Protein AF-A0A355TVH0-F1 (afdb_monomer_lite)

pLDDT: mean 75.7, std 23.56, range [23.2, 98.5]

Radius of gyration: 27.9 Å; chains: 1; bounding box: 74×81×87 Å

Foldseek 3Di:
DVVLVVLVLVLVVLVVVVVVCVVVVHDDDPVSVVVSVVSVVVSVVVVVVPDPDDDDDDDDDDDDDDDDDDDDDDDDDDDDDDDDDDDDDDDDDPDDDDDPPPDDDQDPDDPQPPCCVVPVLVQVLQVVQVKHFRDFDDPPDPPVVVVLLLVLLQLCQVCVVLCVQVLVQCLVQQQVQDKDKDACPVPDPVSLVSNVVSQVSCVVSPQWVDWDQDDPPGRMIITTGDNRVVSSVSSQWLSQLSNVQVLLVVLLVVLCQQLVHDPSQKDKTAQTFMQRVNRTDTFGIWMGHNSQIAGEAEAADDPCVVVLVVVLVVLVSSPHDLDRYEYEYEDCDWDWDARPRSRHIYTYSNCVSVSSNVVVNVVCVVVVGDTPVRD

Sequence (375 aa):
MDRIGNALERIAGALERIATAIERGAAISGDNLSAAADLVKKSQELGEQIVPKPLQAEAVSVIEQADRKEPTPEIEDGLIKLGHKIEDASLSKGEASEAEELVFELPSNHVKEDFAKRYPCLSEFLEGRGITICDVFAPLVPKSLDDRLEEIALYMGNRYSDIYPLLLAIKANLRTGFNFSLDFTSCSASSAKVIDKLCRALYEIAFLDEYRYLGYPDFKVQARASTIGIAHNFFSGFWFERYVAQLTAAVVKSVRREFNLAENEFEIIRNAKLMCQGIPRERDILVSCANQYYWLECKSGDNYIDSIAAYDTFSAHFGFEQDNCFLVFLSNEAGYHRAAGSGMQICSSAEFSSRFADLLRHNLEKAGYVRVDQV

Structure (mmCIF, N/CA/C/O backbone):
data_AF-A0A355TVH0-F1
#
_entry.id   AF-A0A355TVH0-F1
#
loop_
_atom_site.group_PDB
_atom_site.id
_atom_site.type_symbol
_atom_site.label_atom_id
_atom_site.label_alt_id
_atom_site.label_comp_id
_atom_site.label_asym_id
_atom_site.label_entity_id
_atom_site.label_seq_id
_atom_site.pdbx_PDB_ins_code
_atom_site.Cartn_x
_atom_site.Cartn_y
_atom_site.Cartn_z
_atom_site.occupancy
_atom_site.B_iso_or_equiv
_atom_site.auth_seq_id
_atom_site.auth_comp_id
_atom_site.auth_asym_id
_atom_site.auth_atom_id
_atom_site.pdbx_PDB_model_num
ATOM 1 N N . MET A 1 1 ? -21.546 6.810 -22.723 1.00 43.94 1 MET A N 1
ATOM 2 C CA . MET A 1 1 ? -20.555 6.288 -23.691 1.00 43.94 1 MET A CA 1
ATOM 3 C C . MET A 1 1 ? -19.413 5.539 -22.994 1.00 43.94 1 MET A C 1
ATOM 5 O O . MET A 1 1 ? -18.895 4.592 -23.572 1.00 43.94 1 MET A O 1
ATOM 9 N N . ASP A 1 2 ? -19.124 5.828 -21.721 1.00 54.75 2 ASP A N 1
ATOM 10 C CA . ASP A 1 2 ? -17.953 5.286 -21.000 1.00 54.75 2 ASP A CA 1
ATOM 11 C C . ASP A 1 2 ? -18.012 3.790 -20.641 1.00 54.75 2 ASP A C 1
ATOM 13 O O . ASP A 1 2 ? -16.980 3.136 -20.518 1.00 54.75 2 ASP A O 1
ATOM 17 N N . ARG A 1 3 ? -19.208 3.185 -20.547 1.00 45.00 3 ARG A N 1
ATOM 18 C CA . ARG A 1 3 ? -19.352 1.729 -20.320 1.00 45.00 3 ARG A CA 1
ATOM 19 C C . ARG A 1 3 ? -18.834 0.887 -21.486 1.00 45.00 3 ARG A C 1
ATOM 21 O O . ARG A 1 3 ? -18.264 -0.177 -21.259 1.00 45.00 3 ARG A O 1
ATOM 28 N N . ILE A 1 4 ? -19.040 1.362 -22.714 1.00 52.91 4 ILE A N 1
ATOM 29 C CA . ILE A 1 4 ? -18.509 0.707 -23.912 1.00 52.91 4 ILE A CA 1
ATOM 30 C C . ILE A 1 4 ? -17.001 0.955 -23.993 1.00 52.91 4 ILE A C 1
ATOM 32 O O . ILE A 1 4 ? -16.263 0.009 -24.238 1.00 52.91 4 ILE A O 1
ATOM 36 N N . GLY A 1 5 ? -16.539 2.179 -23.704 1.00 49.69 5 GLY A N 1
ATOM 37 C CA . GLY A 1 5 ? -15.110 2.520 -23.679 1.00 49.69 5 GLY A CA 1
ATOM 38 C C . GLY A 1 5 ? -14.305 1.605 -22.753 1.00 49.69 5 GLY A C 1
ATOM 39 O O . GLY A 1 5 ? -13.390 0.922 -23.202 1.00 49.69 5 GLY A O 1
ATOM 40 N N . ASN A 1 6 ? -14.742 1.461 -21.500 1.00 49.12 6 ASN A N 1
ATOM 41 C CA . ASN A 1 6 ? -14.074 0.596 -20.524 1.00 49.12 6 ASN A CA 1
ATOM 42 C C . ASN A 1 6 ? -14.140 -0.897 -20.893 1.00 49.12 6 ASN A C 1
ATOM 44 O O . ASN A 1 6 ? -13.231 -1.658 -20.571 1.00 49.12 6 ASN A O 1
ATOM 48 N N . ALA A 1 7 ? -15.212 -1.358 -21.548 1.00 55.22 7 ALA A N 1
ATOM 49 C CA . ALA A 1 7 ? -15.299 -2.739 -22.029 1.00 55.22 7 ALA A CA 1
ATOM 50 C C . ALA A 1 7 ? -14.344 -2.988 -23.209 1.00 55.22 7 ALA A C 1
ATOM 52 O O . ALA A 1 7 ? -13.672 -4.020 -23.246 1.00 55.22 7 ALA A O 1
ATOM 53 N N . LEU A 1 8 ? -14.238 -2.025 -24.127 1.00 55.88 8 LEU A N 1
ATOM 54 C CA . LEU A 1 8 ? -13.339 -2.081 -25.276 1.00 55.88 8 LEU A CA 1
ATOM 55 C C . LEU A 1 8 ? -11.869 -2.031 -24.854 1.00 55.88 8 LEU A C 1
ATOM 57 O O . LEU A 1 8 ? -11.089 -2.837 -25.351 1.00 55.88 8 LEU A O 1
ATOM 61 N N . GLU A 1 9 ? -11.495 -1.188 -23.889 1.00 60.50 9 GLU A N 1
ATOM 62 C CA . GLU A 1 9 ? -10.132 -1.173 -23.336 1.00 60.50 9 GLU A CA 1
ATOM 63 C C . GLU A 1 9 ? -9.767 -2.506 -22.665 1.00 60.50 9 GLU A C 1
ATOM 65 O O . GLU A 1 9 ? -8.648 -3.006 -22.804 1.00 60.50 9 GLU A O 1
ATOM 70 N N . ARG A 1 10 ? -10.727 -3.147 -21.984 1.00 59.50 10 ARG A N 1
ATOM 71 C CA . ARG A 1 10 ? -10.520 -4.458 -21.344 1.00 59.50 10 ARG A CA 1
ATOM 72 C C . ARG A 1 10 ? -10.361 -5.585 -22.359 1.00 59.50 10 ARG A C 1
ATOM 74 O O . ARG A 1 10 ? -9.538 -6.475 -22.136 1.00 59.50 10 ARG A O 1
ATOM 81 N N . ILE A 1 11 ? -11.113 -5.544 -23.460 1.00 66.69 11 ILE A N 1
ATOM 82 C CA . ILE A 1 11 ? -10.967 -6.484 -24.579 1.00 66.69 11 ILE A CA 1
ATOM 83 C C . ILE A 1 11 ? -9.636 -6.255 -25.291 1.00 66.69 11 ILE A C 1
ATOM 85 O O . ILE A 1 11 ? -8.909 -7.220 -25.511 1.00 66.69 11 ILE A O 1
ATOM 89 N N . ALA A 1 12 ? -9.286 -5.002 -25.589 1.00 64.12 12 ALA A N 1
ATOM 90 C CA . ALA A 1 12 ? -8.026 -4.646 -26.234 1.00 64.12 12 ALA A CA 1
ATOM 91 C C . ALA A 1 12 ? -6.831 -5.154 -25.417 1.00 64.12 12 ALA A C 1
ATOM 93 O O . ALA A 1 12 ? -6.016 -5.914 -25.935 1.00 64.12 12 ALA A O 1
ATOM 94 N N . GLY A 1 13 ? -6.805 -4.875 -24.110 1.00 60.94 13 GLY A N 1
ATOM 95 C CA . GLY A 1 13 ? -5.740 -5.366 -23.238 1.00 60.94 13 GLY A CA 1
ATOM 96 C C . GLY A 1 13 ? -5.703 -6.896 -23.112 1.00 60.94 13 GLY A C 1
ATOM 97 O O . GLY A 1 13 ? -4.630 -7.474 -22.961 1.00 60.94 13 GLY A O 1
ATOM 98 N N . ALA A 1 14 ? -6.848 -7.588 -23.163 1.00 63.47 14 ALA A N 1
ATOM 99 C CA . ALA A 1 14 ? -6.881 -9.055 -23.142 1.00 63.47 14 ALA A CA 1
ATOM 100 C C . ALA A 1 14 ? -6.365 -9.673 -24.450 1.00 63.47 14 ALA A C 1
ATOM 102 O O . ALA A 1 14 ? -5.583 -10.624 -24.404 1.00 63.47 14 ALA A O 1
ATOM 103 N N . LEU A 1 15 ? -6.759 -9.115 -25.596 1.00 66.06 15 LEU A N 1
ATOM 104 C CA . LEU A 1 15 ? -6.291 -9.547 -26.912 1.00 66.06 15 LEU A CA 1
ATOM 105 C C . LEU A 1 15 ? -4.794 -9.291 -27.087 1.00 66.06 15 LEU A C 1
ATOM 107 O O . LEU A 1 15 ? -4.094 -10.156 -27.600 1.00 66.06 15 LEU A O 1
ATOM 111 N N . GLU A 1 16 ? -4.288 -8.163 -26.596 1.00 67.31 16 GLU A N 1
ATOM 112 C CA . GLU A 1 16 ? -2.866 -7.820 -26.656 1.00 67.31 16 GLU A CA 1
ATOM 113 C C . GLU A 1 16 ? -2.010 -8.770 -25.807 1.00 67.31 16 GLU A C 1
ATOM 115 O O . GLU A 1 16 ? -0.953 -9.220 -26.246 1.00 67.31 16 GLU A O 1
ATOM 120 N N . ARG A 1 17 ? -2.507 -9.189 -24.634 1.00 64.19 17 ARG A N 1
ATOM 121 C CA . ARG A 1 17 ? -1.864 -10.235 -23.818 1.00 64.19 17 ARG A CA 1
ATOM 122 C C . ARG A 1 17 ? -1.869 -11.602 -24.502 1.00 64.19 17 ARG A C 1
ATOM 124 O O . ARG A 1 17 ? -0.870 -12.312 -24.422 1.00 64.19 17 ARG A O 1
ATOM 131 N N . ILE A 1 18 ? -2.962 -11.975 -25.175 1.00 66.44 18 ILE A N 1
ATOM 132 C CA . ILE A 1 18 ? -3.042 -13.229 -25.945 1.00 66.44 18 ILE A CA 1
ATOM 133 C C . ILE A 1 18 ? -2.080 -13.186 -27.137 1.00 66.44 18 ILE A C 1
ATOM 135 O O . ILE A 1 18 ? -1.314 -14.127 -27.323 1.00 66.44 18 ILE A O 1
ATOM 139 N N . ALA A 1 19 ? -2.072 -12.092 -27.900 1.00 60.34 19 ALA A N 1
ATOM 140 C CA . ALA A 1 19 ? -1.166 -11.894 -29.028 1.00 60.34 19 ALA A CA 1
ATOM 141 C C . ALA A 1 19 ? 0.299 -11.957 -28.575 1.00 60.34 19 ALA A C 1
ATOM 143 O O . ALA A 1 19 ? 1.092 -12.708 -29.134 1.00 60.34 19 ALA A O 1
ATOM 144 N N . THR A 1 20 ? 0.622 -11.282 -27.473 1.00 60.62 20 THR A N 1
ATOM 145 C CA . THR A 1 20 ? 1.964 -11.281 -26.883 1.00 60.62 20 THR A CA 1
ATOM 146 C C . THR A 1 20 ? 2.372 -12.671 -26.375 1.00 60.62 20 THR A C 1
ATOM 148 O O . THR A 1 20 ? 3.521 -13.079 -26.537 1.00 60.62 20 THR A O 1
ATOM 151 N N . ALA A 1 21 ? 1.453 -13.440 -25.781 1.00 59.06 21 ALA A N 1
ATOM 152 C CA . ALA A 1 21 ? 1.717 -14.817 -25.353 1.00 59.06 21 ALA A CA 1
ATOM 153 C C . ALA A 1 21 ? 1.976 -15.757 -26.546 1.00 59.06 21 ALA A C 1
ATOM 155 O O . ALA A 1 21 ? 2.875 -16.598 -26.472 1.00 59.06 21 ALA A O 1
ATOM 156 N N . ILE A 1 22 ? 1.235 -15.575 -27.647 1.00 62.75 22 ILE A N 1
ATOM 157 C CA . ILE A 1 22 ? 1.425 -16.304 -28.910 1.00 62.75 22 ILE A CA 1
ATOM 158 C C . ILE A 1 22 ? 2.795 -15.981 -29.513 1.00 62.75 22 ILE A C 1
ATOM 160 O O . ILE A 1 22 ? 3.554 -16.895 -29.829 1.00 62.75 22 ILE A O 1
ATOM 164 N N . GLU A 1 23 ? 3.144 -14.698 -29.622 1.00 56.19 23 GLU A N 1
ATOM 165 C CA . GLU A 1 23 ? 4.429 -14.246 -30.173 1.00 56.19 23 GLU A CA 1
ATOM 166 C C . GLU A 1 23 ? 5.629 -14.732 -29.352 1.00 56.19 23 GLU A C 1
ATOM 168 O O . GLU A 1 23 ? 6.695 -15.009 -29.900 1.00 56.19 23 GLU A O 1
ATOM 173 N N . ARG A 1 24 ? 5.455 -14.884 -28.034 1.00 58.25 24 ARG A N 1
ATOM 174 C CA . ARG A 1 24 ? 6.505 -15.329 -27.106 1.00 58.25 24 ARG A CA 1
ATOM 175 C C . ARG A 1 24 ? 6.540 -16.849 -26.895 1.00 58.25 24 ARG A C 1
ATOM 177 O O . ARG A 1 24 ? 7.332 -17.319 -26.081 1.00 58.25 24 ARG A O 1
ATOM 184 N N . GLY A 1 25 ? 5.711 -17.621 -27.607 1.00 43.00 25 GLY A N 1
ATOM 185 C CA . GLY A 1 25 ? 5.678 -19.087 -27.523 1.00 43.00 25 GLY A CA 1
ATOM 186 C C . GLY A 1 25 ? 5.251 -19.634 -26.155 1.00 43.00 25 GLY A C 1
ATOM 187 O O . GLY A 1 25 ? 5.578 -20.771 -25.814 1.00 43.00 25 GLY A O 1
ATOM 188 N N . ALA A 1 26 ? 4.551 -18.829 -25.353 1.00 57.28 26 ALA A N 1
ATOM 189 C CA . ALA A 1 26 ? 4.064 -19.228 -24.041 1.00 57.28 26 ALA A CA 1
ATOM 190 C C . ALA A 1 26 ? 2.779 -20.063 -24.173 1.00 57.28 26 ALA A C 1
ATOM 192 O O . ALA A 1 26 ? 1.932 -19.798 -25.026 1.00 57.28 26 ALA A O 1
ATOM 193 N N . ALA A 1 27 ? 2.604 -21.063 -23.304 1.00 56.38 27 ALA A N 1
ATOM 194 C CA . ALA A 1 27 ? 1.355 -21.814 -23.244 1.00 56.38 27 ALA A CA 1
ATOM 195 C C . ALA A 1 27 ? 0.214 -20.883 -22.805 1.00 56.38 27 ALA A C 1
ATOM 197 O O . ALA A 1 27 ? 0.224 -20.343 -21.698 1.00 56.38 27 ALA A O 1
ATOM 198 N N . ILE A 1 28 ? -0.774 -20.694 -23.677 1.00 61.81 28 ILE A N 1
ATOM 199 C CA . ILE A 1 28 ? -1.977 -19.922 -23.366 1.00 61.81 28 ILE A CA 1
ATOM 200 C C . ILE A 1 28 ? -2.843 -20.790 -22.451 1.00 61.81 28 ILE A C 1
ATOM 202 O O . ILE A 1 28 ? -3.276 -21.871 -22.853 1.00 61.81 28 ILE A O 1
ATOM 206 N N . SER A 1 29 ? -3.086 -20.350 -21.215 1.00 64.62 29 SER A N 1
ATOM 207 C CA . SER A 1 29 ? -3.996 -21.071 -20.321 1.00 64.62 29 SER A CA 1
ATOM 208 C C . SER A 1 29 ? -5.425 -21.044 -20.876 1.00 64.62 29 SER A C 1
ATOM 210 O O . SER A 1 29 ? -5.858 -20.050 -21.467 1.00 64.62 29 SER A O 1
ATOM 212 N N . GLY A 1 30 ? -6.182 -22.126 -20.662 1.00 55.28 30 GLY A N 1
ATOM 213 C CA . GLY A 1 30 ? -7.602 -22.184 -21.036 1.00 55.28 30 GLY A CA 1
ATOM 214 C C . GLY A 1 30 ? -8.425 -21.059 -20.396 1.00 55.28 30 GLY A C 1
ATOM 215 O O . GLY A 1 30 ? -9.331 -20.520 -21.028 1.00 55.28 30 GLY A O 1
ATOM 216 N N . ASP A 1 31 ? -8.029 -20.628 -19.198 1.00 57.53 31 ASP A N 1
ATOM 217 C CA . ASP A 1 31 ? -8.661 -19.531 -18.463 1.00 57.53 31 ASP A CA 1
ATOM 218 C C . ASP A 1 31 ? -8.516 -18.178 -19.182 1.00 57.53 31 ASP A C 1
ATOM 220 O O . ASP A 1 31 ? -9.458 -17.388 -19.194 1.00 57.53 31 ASP A O 1
ATOM 224 N N . ASN A 1 32 ? -7.380 -17.918 -19.844 1.00 62.31 32 ASN A N 1
ATOM 225 C CA . ASN A 1 32 ? -7.164 -16.678 -20.601 1.00 62.31 32 ASN A CA 1
ATOM 226 C C . ASN A 1 32 ? -8.050 -16.611 -21.854 1.00 62.31 32 ASN A C 1
ATOM 228 O O . ASN A 1 32 ? -8.574 -15.548 -22.189 1.00 62.31 32 ASN A O 1
ATOM 232 N N . LEU A 1 33 ? -8.235 -17.749 -22.529 1.00 65.19 33 LEU A N 1
ATOM 233 C CA . LEU A 1 33 ? -9.116 -17.868 -23.694 1.00 65.19 33 LEU A CA 1
ATOM 234 C C . LEU A 1 33 ? -10.589 -17.725 -23.295 1.00 65.19 33 LEU A C 1
ATOM 236 O O . LEU A 1 33 ? -11.328 -16.995 -23.955 1.00 65.19 33 LEU A O 1
ATOM 240 N N . SER A 1 34 ? -10.999 -18.363 -22.193 1.00 67.62 34 SER A N 1
ATOM 241 C CA . SER A 1 34 ? -12.361 -18.243 -21.659 1.00 67.62 34 SER A CA 1
ATOM 242 C C . SER A 1 34 ? -12.669 -16.809 -21.233 1.00 67.62 34 SER A C 1
ATOM 244 O O . SER A 1 34 ? -13.681 -16.255 -21.647 1.00 67.62 34 SER A O 1
ATOM 246 N N . ALA A 1 35 ? -11.767 -16.161 -20.488 1.00 61.12 35 ALA A N 1
ATOM 247 C CA . ALA A 1 35 ? -11.965 -14.789 -20.025 1.00 61.12 35 ALA A CA 1
ATOM 248 C C . ALA A 1 35 ? -12.066 -13.781 -21.183 1.00 61.12 35 ALA A C 1
ATOM 250 O O . ALA A 1 35 ? -12.867 -12.847 -21.124 1.00 61.12 35 ALA A O 1
ATOM 251 N N . ALA A 1 36 ? -11.285 -13.969 -22.252 1.00 61.81 36 ALA A N 1
ATOM 252 C CA . ALA A 1 36 ? -11.398 -13.147 -23.454 1.00 61.81 36 ALA A CA 1
ATOM 253 C C . ALA A 1 36 ? -12.736 -13.373 -24.177 1.00 61.81 36 ALA A C 1
ATOM 255 O O . ALA A 1 36 ? -13.384 -12.403 -24.569 1.00 61.81 36 ALA A O 1
ATOM 256 N N . ALA A 1 37 ? -13.184 -14.627 -24.302 1.00 69.12 37 ALA A N 1
ATOM 257 C CA . ALA A 1 37 ? -14.476 -14.957 -24.901 1.00 69.12 37 ALA A CA 1
ATOM 258 C C . ALA A 1 37 ? -15.655 -14.372 -24.100 1.00 69.12 37 ALA A C 1
ATOM 260 O O . ALA A 1 37 ? -16.569 -13.786 -24.684 1.00 69.12 37 ALA A O 1
ATOM 261 N N . ASP A 1 38 ? -15.599 -14.451 -22.769 1.00 68.69 38 ASP A N 1
ATOM 262 C CA . ASP A 1 38 ? -16.620 -13.905 -21.871 1.00 68.69 38 ASP A CA 1
ATOM 263 C C . ASP A 1 38 ? -16.693 -12.371 -21.950 1.00 68.69 38 ASP A C 1
ATOM 265 O O . ASP A 1 38 ? -17.783 -11.793 -21.958 1.00 68.69 38 ASP A O 1
ATOM 269 N N . LEU A 1 39 ? -15.546 -11.689 -22.068 1.00 65.38 39 LEU A N 1
ATOM 270 C CA . LEU A 1 39 ? -15.488 -10.234 -22.247 1.00 65.38 39 LEU A CA 1
ATOM 271 C C . LEU A 1 39 ? -16.038 -9.793 -23.609 1.00 65.38 39 LEU A C 1
ATOM 273 O O . LEU A 1 39 ? -16.794 -8.822 -23.666 1.00 65.38 39 LEU A O 1
ATOM 277 N N . VAL A 1 40 ? -15.709 -10.515 -24.686 1.00 67.94 40 VAL A N 1
ATOM 278 C CA . VAL A 1 40 ? -16.251 -10.255 -26.031 1.00 67.94 40 VAL A CA 1
ATOM 279 C C . VAL A 1 40 ? -17.768 -10.411 -26.035 1.00 67.94 40 VAL A C 1
ATOM 281 O O . VAL A 1 40 ? -18.470 -9.511 -26.496 1.00 67.94 40 VAL A O 1
ATOM 284 N N . LYS A 1 41 ? -18.282 -11.496 -25.449 1.00 71.75 41 LYS A N 1
ATOM 285 C CA . LYS A 1 41 ? -19.722 -11.735 -25.330 1.00 71.75 41 LYS A CA 1
ATOM 286 C C . LYS A 1 41 ? -20.414 -10.623 -24.537 1.00 71.75 41 LYS A C 1
ATOM 288 O O . LYS A 1 41 ? -21.409 -10.066 -24.989 1.00 71.75 41 LYS A O 1
ATOM 293 N N . LYS A 1 42 ? -19.834 -10.214 -23.407 1.00 68.50 42 LYS A N 1
ATOM 294 C CA . LYS A 1 42 ? -20.361 -9.119 -22.582 1.00 68.50 42 LYS A CA 1
ATOM 295 C C . LYS A 1 42 ? -20.359 -7.767 -23.308 1.00 68.50 42 LYS A C 1
ATOM 297 O O . LYS A 1 42 ? -21.273 -6.971 -23.115 1.00 68.50 42 LYS A O 1
ATOM 302 N N . SER A 1 43 ? -19.364 -7.493 -24.154 1.00 63.22 43 SER A N 1
ATOM 303 C CA . SER A 1 43 ? -19.351 -6.284 -24.992 1.00 63.22 43 SER A CA 1
ATOM 304 C C . SER A 1 43 ? -20.388 -6.336 -26.111 1.00 63.22 43 SER A C 1
ATOM 306 O O . SER A 1 43 ? -20.942 -5.294 -26.452 1.00 63.22 43 SER A O 1
ATOM 308 N N . GLN A 1 44 ? -20.669 -7.514 -26.671 1.00 69.44 44 GLN A N 1
ATOM 309 C CA . GLN A 1 44 ? -21.742 -7.690 -27.653 1.00 69.44 44 GLN A CA 1
ATOM 310 C C . GLN A 1 44 ? -23.112 -7.459 -27.003 1.00 69.44 44 GLN A C 1
ATOM 312 O O . GLN A 1 44 ? -23.890 -6.653 -27.503 1.00 69.44 44 GLN A O 1
ATOM 317 N N . GLU A 1 45 ? -23.351 -8.040 -25.824 1.00 70.56 45 GLU A N 1
ATOM 318 C CA . GLU A 1 45 ? -24.576 -7.834 -25.035 1.00 70.56 45 GLU A CA 1
ATOM 319 C C . GLU A 1 45 ? -24.783 -6.358 -24.635 1.00 70.56 45 GLU A C 1
ATOM 321 O O . GLU A 1 45 ? -25.909 -5.858 -24.636 1.00 70.56 45 GLU A O 1
ATOM 326 N N . LEU A 1 46 ? -23.705 -5.629 -24.319 1.00 63.09 46 LEU A N 1
ATOM 327 C CA . LEU A 1 46 ? -23.752 -4.187 -24.040 1.00 63.09 46 LEU A CA 1
ATOM 328 C C . LEU A 1 46 ? -23.995 -3.343 -25.302 1.00 63.09 46 LEU A C 1
ATOM 330 O O . LEU A 1 46 ? -24.644 -2.302 -25.216 1.00 63.09 46 LEU A O 1
ATOM 334 N N . GLY A 1 47 ? -23.494 -3.781 -26.460 1.00 57.62 47 GLY A N 1
ATOM 335 C CA . GLY A 1 47 ? -23.734 -3.134 -27.752 1.00 57.62 47 GLY A CA 1
ATOM 336 C C . GLY A 1 47 ? -25.177 -3.299 -28.239 1.00 57.62 47 GLY A C 1
ATOM 337 O O . GLY A 1 47 ? -25.764 -2.350 -28.755 1.00 57.62 47 GLY A O 1
ATOM 338 N N . GLU A 1 48 ? -25.787 -4.462 -28.003 1.00 64.31 48 GLU A N 1
ATOM 339 C CA . GLU A 1 48 ? -27.187 -4.747 -28.356 1.00 64.31 48 GLU A CA 1
ATOM 340 C C . GLU A 1 48 ? -28.198 -3.943 -27.520 1.00 64.31 48 GLU A C 1
ATOM 342 O O . GLU A 1 48 ? -29.287 -3.621 -27.994 1.00 64.31 48 GLU A O 1
ATOM 347 N N . GLN A 1 49 ? -27.830 -3.525 -26.305 1.00 57.53 49 GLN A N 1
ATOM 348 C CA . GLN A 1 49 ? -28.648 -2.630 -25.470 1.00 57.53 49 GLN A CA 1
ATOM 349 C C . GLN A 1 49 ? -28.652 -1.170 -25.961 1.00 57.53 49 GLN A C 1
ATOM 351 O O . GLN A 1 49 ? -29.397 -0.345 -25.430 1.00 57.53 49 GLN A O 1
ATOM 356 N N . ILE A 1 50 ? -27.834 -0.842 -26.969 1.00 51.16 50 ILE A N 1
ATOM 357 C CA . ILE A 1 50 ? -27.645 0.511 -27.518 1.00 51.16 50 ILE A CA 1
ATOM 358 C C . ILE A 1 50 ? -28.097 0.561 -28.991 1.00 51.16 50 ILE A C 1
ATOM 360 O O . ILE A 1 50 ? -27.667 1.405 -29.770 1.00 51.16 50 ILE A O 1
ATOM 364 N N . VAL A 1 51 ? -29.023 -0.313 -29.401 1.00 41.72 51 VAL A N 1
ATOM 365 C CA . VAL A 1 51 ? -29.696 -0.152 -30.698 1.00 41.72 51 VAL A CA 1
ATOM 366 C C . VAL A 1 51 ? -30.647 1.052 -30.619 1.00 41.72 51 VAL A C 1
ATOM 368 O O . VAL A 1 51 ? -31.596 1.028 -29.827 1.00 41.72 51 VAL A O 1
ATOM 371 N N . PRO A 1 52 ? -30.458 2.113 -31.428 1.00 42.25 52 PRO A N 1
ATOM 372 C CA . PRO A 1 52 ? -31.441 3.175 -31.518 1.00 42.25 52 PRO A CA 1
ATOM 373 C C . PRO A 1 52 ? -32.697 2.621 -32.195 1.00 42.25 52 PRO A C 1
ATOM 375 O O . PRO A 1 52 ? -32.649 2.054 -33.287 1.00 42.25 52 PRO A O 1
ATOM 378 N N . LYS A 1 53 ? -33.839 2.791 -31.527 1.00 33.03 53 LYS A N 1
ATOM 379 C CA . LYS A 1 53 ? -35.171 2.547 -32.089 1.00 33.03 53 LYS A CA 1
ATOM 380 C C . LYS A 1 53 ? -35.272 3.308 -33.428 1.00 33.03 53 LYS A C 1
ATOM 382 O O . LYS A 1 53 ? -34.975 4.504 -33.435 1.00 33.03 53 LYS A O 1
ATOM 387 N N . PRO A 1 54 ? -35.646 2.668 -34.550 1.00 32.59 54 PRO A N 1
ATOM 388 C CA . PRO A 1 54 ? -35.653 3.336 -35.845 1.00 32.59 54 PRO A CA 1
ATOM 389 C C . PRO A 1 54 ? -36.675 4.478 -35.837 1.00 32.59 54 PRO A C 1
ATOM 391 O O . PRO A 1 54 ? -37.837 4.285 -35.472 1.00 32.59 54 PRO A O 1
ATOM 394 N N . LEU A 1 55 ? -36.220 5.671 -36.222 1.00 31.81 55 LEU A N 1
ATOM 395 C CA . LEU A 1 55 ? -37.077 6.819 -36.507 1.00 31.81 55 LEU A CA 1
ATOM 396 C C . LEU A 1 55 ? -38.023 6.454 -37.655 1.00 31.81 55 LEU A C 1
ATOM 398 O O . LEU A 1 55 ? -37.588 6.000 -38.714 1.00 31.81 55 LEU A O 1
ATOM 402 N N . GLN A 1 56 ? -39.322 6.627 -37.413 1.00 29.84 56 GLN A N 1
ATOM 403 C CA . GLN A 1 56 ? -40.359 6.467 -38.425 1.00 29.84 56 GLN A CA 1
ATOM 404 C C . GLN A 1 56 ? -40.169 7.499 -39.542 1.00 29.84 56 GLN A C 1
ATOM 406 O O . GLN A 1 56 ? -39.850 8.661 -39.293 1.00 29.84 56 GLN A O 1
ATOM 411 N N . ALA A 1 57 ? -40.348 7.035 -40.776 1.00 32.97 57 ALA A N 1
ATOM 412 C CA . ALA A 1 57 ? -40.273 7.829 -41.988 1.00 32.97 57 ALA A CA 1
ATOM 413 C C . ALA A 1 57 ? -41.568 8.627 -42.188 1.00 32.97 57 ALA A C 1
ATOM 415 O O . ALA A 1 57 ? -42.605 8.022 -42.410 1.00 32.97 57 ALA A O 1
ATOM 416 N N . GLU A 1 58 ? -41.474 9.954 -42.126 1.00 30.25 58 GLU A N 1
ATOM 417 C CA . GLU A 1 58 ? -42.391 10.984 -42.654 1.00 30.25 58 GLU A CA 1
ATOM 418 C C . GLU A 1 58 ? -41.718 12.325 -42.263 1.00 30.25 58 GLU A C 1
ATOM 420 O O . GLU A 1 58 ? -41.404 12.526 -41.099 1.00 30.25 58 GLU A O 1
ATOM 425 N N . ALA A 1 59 ? -41.332 13.271 -43.117 1.00 27.84 59 ALA A N 1
ATOM 426 C CA . ALA A 1 59 ? -41.802 13.643 -44.434 1.00 27.84 59 ALA A CA 1
ATOM 427 C C . ALA A 1 59 ? -40.659 14.230 -45.289 1.00 27.84 59 ALA A C 1
ATOM 429 O O . ALA A 1 59 ? -39.767 14.929 -44.811 1.00 27.84 59 ALA A O 1
ATOM 430 N N . VAL A 1 60 ? -40.744 13.961 -46.588 1.00 27.88 60 VAL A N 1
ATOM 431 C CA . VAL A 1 60 ? -40.043 14.660 -47.667 1.00 27.88 60 VAL A CA 1
ATOM 432 C C . VAL A 1 60 ? -40.824 15.935 -47.994 1.00 27.88 60 VAL A C 1
ATOM 434 O O . VAL A 1 60 ? -42.012 15.816 -48.272 1.00 27.88 60 VAL A O 1
ATOM 437 N N . SER A 1 61 ? -40.170 17.105 -48.056 1.00 26.89 61 SER A N 1
ATOM 438 C CA . SER A 1 61 ? -40.247 17.996 -49.235 1.00 26.89 61 SER A CA 1
ATOM 439 C C . SER A 1 61 ? -39.446 19.307 -49.094 1.00 26.89 61 SER A C 1
ATOM 441 O O . SER A 1 61 ? -39.743 20.093 -48.204 1.00 26.89 61 SER A O 1
ATOM 443 N N . VAL A 1 62 ? -38.505 19.519 -50.036 1.00 28.53 62 VAL A N 1
ATOM 444 C CA . VAL A 1 62 ? -38.341 20.695 -50.940 1.00 28.53 62 VAL A CA 1
ATOM 445 C C . VAL A 1 62 ? -38.284 22.081 -50.242 1.00 28.53 62 VAL A C 1
ATOM 447 O O . VAL A 1 62 ? -39.228 22.478 -49.579 1.00 28.53 62 VAL A O 1
ATOM 450 N N . ILE A 1 63 ? -37.211 22.882 -50.336 1.00 27.12 63 ILE A N 1
ATOM 451 C CA . ILE A 1 63 ? -36.856 23.746 -51.484 1.00 27.12 63 ILE A CA 1
ATOM 452 C C . ILE A 1 63 ? -35.371 24.163 -51.433 1.00 27.12 63 ILE A C 1
ATOM 454 O O . ILE A 1 63 ? -34.781 24.393 -50.381 1.00 27.12 63 ILE A O 1
ATOM 458 N N . GLU A 1 64 ? -34.833 24.260 -52.642 1.00 27.58 64 GLU A N 1
ATOM 459 C CA . GLU A 1 64 ? -33.532 24.695 -53.137 1.00 27.58 64 GLU A CA 1
ATOM 460 C C . GLU A 1 64 ? -33.133 26.180 -52.933 1.00 27.58 64 GLU A C 1
ATOM 462 O O . GLU A 1 64 ? -33.964 27.077 -53.005 1.00 27.58 64 GLU A O 1
ATOM 467 N N . GLN A 1 65 ? -31.802 26.376 -52.913 1.00 28.66 65 GLN A N 1
ATOM 468 C CA . GLN A 1 65 ? -31.000 27.404 -53.619 1.00 28.66 65 GLN A CA 1
ATOM 469 C C . GLN A 1 65 ? -30.775 28.838 -53.073 1.00 28.66 65 GLN A C 1
ATOM 471 O O . GLN A 1 65 ? -31.688 29.555 -52.684 1.00 28.66 65 GLN A O 1
ATOM 476 N N . ALA A 1 66 ? -29.507 29.249 -53.302 1.00 26.28 66 ALA A N 1
ATOM 477 C CA . ALA A 1 66 ? -28.953 30.602 -53.508 1.00 26.28 66 ALA A CA 1
ATOM 478 C C . ALA A 1 66 ? -28.704 31.455 -52.237 1.00 26.28 66 ALA A C 1
ATOM 480 O O . ALA A 1 66 ? -29.454 31.382 -51.280 1.00 26.28 66 ALA A O 1
ATOM 481 N N . ASP A 1 67 ? -27.678 32.300 -52.101 1.00 27.19 67 ASP A N 1
ATOM 482 C CA . ASP A 1 67 ? -26.592 32.750 -52.974 1.00 27.19 67 ASP A CA 1
ATOM 483 C C . ASP A 1 67 ? -25.496 33.428 -52.106 1.00 27.19 67 ASP A C 1
ATOM 485 O O . ASP A 1 67 ? -25.675 33.687 -50.918 1.00 27.19 67 ASP A O 1
ATOM 489 N N . ARG A 1 68 ? -24.370 33.736 -52.749 1.00 27.56 68 ARG A N 1
ATOM 490 C CA . ARG A 1 68 ? -23.136 34.420 -52.311 1.00 27.56 68 ARG A CA 1
ATOM 491 C C . ARG A 1 68 ? -23.286 35.675 -51.420 1.00 27.56 68 ARG A C 1
ATOM 493 O O . ARG A 1 68 ? -24.104 36.537 -51.724 1.00 27.56 68 ARG A O 1
ATOM 500 N N . LYS A 1 69 ? -22.300 35.906 -50.529 1.00 28.09 69 LYS A N 1
ATOM 501 C CA . LYS A 1 69 ? -21.244 36.960 -50.636 1.00 28.09 69 LYS A CA 1
ATOM 502 C C . LYS A 1 69 ? -20.496 37.199 -49.308 1.00 28.09 69 LYS A C 1
ATOM 504 O O . LYS A 1 69 ? -21.118 37.475 -48.291 1.00 28.09 69 LYS A O 1
ATOM 509 N N . GLU A 1 70 ? -19.162 37.196 -49.369 1.00 28.97 70 GLU A N 1
ATOM 510 C CA . GLU A 1 70 ? -18.282 37.938 -48.442 1.00 28.97 70 GLU A CA 1
ATOM 511 C C . GLU A 1 70 ? -18.394 39.460 -48.687 1.00 28.97 70 GLU A C 1
ATOM 513 O O . GLU A 1 70 ? -18.831 39.875 -49.771 1.00 28.97 70 GLU A O 1
ATOM 518 N N . PRO A 1 71 ? -17.976 40.302 -47.720 1.00 31.64 71 PRO A N 1
ATOM 519 C CA . PRO A 1 71 ? -16.641 40.912 -47.834 1.00 31.64 71 PRO A CA 1
ATOM 520 C C . PRO A 1 71 ? -15.876 41.108 -46.501 1.00 31.64 71 PRO A C 1
ATOM 522 O O . PRO A 1 71 ? -16.446 41.140 -45.413 1.00 31.64 71 PRO A O 1
ATOM 525 N N . THR A 1 72 ? -14.556 41.261 -46.640 1.00 27.42 72 THR A N 1
ATOM 526 C CA . THR A 1 72 ? -13.523 41.683 -45.664 1.00 27.42 72 THR A CA 1
ATOM 527 C C . THR A 1 72 ? -13.345 43.236 -45.673 1.00 27.42 72 THR A C 1
ATOM 529 O O . THR A 1 72 ? -14.187 43.912 -46.260 1.00 27.42 72 THR A O 1
ATOM 532 N N . PRO A 1 73 ? -12.282 43.847 -45.094 1.00 44.34 73 PRO A N 1
ATOM 533 C CA . PRO A 1 73 ? -12.153 44.322 -43.704 1.00 44.34 73 PRO A CA 1
ATOM 534 C C . PRO A 1 73 ? -11.796 45.835 -43.613 1.00 44.34 73 PRO A C 1
ATOM 536 O O . PRO A 1 73 ? -11.369 46.424 -44.600 1.00 44.34 73 PRO A O 1
ATOM 539 N N . GLU A 1 74 ? -11.848 46.463 -42.432 1.00 26.03 74 GLU A N 1
ATOM 540 C CA . GLU A 1 74 ? -11.233 47.792 -42.217 1.00 26.03 74 GLU A CA 1
ATOM 541 C C . GLU A 1 74 ? -10.455 47.869 -40.891 1.00 26.03 74 GLU A C 1
ATOM 543 O O . GLU A 1 74 ? -10.856 47.315 -39.867 1.00 26.03 74 GLU A O 1
ATOM 548 N N . ILE A 1 75 ? -9.296 48.525 -40.983 1.00 31.59 75 ILE A N 1
ATOM 549 C CA . ILE A 1 75 ? -8.259 48.797 -39.979 1.00 31.59 75 ILE A CA 1
ATOM 550 C C . ILE A 1 75 ? -8.304 50.301 -39.684 1.00 31.59 75 ILE A C 1
ATOM 552 O O . ILE A 1 75 ? -8.392 51.061 -40.639 1.00 31.59 75 ILE A O 1
ATOM 556 N N . GLU A 1 76 ? -8.123 50.722 -38.429 1.00 27.55 76 GLU A N 1
ATOM 557 C CA . GLU A 1 76 ? -7.528 52.017 -38.021 1.00 27.55 76 GLU A CA 1
ATOM 558 C C . GLU A 1 76 ? -7.170 51.887 -36.521 1.00 27.55 76 GLU A C 1
ATOM 560 O O . GLU A 1 76 ? -8.018 51.509 -35.718 1.00 27.55 76 GLU A O 1
ATOM 565 N N . ASP A 1 77 ? -5.904 51.809 -36.101 1.00 26.20 77 ASP A N 1
ATOM 566 C CA . ASP A 1 77 ? -4.822 52.812 -36.013 1.00 26.20 77 ASP A CA 1
ATOM 567 C C . ASP A 1 77 ? -4.986 53.813 -34.843 1.00 26.20 77 ASP A C 1
ATOM 569 O O . ASP A 1 77 ? -6.057 54.377 -34.634 1.00 26.20 77 ASP A O 1
ATOM 573 N N . GLY A 1 78 ? -3.922 54.023 -34.050 1.00 26.42 78 GLY A N 1
ATOM 574 C CA . GLY A 1 78 ? -3.932 55.008 -32.954 1.00 26.42 78 GLY A CA 1
ATOM 575 C C . GLY A 1 78 ? -2.934 54.798 -31.804 1.00 26.42 78 GLY A C 1
ATOM 576 O O . GLY A 1 78 ? -3.251 54.192 -30.785 1.00 26.42 78 GLY A O 1
ATOM 577 N N . LEU A 1 79 ? -1.736 55.374 -31.953 1.00 25.73 79 LEU A N 1
ATOM 578 C CA . LEU A 1 79 ? -0.686 55.579 -30.940 1.00 25.73 79 LEU A CA 1
ATOM 579 C C . LEU A 1 79 ? -1.145 56.356 -29.676 1.00 25.73 79 LEU A C 1
ATOM 581 O O . LEU A 1 79 ? -1.971 57.254 -29.781 1.00 25.73 79 LEU A O 1
ATOM 585 N N . ILE A 1 80 ? -0.460 56.158 -28.530 1.00 27.34 80 ILE A N 1
ATOM 586 C CA . ILE A 1 80 ? 0.444 57.138 -27.853 1.00 27.34 80 ILE A CA 1
ATOM 587 C C . ILE A 1 80 ? 1.022 56.550 -26.539 1.00 27.34 80 ILE A C 1
ATOM 589 O O . ILE A 1 80 ? 0.359 55.843 -25.788 1.00 27.34 80 ILE A O 1
ATOM 593 N N . LYS A 1 81 ? 2.304 56.860 -26.285 1.00 26.78 81 LYS A N 1
ATOM 594 C CA . LYS A 1 81 ? 3.137 56.505 -25.118 1.00 26.78 81 LYS A CA 1
ATOM 595 C C . LYS A 1 81 ? 3.104 57.567 -23.993 1.00 26.78 81 LYS A C 1
ATOM 597 O O . LYS A 1 81 ? 2.878 58.737 -24.275 1.00 26.78 81 LYS A O 1
ATOM 602 N N . LEU A 1 82 ? 3.616 57.131 -22.826 1.00 25.80 82 LEU A N 1
ATOM 603 C CA . LEU A 1 82 ? 4.401 57.830 -21.774 1.00 25.80 82 LEU A CA 1
ATOM 604 C C . LEU A 1 82 ? 3.684 58.368 -20.518 1.00 25.80 82 LEU A C 1
ATOM 606 O O . LEU A 1 82 ? 2.851 59.259 -20.603 1.00 25.80 82 LEU A O 1
ATOM 610 N N . GLY A 1 83 ? 4.190 57.955 -19.340 1.00 23.20 83 GLY A N 1
ATOM 611 C CA . GLY A 1 83 ? 4.172 58.786 -18.122 1.00 23.20 83 GLY A CA 1
ATOM 612 C C . GLY A 1 83 ? 4.180 58.061 -16.763 1.00 23.20 83 GLY A C 1
ATOM 613 O O . GLY A 1 83 ? 3.143 57.647 -16.282 1.00 23.20 83 GLY A O 1
ATOM 614 N N . HIS A 1 84 ? 5.367 57.966 -16.158 1.00 25.88 84 HIS A N 1
ATOM 615 C CA . HIS A 1 84 ? 5.772 57.630 -14.774 1.00 25.88 84 HIS A CA 1
ATOM 616 C C . HIS A 1 84 ? 4.799 57.636 -13.556 1.00 25.88 84 HIS A C 1
ATOM 618 O O . HIS A 1 84 ? 4.087 58.603 -13.332 1.00 25.88 84 HIS A O 1
ATOM 624 N N . LYS A 1 85 ? 5.056 56.637 -12.673 1.00 26.52 85 LYS A N 1
ATOM 625 C CA . LYS A 1 85 ? 5.101 56.586 -11.176 1.00 26.52 85 LYS A CA 1
ATOM 626 C C . LYS A 1 85 ? 3.905 57.092 -10.342 1.00 26.52 85 LYS A C 1
ATOM 628 O O . LYS A 1 85 ? 3.605 58.274 -10.390 1.00 26.52 85 LYS A O 1
ATOM 633 N N . ILE A 1 86 ? 3.421 56.240 -9.421 1.00 26.78 86 ILE A N 1
ATOM 634 C CA . ILE A 1 86 ? 3.340 56.428 -7.945 1.00 26.78 86 ILE A CA 1
ATOM 635 C C . ILE A 1 86 ? 2.873 55.106 -7.283 1.00 26.78 86 ILE A C 1
ATOM 637 O O . ILE A 1 86 ? 2.228 54.284 -7.927 1.00 26.78 86 ILE A O 1
ATOM 641 N N . GLU A 1 87 ? 3.314 54.902 -6.040 1.00 27.62 87 GLU A N 1
ATOM 642 C CA . GLU A 1 87 ? 3.117 53.766 -5.126 1.00 27.62 87 GLU A CA 1
ATOM 643 C C . GLU A 1 87 ? 1.667 53.533 -4.646 1.00 27.62 87 GLU A C 1
ATOM 645 O O . GLU A 1 87 ? 0.801 54.392 -4.783 1.00 27.62 87 GLU A O 1
ATOM 650 N N . ASP A 1 88 ? 1.506 52.367 -4.003 1.00 24.53 88 ASP A N 1
ATOM 651 C CA . ASP A 1 88 ? 0.417 51.873 -3.148 1.00 24.53 88 ASP A CA 1
ATOM 652 C C . ASP A 1 88 ? -0.910 51.455 -3.799 1.00 24.53 88 ASP A C 1
ATOM 654 O O . ASP A 1 88 ? -1.753 52.281 -4.130 1.00 24.53 88 ASP A O 1
ATOM 658 N N . ALA A 1 89 ? -1.144 50.133 -3.849 1.00 24.36 89 ALA A N 1
ATOM 659 C CA . ALA A 1 89 ? -2.311 49.501 -3.218 1.00 24.36 89 ALA A CA 1
ATOM 660 C C . ALA A 1 89 ? -2.384 47.973 -3.444 1.00 24.36 89 ALA A C 1
ATOM 662 O O . ALA A 1 89 ? -2.184 47.459 -4.541 1.00 24.36 89 ALA A O 1
ATOM 663 N N . SER A 1 90 ? -2.859 47.300 -2.391 1.00 25.05 90 SER A N 1
ATOM 664 C CA . SER A 1 90 ? -3.776 46.145 -2.404 1.00 25.05 90 SER A CA 1
ATOM 665 C C . SER A 1 90 ? -3.284 44.765 -2.870 1.00 25.05 90 SER A C 1
ATOM 667 O O . SER A 1 90 ? -3.251 44.444 -4.051 1.00 25.05 90 SER A O 1
ATOM 669 N N . LEU A 1 91 ? -3.055 43.907 -1.865 1.00 36.12 91 LEU A N 1
ATOM 670 C CA . LEU A 1 91 ? -3.655 42.570 -1.703 1.00 36.12 91 LEU A CA 1
ATOM 671 C C . LEU A 1 91 ? -4.371 42.008 -2.949 1.00 36.12 91 LEU A C 1
ATOM 673 O O . LEU A 1 91 ? -5.573 42.215 -3.119 1.00 36.12 91 LEU A O 1
ATOM 677 N N . SER A 1 92 ? -3.669 41.200 -3.743 1.00 25.73 92 SER A N 1
ATOM 678 C CA . SER A 1 92 ? -4.307 40.214 -4.613 1.00 25.73 92 SER A CA 1
ATOM 679 C C . SER A 1 92 ? -4.236 38.840 -3.947 1.00 25.73 92 SER A C 1
ATOM 681 O O . SER A 1 92 ? -3.172 38.292 -3.659 1.00 25.73 92 SER A O 1
ATOM 683 N N . LYS A 1 93 ? -5.423 38.301 -3.658 1.00 30.94 93 LYS A N 1
ATOM 684 C CA . LYS A 1 93 ? -5.652 36.885 -3.381 1.00 30.94 93 LYS A CA 1
ATOM 685 C C . LYS A 1 93 ? -5.188 36.095 -4.607 1.00 30.94 93 LYS A C 1
ATOM 687 O O . LYS A 1 93 ? -5.870 36.107 -5.626 1.00 30.94 93 LYS A O 1
ATOM 692 N N . GLY A 1 94 ? -4.031 35.453 -4.499 1.00 24.27 94 GLY A N 1
ATOM 693 C CA . GLY A 1 94 ? -3.602 34.412 -5.424 1.00 24.27 94 GLY A CA 1
ATOM 694 C C . GLY A 1 94 ? -4.342 33.121 -5.099 1.00 24.27 94 GLY A C 1
ATOM 695 O O . GLY A 1 94 ? -4.084 32.507 -4.069 1.00 24.27 94 GLY A O 1
ATOM 696 N N . GLU A 1 95 ? -5.330 32.826 -5.937 1.00 26.56 95 GLU A N 1
ATOM 697 C CA . GLU A 1 95 ? -5.826 31.510 -6.357 1.00 26.56 95 GLU A CA 1
ATOM 698 C C . GLU A 1 95 ? -5.270 30.307 -5.572 1.00 26.56 95 GLU A C 1
ATOM 700 O O . GLU A 1 95 ? -4.181 29.800 -5.833 1.00 26.56 95 GLU A O 1
ATOM 705 N N . ALA A 1 96 ? -6.068 29.828 -4.614 1.00 26.12 96 ALA A N 1
ATOM 706 C CA . ALA A 1 96 ? -5.956 28.466 -4.117 1.00 26.12 96 ALA A CA 1
ATOM 707 C C . ALA A 1 96 ? -6.312 27.524 -5.273 1.00 26.12 96 ALA A C 1
ATOM 709 O O . ALA A 1 96 ? -7.396 27.643 -5.844 1.00 26.12 96 ALA A O 1
ATOM 710 N N . SER A 1 97 ? -5.396 26.623 -5.630 1.00 29.02 97 SER A N 1
ATOM 711 C CA . SER A 1 97 ? -5.661 25.596 -6.630 1.00 29.02 97 SER A CA 1
ATOM 712 C C . SER A 1 97 ? -6.805 24.716 -6.136 1.00 29.02 97 SER A C 1
ATOM 714 O O . SER A 1 97 ? -6.671 24.029 -5.119 1.00 29.02 97 SER A O 1
ATOM 716 N N . GLU A 1 98 ? -7.930 24.756 -6.841 1.00 28.92 98 GLU A N 1
ATOM 717 C CA . GLU A 1 98 ? -9.007 23.788 -6.691 1.00 28.92 98 GLU A CA 1
ATOM 718 C C . GLU A 1 98 ? -8.415 22.397 -6.936 1.00 28.92 98 GLU A C 1
ATOM 720 O O . GLU A 1 98 ? -7.971 22.069 -8.035 1.00 28.92 98 GLU A O 1
ATOM 725 N N . ALA A 1 99 ? -8.330 21.600 -5.872 1.00 31.73 99 ALA A N 1
ATOM 726 C CA . ALA A 1 99 ? -8.065 20.181 -5.989 1.00 31.73 99 ALA A CA 1
ATOM 727 C C . ALA A 1 99 ? -9.206 19.583 -6.818 1.00 31.73 99 ALA A C 1
ATOM 729 O O . ALA A 1 99 ? -10.364 19.673 -6.411 1.00 31.73 99 ALA A O 1
ATOM 730 N N . GLU A 1 100 ? -8.889 19.021 -7.985 1.00 31.72 100 GLU A N 1
ATOM 731 C CA . GLU A 1 100 ? -9.841 18.286 -8.815 1.00 31.72 100 GLU A CA 1
ATOM 732 C C . GLU A 1 100 ? -10.441 17.132 -7.991 1.00 31.72 100 GLU A C 1
ATOM 734 O O . GLU A 1 100 ? -9.851 16.060 -7.840 1.00 31.72 100 GLU A O 1
ATOM 739 N N . GLU A 1 101 ? -11.619 17.365 -7.409 1.00 31.30 101 GLU A N 1
ATOM 740 C CA . GLU A 1 101 ? -12.457 16.331 -6.811 1.00 31.30 101 GLU A CA 1
ATOM 741 C C . GLU A 1 101 ? -12.965 15.440 -7.954 1.00 31.30 101 GLU A C 1
ATOM 743 O O . GLU A 1 101 ? -13.884 15.791 -8.695 1.00 31.30 101 GLU A O 1
ATOM 748 N N . LEU A 1 102 ? -12.325 14.281 -8.129 1.00 29.14 102 LEU A N 1
ATOM 749 C CA . LEU A 1 102 ? -12.777 13.227 -9.036 1.00 29.14 102 LEU A CA 1
ATOM 750 C C . LEU A 1 102 ? -14.196 12.788 -8.644 1.00 29.14 102 LEU A C 1
ATOM 752 O O . LEU A 1 102 ? -14.403 12.079 -7.658 1.00 29.14 102 LEU A O 1
ATOM 756 N N . VAL A 1 103 ? -15.185 13.208 -9.434 1.00 30.92 103 VAL A N 1
ATOM 757 C CA . VAL A 1 103 ? -16.577 12.762 -9.312 1.00 30.92 103 VAL A CA 1
ATOM 758 C C . VAL A 1 103 ? -16.646 11.285 -9.700 1.00 30.92 103 VAL A C 1
ATOM 760 O O . VAL A 1 103 ? -16.548 10.923 -10.871 1.00 30.92 103 VAL A O 1
ATOM 763 N N . PHE A 1 104 ? -16.795 10.416 -8.701 1.00 39.97 104 PHE A N 1
ATOM 764 C CA . PHE A 1 104 ? -16.961 8.979 -8.895 1.00 39.97 104 PHE A CA 1
ATOM 765 C C . PHE A 1 104 ? -18.453 8.626 -8.989 1.00 39.97 104 PHE A C 1
ATOM 767 O O . PHE A 1 104 ? -19.171 8.660 -7.988 1.00 39.97 104 PHE A O 1
ATOM 774 N N . GLU A 1 105 ? -18.934 8.256 -10.178 1.00 37.12 105 GLU A N 1
ATOM 775 C CA . GLU A 1 105 ? -20.268 7.666 -10.332 1.00 37.12 105 GLU A CA 1
ATOM 776 C C . GLU A 1 105 ? -20.237 6.173 -9.967 1.00 37.12 105 GLU A C 1
ATOM 778 O O . GLU A 1 105 ? -19.568 5.360 -10.611 1.00 37.12 105 GLU A O 1
ATOM 783 N N . LEU A 1 106 ? -20.985 5.790 -8.928 1.00 40.00 106 LEU A N 1
ATOM 784 C CA . LEU A 1 106 ? -21.121 4.394 -8.506 1.00 40.00 106 LEU A CA 1
ATOM 785 C C . LEU A 1 106 ? -21.886 3.567 -9.566 1.00 40.00 106 LEU A C 1
ATOM 787 O O . LEU A 1 106 ? -23.014 3.917 -9.924 1.00 40.00 106 LEU A O 1
ATOM 791 N N . PRO A 1 107 ? -21.334 2.442 -10.062 1.00 40.00 107 PRO A N 1
ATOM 792 C CA . PRO A 1 107 ? -22.022 1.602 -11.035 1.00 40.00 107 PRO A CA 1
ATOM 793 C C . PRO A 1 107 ? -23.234 0.879 -10.425 1.00 40.00 107 PRO A C 1
ATOM 795 O O . PRO A 1 107 ? -23.137 0.190 -9.415 1.00 40.00 107 PRO A O 1
ATOM 798 N N . SER A 1 108 ? -24.382 0.972 -11.101 1.00 43.53 108 SER A N 1
ATOM 799 C CA . SER A 1 108 ? -25.690 0.477 -10.640 1.00 43.53 108 SER A CA 1
ATOM 800 C C . SER A 1 108 ? -25.895 -1.048 -10.636 1.00 43.53 108 SER A C 1
ATOM 802 O O . SER A 1 108 ? -26.927 -1.502 -10.155 1.00 43.53 108 SER A O 1
ATOM 804 N N . ASN A 1 109 ? -24.947 -1.845 -11.148 1.00 38.38 109 ASN A N 1
ATOM 805 C CA . ASN A 1 109 ? -25.152 -3.274 -11.445 1.00 38.38 109 ASN A CA 1
ATOM 806 C C . ASN A 1 109 ? -24.035 -4.202 -10.923 1.00 38.38 109 ASN A C 1
ATOM 808 O O . ASN A 1 109 ? -23.647 -5.153 -11.603 1.00 38.38 109 ASN A O 1
ATOM 812 N N . HIS A 1 110 ? -23.527 -3.968 -9.715 1.00 44.75 110 HIS A N 1
ATOM 813 C CA . HIS A 1 110 ? -22.853 -5.039 -8.977 1.00 44.75 110 HIS A CA 1
ATOM 814 C C . HIS A 1 110 ? -23.888 -5.777 -8.127 1.00 44.75 110 HIS A C 1
ATOM 816 O O . HIS A 1 110 ? -24.777 -5.153 -7.548 1.00 44.75 110 HIS A O 1
ATOM 822 N N . VAL A 1 111 ? -23.796 -7.111 -8.068 1.00 43.94 111 VAL A N 1
ATOM 823 C CA . VAL A 1 111 ? -24.418 -7.876 -6.977 1.00 43.94 111 VAL A CA 1
ATOM 824 C C . VAL A 1 111 ? -23.992 -7.155 -5.707 1.00 43.94 111 VAL A C 1
ATOM 826 O O . VAL A 1 111 ? -22.788 -7.049 -5.486 1.00 43.94 111 VAL A O 1
ATOM 829 N N . LYS A 1 112 ? -24.939 -6.564 -4.963 1.00 55.75 112 LYS A N 1
ATOM 830 C CA . LYS A 1 112 ? -24.627 -5.863 -3.714 1.00 55.75 112 LYS A CA 1
ATOM 831 C C . LYS A 1 112 ? -23.952 -6.880 -2.812 1.00 55.75 112 LYS A C 1
ATOM 833 O O . LYS A 1 112 ? -24.615 -7.765 -2.275 1.00 55.75 112 LYS A O 1
ATOM 838 N N . GLU A 1 113 ? -22.631 -6.813 -2.757 1.00 72.25 113 GLU A N 1
ATOM 839 C CA . GLU A 1 113 ? -21.860 -7.634 -1.857 1.00 72.25 113 GLU A CA 1
ATOM 840 C C . GLU A 1 113 ? -22.303 -7.259 -0.446 1.00 72.25 113 GLU A C 1
ATOM 842 O O . GLU A 1 113 ? -22.473 -6.083 -0.119 1.00 72.25 113 GLU A O 1
ATOM 847 N N . ASP A 1 114 ? -22.588 -8.271 0.363 1.00 85.69 114 ASP A N 1
ATOM 848 C CA . ASP A 1 114 ? -22.997 -8.055 1.740 1.00 85.69 114 ASP A CA 1
ATOM 849 C C . ASP A 1 114 ? -21.742 -7.751 2.568 1.00 85.69 114 ASP A C 1
ATOM 851 O O . ASP A 1 114 ? -21.122 -8.644 3.156 1.00 85.69 114 ASP A O 1
ATOM 855 N N . PHE A 1 115 ? -21.312 -6.485 2.535 1.00 89.25 115 PHE A N 1
ATOM 856 C CA . PHE A 1 115 ? -20.132 -6.024 3.264 1.00 89.25 115 PHE A CA 1
ATOM 857 C C . PHE A 1 115 ? -20.292 -6.206 4.773 1.00 89.25 115 PHE A C 1
ATOM 859 O O . PHE A 1 115 ? -19.318 -6.571 5.421 1.00 89.25 115 PHE A O 1
ATOM 866 N N . ALA A 1 116 ? -21.511 -6.082 5.307 1.00 89.69 116 ALA A N 1
ATOM 867 C CA . ALA A 1 116 ? -21.797 -6.355 6.714 1.00 89.69 116 ALA A CA 1
ATOM 868 C C . ALA A 1 116 ? -21.534 -7.821 7.083 1.00 89.69 116 ALA A C 1
ATOM 870 O O . ALA A 1 116 ? -21.088 -8.119 8.186 1.00 89.69 116 ALA A O 1
ATOM 871 N N . LYS A 1 117 ? -21.735 -8.755 6.148 1.00 91.38 117 LYS A N 1
ATOM 872 C CA . LYS A 1 117 ? -21.360 -10.159 6.352 1.00 91.38 117 LYS A CA 1
ATOM 873 C C . LYS A 1 117 ? -19.858 -10.411 6.206 1.00 91.38 117 LYS A C 1
ATOM 875 O O . LYS A 1 117 ? -19.320 -11.268 6.904 1.00 91.38 117 LYS A O 1
ATOM 880 N N . ARG A 1 118 ? -19.190 -9.740 5.263 1.00 90.81 118 ARG A N 1
ATOM 881 C CA . ARG A 1 118 ? -17.761 -9.962 4.966 1.00 90.81 118 ARG A CA 1
ATOM 882 C C . ARG A 1 118 ? -16.826 -9.247 5.949 1.00 90.81 118 ARG A C 1
ATOM 884 O O . ARG A 1 118 ? -15.761 -9.777 6.249 1.00 90.81 118 ARG A O 1
ATOM 891 N N . TYR A 1 119 ? -17.236 -8.074 6.417 1.00 93.56 119 TYR A N 1
ATOM 892 C CA . TYR A 1 119 ? -16.503 -7.170 7.300 1.00 93.56 119 TYR A CA 1
ATOM 893 C C . TYR A 1 119 ? -17.439 -6.631 8.398 1.00 93.56 119 TYR A C 1
ATOM 895 O O . TYR A 1 119 ? -17.738 -5.430 8.406 1.00 93.56 119 TYR A O 1
ATOM 903 N N . PRO A 1 120 ? -17.998 -7.498 9.262 1.00 93.62 120 PRO A N 1
ATOM 904 C CA . PRO A 1 120 ? -18.964 -7.098 10.282 1.00 93.62 120 PRO A CA 1
ATOM 905 C C . PRO A 1 120 ? -18.484 -5.960 11.186 1.00 93.62 120 PRO A C 1
ATOM 907 O O . PRO A 1 120 ? -19.237 -5.007 11.381 1.00 93.62 120 PRO A O 1
ATOM 910 N N . CYS A 1 121 ? -17.249 -6.003 11.694 1.00 93.75 121 CYS A N 1
ATOM 911 C CA . CYS A 1 121 ? -16.778 -4.996 12.648 1.00 93.75 121 CYS A CA 1
ATOM 912 C C . CYS A 1 121 ? -16.610 -3.624 11.979 1.00 93.75 121 CYS A C 1
ATOM 914 O O . CYS A 1 121 ? -17.083 -2.611 12.493 1.00 93.75 121 CYS A O 1
ATOM 916 N N . LEU A 1 122 ? -15.958 -3.572 10.814 1.00 93.56 122 LEU A N 1
ATOM 917 C CA . LEU A 1 122 ? -15.788 -2.334 10.051 1.00 93.56 122 LEU A CA 1
ATOM 918 C C . LEU A 1 122 ? -17.126 -1.781 9.563 1.00 93.56 122 LEU A C 1
ATOM 920 O O . LEU A 1 122 ? -17.326 -0.570 9.613 1.00 93.56 122 LEU A O 1
ATOM 924 N N . SER A 1 123 ? -18.045 -2.641 9.123 1.00 93.69 123 SER A N 1
ATOM 925 C CA . SER A 1 123 ? -19.366 -2.201 8.663 1.00 93.69 123 SER A CA 1
ATOM 926 C C . SER A 1 123 ? -20.163 -1.577 9.805 1.00 93.69 123 SER A C 1
ATOM 928 O O . SER A 1 123 ? -20.624 -0.449 9.658 1.00 93.69 123 SER A O 1
ATOM 930 N N . GLU A 1 124 ? -20.235 -2.233 10.968 1.00 93.50 124 GLU A N 1
ATOM 931 C CA . GLU A 1 124 ? -20.916 -1.693 12.152 1.00 93.50 124 GLU A CA 1
ATOM 932 C C . GLU A 1 124 ? -20.315 -0.345 12.588 1.00 93.50 124 GLU A C 1
ATOM 934 O O . GLU A 1 124 ? -21.036 0.630 12.823 1.00 93.50 124 GLU A O 1
ATOM 939 N N . PHE A 1 125 ? -18.982 -0.256 12.640 1.00 92.25 125 PHE A N 1
ATOM 940 C CA . PHE A 1 125 ? -18.281 0.971 13.016 1.00 92.25 125 PHE A CA 1
ATOM 941 C C . PHE A 1 125 ? -18.581 2.148 12.081 1.00 92.25 125 PHE A C 1
ATOM 943 O O . PHE A 1 125 ? -18.800 3.270 12.560 1.00 92.25 125 PHE A O 1
ATOM 950 N N . LEU A 1 126 ? -18.565 1.902 10.768 1.00 91.94 126 LEU A N 1
ATOM 951 C CA . LEU A 1 126 ? -18.798 2.907 9.732 1.00 91.94 126 LEU A CA 1
ATOM 952 C C . LEU A 1 126 ? -20.278 3.316 9.668 1.00 91.94 126 LEU A C 1
ATOM 954 O O . LEU A 1 126 ? -20.582 4.511 9.632 1.00 91.94 126 LEU A O 1
ATOM 958 N N . GLU A 1 127 ? -21.203 2.357 9.732 1.00 91.50 127 GLU A N 1
ATOM 959 C CA . GLU A 1 127 ? -22.648 2.614 9.708 1.00 91.50 127 GLU A CA 1
ATOM 960 C C . GLU A 1 127 ? -23.096 3.446 10.911 1.00 91.50 127 GLU A C 1
ATOM 962 O O . GLU A 1 127 ? -23.854 4.406 10.747 1.00 91.50 127 GLU A O 1
ATOM 967 N N . GLY A 1 128 ? -22.545 3.174 12.102 1.00 90.69 128 GLY A N 1
ATOM 968 C CA . GLY A 1 128 ? -22.772 3.983 13.305 1.00 90.69 128 GLY A CA 1
ATOM 969 C C . GLY A 1 128 ? -22.354 5.456 13.165 1.00 90.69 128 GLY A C 1
ATOM 970 O O . GLY A 1 128 ? -22.723 6.285 13.995 1.00 90.69 128 GLY A O 1
ATOM 971 N N . ARG A 1 129 ? -21.608 5.799 12.107 1.00 88.69 129 ARG A N 1
ATOM 972 C CA . ARG A 1 129 ? -21.151 7.155 11.760 1.00 88.69 129 ARG A CA 1
ATOM 973 C C . ARG A 1 129 ? -21.802 7.707 10.491 1.00 88.69 129 ARG A C 1
ATOM 975 O O . ARG A 1 129 ? -21.401 8.765 10.010 1.00 88.69 129 ARG A O 1
ATOM 982 N N . GLY A 1 130 ? -22.798 7.014 9.938 1.00 87.88 130 GLY A N 1
ATOM 983 C CA . GLY A 1 130 ? -23.451 7.413 8.690 1.00 87.88 130 GLY A CA 1
ATOM 984 C C . GLY A 1 130 ? -22.552 7.267 7.457 1.00 87.88 130 GLY A C 1
ATOM 985 O O . GLY A 1 130 ? -22.707 8.021 6.493 1.00 87.88 130 GLY A O 1
ATOM 986 N N . ILE A 1 131 ? -21.600 6.331 7.498 1.00 89.31 131 ILE A N 1
ATOM 987 C CA . ILE A 1 131 ? -20.704 5.992 6.391 1.00 89.31 131 ILE A CA 1
ATOM 988 C C . ILE A 1 131 ? -21.109 4.626 5.846 1.00 89.31 131 ILE A C 1
ATOM 990 O O . ILE A 1 131 ? -21.291 3.680 6.608 1.00 89.31 131 ILE A O 1
ATOM 994 N N . THR A 1 132 ? -21.203 4.496 4.527 1.00 90.19 132 THR A N 1
ATOM 995 C CA . THR A 1 132 ? -21.548 3.224 3.881 1.00 90.19 132 THR A CA 1
ATOM 996 C C . THR A 1 132 ? -20.424 2.759 2.970 1.00 90.19 132 THR A C 1
ATOM 998 O O . THR A 1 132 ? -19.972 3.513 2.107 1.00 90.19 132 THR A O 1
ATOM 1001 N N . ILE A 1 133 ? -20.007 1.500 3.114 1.00 91.62 133 ILE A N 1
ATOM 1002 C CA . ILE A 1 133 ? -19.122 0.847 2.145 1.00 91.62 133 ILE A CA 1
ATOM 1003 C C . ILE A 1 133 ? -19.933 0.593 0.874 1.00 91.62 133 ILE A C 1
ATOM 1005 O O . ILE A 1 133 ? -20.943 -0.108 0.893 1.00 91.62 133 ILE A O 1
ATOM 1009 N N . CYS A 1 134 ? -19.509 1.196 -0.229 1.00 90.75 134 CYS A N 1
ATOM 1010 C CA . CYS A 1 134 ? -20.183 1.080 -1.519 1.00 90.75 134 CYS A CA 1
ATOM 1011 C C . CYS A 1 134 ? -19.494 0.079 -2.442 1.00 90.75 134 CYS A C 1
ATOM 1013 O O . CYS A 1 134 ? -20.158 -0.571 -3.245 1.00 90.75 134 CYS A O 1
ATOM 1015 N N . ASP A 1 135 ? -18.172 -0.016 -2.336 1.00 89.94 135 ASP A N 1
ATOM 1016 C CA . ASP A 1 135 ? -17.331 -0.919 -3.111 1.00 89.94 135 ASP A CA 1
ATOM 1017 C C . ASP A 1 135 ? -16.017 -1.140 -2.350 1.00 89.94 135 ASP A C 1
ATOM 1019 O O . ASP A 1 135 ? -15.606 -0.300 -1.544 1.00 89.94 135 ASP A O 1
ATOM 1023 N N . VAL A 1 136 ? -15.342 -2.250 -2.612 1.00 86.69 136 VAL A N 1
ATOM 1024 C CA . VAL A 1 136 ? -14.008 -2.539 -2.065 1.00 86.69 136 VAL A CA 1
ATOM 1025 C C . VAL A 1 136 ? -13.108 -3.028 -3.183 1.00 86.69 136 VAL A C 1
ATOM 1027 O O . VAL A 1 136 ? -13.586 -3.424 -4.246 1.00 86.69 136 VAL A O 1
ATOM 1030 N N . PHE A 1 137 ? -11.796 -3.048 -2.953 1.00 78.88 137 PHE A N 1
ATOM 1031 C CA . PHE A 1 137 ? -10.891 -3.648 -3.920 1.00 78.88 137 PHE A CA 1
ATOM 1032 C C . PHE A 1 137 ? -11.270 -5.110 -4.209 1.00 78.88 137 PHE A C 1
ATOM 1034 O O . PHE A 1 137 ? -11.090 -6.005 -3.378 1.00 78.88 137 PHE A O 1
ATOM 1041 N N . ALA A 1 138 ? -11.736 -5.351 -5.431 1.00 74.06 138 ALA A N 1
ATOM 1042 C CA . ALA A 1 138 ? -11.853 -6.669 -6.026 1.00 74.06 138 ALA A CA 1
ATOM 1043 C C . ALA A 1 138 ? -10.820 -6.766 -7.159 1.00 74.06 138 ALA A C 1
ATOM 1045 O O . ALA A 1 138 ? -10.872 -5.950 -8.088 1.00 74.06 138 ALA A O 1
ATOM 1046 N N . PRO A 1 139 ? -9.882 -7.734 -7.120 1.00 71.25 139 PRO A N 1
ATOM 1047 C CA . PRO A 1 139 ? -8.914 -7.902 -8.192 1.00 71.25 139 PRO A CA 1
ATOM 1048 C C . PRO A 1 139 ? -9.630 -8.033 -9.539 1.00 71.25 139 PRO A C 1
ATOM 1050 O O . PRO A 1 139 ? -10.416 -8.951 -9.759 1.00 71.25 139 PRO A O 1
ATOM 1053 N N . LEU A 1 140 ? -9.346 -7.118 -10.468 1.00 71.25 140 LEU A N 1
ATOM 1054 C CA . LEU A 1 140 ? -9.860 -7.183 -11.844 1.00 71.25 140 LEU A CA 1
ATOM 1055 C C . LEU A 1 140 ? -9.058 -8.159 -12.721 1.00 71.25 140 LEU A C 1
ATOM 1057 O O . LEU A 1 140 ? -9.272 -8.228 -13.933 1.00 71.25 140 LEU A O 1
ATOM 1061 N N . VAL A 1 141 ? -8.120 -8.878 -12.106 1.00 78.25 141 VAL A N 1
ATOM 1062 C CA . VAL A 1 141 ? -7.190 -9.820 -12.721 1.00 78.25 141 VAL A CA 1
ATOM 1063 C C . VAL A 1 141 ? -7.389 -11.227 -12.163 1.00 78.25 141 VAL A C 1
ATOM 1065 O O . VAL A 1 141 ? -7.914 -11.374 -11.058 1.00 78.25 141 VAL A O 1
ATOM 1068 N N . PRO A 1 142 ? -6.950 -12.273 -12.889 1.00 86.81 142 PRO A N 1
ATOM 1069 C CA . PRO A 1 142 ? -6.920 -13.627 -12.353 1.00 86.81 142 PRO A CA 1
ATOM 1070 C C . PRO A 1 142 ? -6.152 -13.689 -11.030 1.00 86.81 142 PRO A C 1
ATOM 1072 O O . PRO A 1 142 ? -5.131 -13.019 -10.871 1.00 86.81 142 PRO A O 1
ATOM 1075 N N . LYS A 1 143 ? -6.608 -14.545 -10.110 1.00 88.06 143 LYS A N 1
ATOM 1076 C CA . LYS A 1 143 ? -6.015 -14.691 -8.773 1.00 88.06 143 LYS A CA 1
ATOM 1077 C C . LYS A 1 143 ? -4.501 -14.930 -8.812 1.00 88.06 143 LYS A C 1
ATOM 1079 O O . LYS A 1 143 ? -3.781 -14.321 -8.040 1.00 88.06 143 LYS A O 1
ATOM 1084 N N . SER A 1 144 ? -4.011 -15.746 -9.745 1.00 88.94 144 SER A N 1
ATOM 1085 C CA . SER A 1 144 ? -2.574 -16.016 -9.893 1.00 88.94 144 SER A CA 1
ATOM 1086 C C . SER A 1 144 ? -1.745 -14.766 -10.204 1.00 88.94 144 SER A C 1
ATOM 1088 O O . SER A 1 144 ? -0.616 -14.648 -9.733 1.00 88.94 144 SER A O 1
ATOM 1090 N N . LEU A 1 145 ? -2.292 -13.826 -10.982 1.00 88.88 145 LEU A N 1
ATOM 1091 C CA . LEU A 1 145 ? -1.640 -12.545 -11.236 1.00 88.88 145 LEU A CA 1
ATOM 1092 C C . LEU A 1 145 ? -1.741 -11.634 -10.011 1.00 88.88 145 LEU A C 1
ATOM 1094 O O . LEU A 1 145 ? -0.761 -10.978 -9.683 1.00 88.88 145 LEU A O 1
ATOM 1098 N N . ASP A 1 146 ? -2.882 -11.607 -9.318 1.00 91.56 146 ASP A N 1
ATOM 1099 C CA . ASP A 1 146 ? -3.016 -10.820 -8.086 1.00 91.56 146 ASP A CA 1
ATOM 1100 C C . ASP A 1 146 ? -2.028 -11.285 -7.004 1.00 91.56 146 ASP A C 1
ATOM 1102 O O . ASP A 1 146 ? -1.300 -10.461 -6.458 1.00 91.56 146 ASP A O 1
ATOM 1106 N N . ASP A 1 147 ? -1.902 -12.600 -6.795 1.00 93.19 147 ASP A N 1
ATOM 1107 C CA . ASP A 1 147 ? -0.916 -13.208 -5.893 1.00 93.19 147 ASP A CA 1
ATOM 1108 C C . ASP A 1 147 ? 0.516 -12.797 -6.296 1.00 93.19 147 ASP A C 1
ATOM 1110 O O . ASP A 1 147 ? 1.329 -12.406 -5.456 1.00 93.19 147 ASP A O 1
ATOM 1114 N N . ARG A 1 148 ? 0.824 -12.788 -7.603 1.00 95.12 148 ARG A N 1
ATOM 1115 C CA . ARG A 1 148 ? 2.128 -12.332 -8.109 1.00 95.12 148 ARG A CA 1
ATOM 1116 C C . ARG A 1 148 ? 2.365 -10.836 -7.879 1.00 95.12 148 ARG A C 1
ATOM 1118 O O . ARG A 1 148 ? 3.497 -10.438 -7.608 1.00 95.12 148 ARG A O 1
ATOM 1125 N N . LEU A 1 149 ? 1.330 -10.001 -7.969 1.00 96.12 149 LEU A N 1
ATOM 1126 C CA . LEU A 1 149 ? 1.422 -8.573 -7.657 1.00 96.12 149 LEU A CA 1
ATOM 1127 C C . LEU A 1 149 ? 1.667 -8.338 -6.163 1.00 96.12 149 LEU A C 1
ATOM 1129 O O . LEU A 1 149 ? 2.437 -7.438 -5.828 1.00 96.12 149 LEU A O 1
ATOM 1133 N N . GLU A 1 150 ? 1.083 -9.152 -5.278 1.00 96.12 150 GLU A N 1
ATOM 1134 C CA . GLU A 1 150 ? 1.399 -9.116 -3.843 1.00 96.12 150 GLU A CA 1
ATOM 1135 C C . GLU A 1 150 ? 2.871 -9.449 -3.583 1.00 96.12 150 GLU A C 1
ATOM 1137 O O . GLU A 1 150 ? 3.548 -8.722 -2.853 1.00 96.12 150 GLU A O 1
ATOM 1142 N N . GLU A 1 151 ? 3.392 -10.506 -4.213 1.00 97.94 151 GLU A N 1
ATOM 1143 C CA . GLU A 1 151 ? 4.801 -10.896 -4.088 1.00 97.94 151 GLU A CA 1
ATOM 1144 C C . GLU A 1 151 ? 5.748 -9.791 -4.569 1.00 97.94 151 GLU A C 1
ATOM 1146 O O . GLU A 1 151 ? 6.743 -9.484 -3.905 1.00 97.94 151 GLU A O 1
ATOM 1151 N N . ILE A 1 152 ? 5.447 -9.186 -5.723 1.00 98.50 152 ILE A N 1
ATOM 1152 C CA . ILE A 1 152 ? 6.255 -8.108 -6.299 1.00 98.50 152 ILE A CA 1
ATOM 1153 C C . ILE A 1 152 ? 6.198 -6.868 -5.404 1.00 98.50 152 ILE A C 1
ATOM 1155 O O . ILE A 1 152 ? 7.250 -6.315 -5.092 1.00 98.50 152 ILE A O 1
ATOM 1159 N N . ALA A 1 153 ? 5.015 -6.462 -4.936 1.00 98.12 153 ALA A N 1
ATOM 1160 C CA . ALA A 1 153 ? 4.856 -5.334 -4.018 1.00 98.12 153 ALA A CA 1
ATOM 1161 C C . ALA A 1 153 ? 5.659 -5.533 -2.721 1.00 98.12 153 ALA A C 1
ATOM 1163 O O . ALA A 1 153 ? 6.403 -4.642 -2.302 1.00 98.12 153 ALA A O 1
ATOM 1164 N N . LEU A 1 154 ? 5.582 -6.729 -2.126 1.00 98.00 154 LEU A N 1
ATOM 1165 C CA . LEU A 1 154 ? 6.349 -7.082 -0.933 1.00 98.00 154 LEU A CA 1
ATOM 1166 C C . LEU A 1 154 ? 7.857 -7.058 -1.193 1.00 98.00 154 LEU A C 1
ATOM 1168 O O . LEU A 1 154 ? 8.631 -6.577 -0.363 1.00 98.00 154 LEU A O 1
ATOM 1172 N N . TYR A 1 155 ? 8.288 -7.575 -2.344 1.00 98.31 155 TYR A N 1
ATOM 1173 C CA . TYR A 1 155 ? 9.689 -7.542 -2.747 1.00 98.31 155 TYR A CA 1
ATOM 1174 C C . TYR A 1 155 ? 10.189 -6.106 -2.914 1.00 98.31 155 TYR A C 1
ATOM 1176 O O . TYR A 1 155 ? 11.268 -5.779 -2.421 1.00 98.31 155 TYR A O 1
ATOM 1184 N N . MET A 1 156 ? 9.392 -5.254 -3.563 1.00 97.69 156 MET A N 1
ATOM 1185 C CA . MET A 1 156 ? 9.711 -3.850 -3.801 1.00 97.69 156 MET A CA 1
ATOM 1186 C C . MET A 1 156 ? 9.854 -3.071 -2.497 1.00 97.69 156 MET A C 1
ATOM 1188 O O . MET A 1 156 ? 10.870 -2.409 -2.301 1.00 97.69 156 MET A O 1
ATOM 1192 N N . GLY A 1 157 ? 8.892 -3.192 -1.580 1.00 96.50 157 GLY A N 1
ATOM 1193 C CA . GLY A 1 157 ? 8.946 -2.495 -0.294 1.00 96.50 157 GLY A CA 1
ATOM 1194 C C . GLY A 1 157 ? 10.136 -2.924 0.569 1.00 96.50 157 GLY A C 1
ATOM 1195 O O . GLY A 1 157 ? 10.879 -2.080 1.063 1.00 96.50 157 GLY A O 1
ATOM 1196 N N . ASN A 1 158 ? 10.411 -4.231 0.652 1.00 96.12 158 ASN A N 1
ATOM 1197 C CA . ASN A 1 158 ? 11.541 -4.781 1.420 1.00 96.12 158 ASN A CA 1
ATOM 1198 C C . ASN A 1 158 ? 12.929 -4.482 0.827 1.00 96.12 158 ASN A C 1
ATOM 1200 O O . ASN A 1 158 ? 13.948 -4.860 1.416 1.00 96.12 158 ASN A O 1
ATOM 1204 N N . ARG A 1 159 ? 12.988 -3.918 -0.381 1.00 95.94 159 ARG A N 1
ATOM 1205 C CA . ARG A 1 159 ? 14.224 -3.613 -1.114 1.00 95.94 159 ARG A CA 1
ATOM 1206 C C . ARG A 1 159 ? 14.217 -2.198 -1.678 1.00 95.94 159 ARG A C 1
ATOM 1208 O O . ARG A 1 159 ? 14.962 -1.919 -2.614 1.00 95.94 159 ARG A O 1
ATOM 1215 N N . TYR A 1 160 ? 13.387 -1.312 -1.130 1.00 94.25 160 TYR A N 1
ATOM 1216 C CA . TYR A 1 160 ? 13.152 0.006 -1.711 1.00 94.25 160 TYR A CA 1
ATOM 1217 C C . TYR A 1 160 ? 14.454 0.798 -1.920 1.00 94.25 160 TYR A C 1
ATOM 1219 O O . TYR A 1 160 ? 14.648 1.373 -2.989 1.00 94.25 160 TYR A O 1
ATOM 1227 N N . SER A 1 161 ? 15.392 0.747 -0.969 1.00 91.88 161 SER A N 1
ATOM 1228 C CA . SER A 1 161 ? 16.725 1.363 -1.083 1.00 91.88 161 SER A CA 1
ATOM 1229 C C . SER A 1 161 ? 17.540 0.875 -2.278 1.00 91.88 161 SER A C 1
ATOM 1231 O O . SER A 1 161 ? 18.202 1.678 -2.931 1.00 91.88 161 SER A O 1
ATOM 1233 N N . ASP A 1 162 ? 17.467 -0.415 -2.599 1.00 92.69 162 ASP A N 1
ATOM 1234 C CA . ASP A 1 162 ? 18.168 -0.997 -3.740 1.00 92.69 162 ASP A CA 1
ATOM 1235 C C . ASP A 1 162 ? 17.499 -0.633 -5.072 1.00 92.69 162 ASP A C 1
ATOM 1237 O O . ASP A 1 162 ? 18.185 -0.454 -6.074 1.00 92.69 162 ASP A O 1
ATOM 1241 N N . ILE A 1 163 ? 16.164 -0.542 -5.105 1.00 93.19 163 ILE A N 1
ATOM 1242 C CA . ILE A 1 163 ? 15.394 -0.394 -6.353 1.00 93.19 163 ILE A CA 1
ATOM 1243 C C . ILE A 1 163 ? 14.956 1.038 -6.657 1.00 93.19 163 ILE A C 1
ATOM 1245 O O . ILE A 1 163 ? 14.388 1.277 -7.723 1.00 93.19 163 ILE A O 1
ATOM 1249 N N . TYR A 1 164 ? 15.191 1.990 -5.755 1.00 91.75 164 TYR A N 1
ATOM 1250 C CA . TYR A 1 164 ? 14.767 3.381 -5.918 1.00 91.75 164 TYR A CA 1
ATOM 1251 C C . TYR A 1 164 ? 15.152 3.985 -7.287 1.00 91.75 164 TYR A C 1
ATOM 1253 O O . TYR A 1 164 ? 14.263 4.521 -7.957 1.00 91.75 164 TYR A O 1
ATOM 1261 N N . PRO A 1 165 ? 16.396 3.827 -7.793 1.00 91.06 165 PRO A N 1
ATOM 1262 C CA . PRO A 1 165 ? 16.762 4.355 -9.109 1.00 91.06 165 PRO A CA 1
ATOM 1263 C C . PRO A 1 165 ? 15.948 3.742 -10.260 1.00 91.06 165 PRO A C 1
ATOM 1265 O O . PRO A 1 165 ? 15.596 4.437 -11.213 1.00 91.06 165 PRO A O 1
ATOM 1268 N N . LEU A 1 166 ? 15.608 2.450 -10.163 1.00 93.25 166 LEU A N 1
ATOM 1269 C CA . LEU A 1 166 ? 14.752 1.772 -11.138 1.00 93.25 166 LEU A CA 1
ATOM 1270 C C . LEU A 1 166 ? 13.329 2.325 -11.098 1.00 93.25 166 LEU A C 1
ATOM 1272 O O . LEU A 1 166 ? 12.760 2.621 -12.146 1.00 93.25 166 LEU A O 1
ATOM 1276 N N . LEU A 1 167 ? 12.760 2.472 -9.902 1.00 93.25 167 LEU A N 1
ATOM 1277 C CA . LEU A 1 167 ? 11.412 3.006 -9.729 1.00 93.25 167 LEU A CA 1
ATOM 1278 C C . LEU A 1 167 ? 11.283 4.422 -10.289 1.00 93.25 167 LEU A C 1
ATOM 1280 O O . LEU A 1 167 ? 10.298 4.718 -10.964 1.00 93.25 167 LEU A O 1
ATOM 1284 N N . LEU A 1 168 ? 12.287 5.269 -10.058 1.00 91.38 168 LEU A N 1
ATOM 1285 C CA . LEU A 1 168 ? 12.328 6.619 -10.608 1.00 91.38 168 LEU A CA 1
ATOM 1286 C C . LEU A 1 168 ? 12.368 6.599 -12.144 1.00 91.38 168 LEU A C 1
ATOM 1288 O O . LEU A 1 168 ? 11.600 7.314 -12.787 1.00 91.38 168 LEU A O 1
ATOM 1292 N N . ALA A 1 169 ? 13.204 5.736 -12.735 1.00 93.06 169 ALA A N 1
ATOM 1293 C CA . ALA A 1 169 ? 13.294 5.582 -14.186 1.00 93.06 169 ALA A CA 1
ATOM 1294 C C . ALA A 1 169 ? 11.978 5.079 -14.807 1.00 93.06 169 ALA A C 1
ATOM 1296 O O . ALA A 1 169 ? 11.551 5.603 -15.837 1.00 93.06 169 ALA A O 1
ATOM 1297 N N . ILE A 1 170 ? 11.306 4.115 -14.167 1.00 93.81 170 ILE A N 1
ATOM 1298 C CA . ILE A 1 170 ? 9.993 3.622 -14.603 1.00 93.81 170 ILE A CA 1
ATOM 1299 C C . ILE A 1 170 ? 8.954 4.742 -14.520 1.00 93.81 170 ILE A C 1
ATOM 1301 O O . ILE A 1 170 ? 8.313 5.034 -15.526 1.00 93.81 170 ILE A O 1
ATOM 1305 N N . LYS A 1 171 ? 8.814 5.410 -13.365 1.00 91.19 171 LYS A N 1
ATOM 1306 C CA . LYS A 1 171 ? 7.833 6.492 -13.165 1.00 91.19 171 LYS A CA 1
ATOM 1307 C C . LYS A 1 171 ? 8.022 7.630 -14.176 1.00 91.19 171 LYS A C 1
ATOM 1309 O O . LYS A 1 171 ? 7.042 8.094 -14.752 1.00 91.19 171 LYS A O 1
ATOM 1314 N N . ALA A 1 172 ? 9.266 8.026 -14.452 1.00 90.62 172 ALA A N 1
ATOM 1315 C CA . ALA A 1 172 ? 9.581 9.077 -15.423 1.00 90.62 172 ALA A CA 1
ATOM 1316 C C . ALA A 1 172 ? 9.164 8.729 -16.866 1.00 90.62 172 ALA A C 1
ATOM 1318 O O . ALA A 1 172 ? 8.881 9.629 -17.656 1.00 90.62 172 ALA A O 1
ATOM 1319 N N . ASN A 1 173 ? 9.102 7.439 -17.208 1.00 91.50 173 ASN A N 1
ATOM 1320 C CA . ASN A 1 173 ? 8.770 6.956 -18.552 1.00 91.50 173 ASN A CA 1
ATOM 1321 C C . ASN A 1 173 ? 7.393 6.278 -18.632 1.00 91.50 173 ASN A C 1
ATOM 1323 O O . ASN A 1 173 ? 7.004 5.807 -19.698 1.00 91.50 173 ASN A O 1
ATOM 1327 N N . LEU A 1 174 ? 6.634 6.250 -17.534 1.00 87.25 174 LEU A N 1
ATOM 1328 C CA . LEU A 1 174 ? 5.387 5.492 -17.420 1.00 87.25 174 LEU A CA 1
ATOM 1329 C C . LEU A 1 174 ? 4.300 5.996 -18.378 1.00 87.25 174 LEU A C 1
ATOM 1331 O O . LEU A 1 174 ? 3.551 5.206 -18.943 1.00 87.25 174 LEU A O 1
ATOM 1335 N N . ARG A 1 175 ? 4.242 7.317 -18.589 1.00 82.50 175 ARG A N 1
ATOM 1336 C CA . ARG A 1 175 ? 3.262 7.954 -19.483 1.00 82.50 175 ARG A CA 1
ATOM 1337 C C . ARG A 1 175 ? 3.664 7.889 -20.955 1.00 82.50 175 ARG A C 1
ATOM 1339 O O . ARG A 1 175 ? 2.801 7.840 -21.822 1.00 82.50 175 ARG A O 1
ATOM 1346 N N . THR A 1 176 ? 4.962 7.956 -21.246 1.00 83.94 176 THR A N 1
ATOM 1347 C CA . THR A 1 176 ? 5.478 7.987 -22.625 1.00 83.94 176 THR A CA 1
ATOM 1348 C C . THR A 1 176 ? 5.709 6.593 -23.189 1.00 83.94 176 THR A C 1
ATOM 1350 O O . THR A 1 176 ? 5.755 6.438 -24.407 1.00 83.94 176 THR A O 1
ATOM 1353 N N . GLY A 1 177 ? 5.891 5.591 -22.324 1.00 82.50 177 GLY A N 1
ATOM 1354 C CA . GLY A 1 177 ? 6.309 4.254 -22.728 1.00 82.50 177 GLY A CA 1
ATOM 1355 C C . GLY A 1 177 ? 7.678 4.264 -23.403 1.00 82.50 177 GLY A C 1
ATOM 1356 O O . GLY A 1 177 ? 7.944 3.413 -24.240 1.00 82.50 177 GLY A O 1
ATOM 1357 N N . PHE A 1 178 ? 8.538 5.247 -23.123 1.00 89.31 178 PHE A N 1
ATOM 1358 C CA . PHE A 1 178 ? 9.861 5.307 -23.739 1.00 89.31 178 PHE A CA 1
ATOM 1359 C C . PHE A 1 178 ? 10.831 4.312 -23.106 1.00 89.31 178 PHE A C 1
ATOM 1361 O O . PHE A 1 178 ? 10.740 3.963 -21.926 1.00 89.31 178 PHE A O 1
ATOM 1368 N N . ASN A 1 179 ? 11.789 3.874 -23.921 1.00 91.62 179 ASN A N 1
ATOM 1369 C CA . ASN A 1 179 ? 12.915 3.086 -23.452 1.00 91.62 179 ASN A CA 1
ATOM 1370 C C . ASN A 1 179 ? 13.747 3.910 -22.472 1.00 91.62 179 ASN A C 1
ATOM 1372 O O . ASN A 1 179 ? 14.115 5.050 -22.760 1.00 91.62 179 ASN A O 1
ATOM 1376 N N . PHE A 1 180 ? 14.113 3.294 -21.357 1.00 92.75 180 PHE A N 1
ATOM 1377 C CA . PHE A 1 180 ? 15.084 3.842 -20.427 1.00 92.75 180 PHE A CA 1
ATOM 1378 C C . PHE A 1 180 ? 16.275 2.900 -20.284 1.00 92.75 180 PHE A C 1
ATOM 1380 O O . PHE A 1 180 ? 16.172 1.681 -20.440 1.00 92.75 180 PHE A O 1
ATOM 1387 N N . SER A 1 181 ? 17.427 3.492 -19.983 1.00 91.88 181 SER A N 1
ATOM 1388 C CA . SER A 1 181 ? 18.642 2.771 -19.629 1.00 91.88 181 SER A CA 1
ATOM 1389 C C . SER A 1 181 ? 19.070 3.223 -18.246 1.00 91.88 181 SER A C 1
ATOM 1391 O O . SER A 1 181 ? 19.273 4.415 -18.023 1.00 91.88 181 SER A O 1
ATOM 1393 N N . LEU A 1 182 ? 19.231 2.272 -17.337 1.00 90.50 182 LEU A N 1
ATOM 1394 C CA . LEU A 1 182 ? 19.729 2.513 -15.995 1.00 90.50 182 LEU A CA 1
ATOM 1395 C C . LEU A 1 182 ? 21.115 1.893 -15.864 1.00 90.50 182 LEU A C 1
ATOM 1397 O O . LEU A 1 182 ? 21.300 0.708 -16.141 1.00 90.50 182 LEU A O 1
ATOM 1401 N N . ASP A 1 183 ? 22.080 2.725 -15.495 1.00 86.88 183 ASP A N 1
ATOM 1402 C CA . ASP A 1 183 ? 23.463 2.331 -15.264 1.00 86.88 183 ASP A CA 1
ATOM 1403 C C . ASP A 1 183 ? 23.651 1.964 -13.786 1.00 86.88 183 ASP A C 1
ATOM 1405 O O . ASP A 1 183 ? 23.244 2.716 -12.899 1.00 86.88 183 ASP A O 1
ATOM 1409 N N . PHE A 1 184 ? 24.246 0.800 -13.525 1.00 79.81 184 PHE A N 1
ATOM 1410 C CA . PHE A 1 184 ? 24.519 0.293 -12.180 1.00 79.81 184 PHE A CA 1
ATOM 1411 C C . PHE A 1 184 ? 26.005 0.302 -11.832 1.00 79.81 184 PHE A C 1
ATOM 1413 O O . PHE A 1 184 ? 26.391 -0.327 -10.850 1.00 79.81 184 PHE A O 1
ATOM 1420 N N . THR A 1 185 ? 26.852 0.993 -12.595 1.00 73.12 185 THR A N 1
ATOM 1421 C CA . THR A 1 185 ? 28.289 1.131 -12.293 1.00 73.12 185 THR A CA 1
ATOM 1422 C C . THR A 1 185 ? 28.546 1.697 -10.895 1.00 73.12 185 THR A C 1
ATOM 1424 O O . THR A 1 185 ? 29.552 1.357 -10.276 1.00 73.12 185 THR A O 1
ATOM 1427 N N . SER A 1 186 ? 27.625 2.510 -10.369 1.00 72.88 186 SER A N 1
ATOM 1428 C CA . SER A 1 186 ? 27.655 3.046 -9.003 1.00 72.88 186 SER A CA 1
ATOM 1429 C C . SER A 1 186 ? 26.878 2.208 -7.978 1.00 72.88 186 SER A C 1
ATOM 1431 O O . SER A 1 186 ? 26.961 2.480 -6.779 1.00 72.88 186 SER A O 1
ATOM 1433 N N . CYS A 1 187 ? 26.126 1.191 -8.408 1.00 77.62 187 CYS A N 1
ATOM 1434 C CA . CYS A 1 187 ? 25.358 0.331 -7.515 1.00 77.62 187 CYS A CA 1
ATOM 1435 C C . CYS A 1 187 ? 26.201 -0.836 -6.995 1.00 77.62 187 CYS A C 1
ATOM 1437 O O . CYS A 1 187 ? 27.113 -1.339 -7.651 1.00 77.62 187 CYS A O 1
ATOM 1439 N N . SER A 1 188 ? 25.843 -1.338 -5.812 1.00 83.56 188 SER A N 1
ATOM 1440 C CA . SER A 1 188 ? 26.448 -2.567 -5.306 1.00 83.56 188 SER A CA 1
ATOM 1441 C C . SER A 1 188 ? 26.062 -3.768 -6.183 1.00 83.56 188 SER A C 1
ATOM 1443 O O . SER A 1 188 ? 24.964 -3.828 -6.745 1.00 83.56 188 SER A O 1
ATOM 1445 N N . ALA A 1 189 ? 26.923 -4.790 -6.241 1.00 82.75 189 ALA A N 1
ATOM 1446 C CA . ALA A 1 189 ? 26.607 -6.043 -6.934 1.00 82.75 189 ALA A CA 1
ATOM 1447 C C . ALA A 1 189 ? 25.348 -6.738 -6.368 1.00 82.75 189 ALA A C 1
ATOM 1449 O O . ALA A 1 189 ? 24.675 -7.482 -7.081 1.00 82.75 189 ALA A O 1
ATOM 1450 N N . SER A 1 190 ? 25.023 -6.497 -5.092 1.00 87.31 190 SER A N 1
ATOM 1451 C CA . SER A 1 190 ? 23.784 -6.973 -4.468 1.00 87.31 190 SER A CA 1
ATOM 1452 C C . SER A 1 190 ? 22.566 -6.246 -5.040 1.00 87.31 190 SER A C 1
ATOM 1454 O O . SER A 1 190 ? 21.632 -6.895 -5.507 1.00 87.31 190 SER A O 1
ATOM 1456 N N . SER A 1 191 ? 22.609 -4.913 -5.088 1.00 89.06 191 SER A N 1
ATOM 1457 C CA . SER A 1 191 ? 21.530 -4.076 -5.624 1.00 89.06 191 SER A CA 1
ATOM 1458 C C . SER A 1 191 ? 21.279 -4.376 -7.107 1.00 89.06 191 SER A C 1
ATOM 1460 O O . SER A 1 191 ? 20.134 -4.529 -7.518 1.00 89.06 191 SER A O 1
ATOM 1462 N N . ALA A 1 192 ? 22.334 -4.599 -7.901 1.00 88.38 192 ALA A N 1
ATOM 1463 C CA . ALA A 1 192 ? 22.197 -4.996 -9.305 1.00 88.38 192 ALA A CA 1
ATOM 1464 C C . ALA A 1 192 ? 21.435 -6.326 -9.480 1.00 88.38 192 ALA A C 1
ATOM 1466 O O . ALA A 1 192 ? 20.586 -6.440 -10.362 1.00 88.38 192 ALA A O 1
ATOM 1467 N N . LYS A 1 193 ? 21.686 -7.326 -8.619 1.00 89.88 193 LYS A N 1
ATOM 1468 C CA . LYS A 1 193 ? 20.938 -8.599 -8.625 1.00 89.88 193 LYS A CA 1
ATOM 1469 C C . LYS A 1 193 ? 19.486 -8.418 -8.192 1.00 89.88 193 LYS A C 1
ATOM 1471 O O . LYS A 1 193 ? 18.605 -9.084 -8.729 1.00 89.88 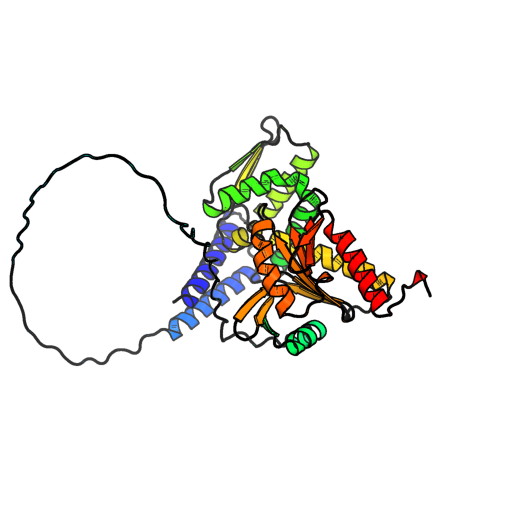193 LYS A O 1
ATOM 1476 N N . VAL A 1 194 ? 19.242 -7.545 -7.214 1.00 94.38 194 VAL A N 1
ATOM 1477 C CA . VAL A 1 194 ? 17.889 -7.204 -6.756 1.00 94.38 194 VAL A CA 1
ATOM 1478 C C . VAL A 1 194 ? 17.084 -6.573 -7.893 1.00 94.38 194 VAL A C 1
ATOM 1480 O O . VAL A 1 194 ? 15.953 -6.982 -8.155 1.00 94.38 194 VAL A O 1
ATOM 1483 N N . ILE A 1 195 ? 17.696 -5.638 -8.615 1.00 93.56 195 ILE A N 1
ATOM 1484 C CA . ILE A 1 195 ? 17.087 -4.954 -9.755 1.00 93.56 195 ILE A CA 1
ATOM 1485 C C . ILE A 1 195 ? 16.848 -5.915 -10.926 1.00 93.56 195 ILE A C 1
ATOM 1487 O O . ILE A 1 195 ? 15.734 -5.953 -11.437 1.00 93.56 195 ILE A O 1
ATOM 1491 N N . ASP A 1 196 ? 17.830 -6.741 -11.313 1.00 92.62 196 ASP A N 1
ATOM 1492 C CA . ASP A 1 196 ? 17.656 -7.764 -12.363 1.00 92.62 196 ASP A CA 1
ATOM 1493 C C . ASP A 1 196 ? 16.490 -8.707 -12.031 1.00 92.62 196 ASP A C 1
ATOM 1495 O O . ASP A 1 196 ? 15.603 -8.917 -12.860 1.00 92.62 196 ASP A O 1
ATOM 1499 N N . LYS A 1 197 ? 16.421 -9.197 -10.786 1.00 95.56 197 LYS A N 1
ATOM 1500 C CA . LYS A 1 197 ? 15.322 -10.054 -10.332 1.00 95.56 197 LYS A CA 1
ATOM 1501 C C . LYS A 1 197 ? 13.964 -9.353 -10.422 1.00 95.56 197 LYS A C 1
ATOM 1503 O O . LYS A 1 197 ? 13.005 -9.968 -10.887 1.00 95.56 197 LYS A O 1
ATOM 1508 N N . LEU A 1 198 ? 13.873 -8.094 -9.989 1.00 97.44 198 LEU A N 1
ATOM 1509 C CA . LEU A 1 198 ? 12.634 -7.320 -10.074 1.00 97.44 198 LEU A CA 1
ATOM 1510 C C . LEU A 1 198 ? 12.217 -7.094 -11.530 1.00 97.44 198 LEU A C 1
ATOM 1512 O O . LEU A 1 198 ? 11.068 -7.343 -11.878 1.00 97.44 198 LEU A O 1
ATOM 1516 N N . CYS A 1 199 ? 13.141 -6.679 -12.397 1.00 96.69 199 CYS A N 1
ATOM 1517 C CA . CYS A 1 199 ? 12.841 -6.463 -13.807 1.00 96.69 199 CYS A CA 1
ATOM 1518 C C . CYS A 1 199 ? 12.376 -7.745 -14.507 1.00 96.69 199 CYS A C 1
ATOM 1520 O O . CYS A 1 199 ? 11.424 -7.686 -15.278 1.00 96.69 199 CYS A O 1
ATOM 1522 N N . ARG A 1 200 ? 12.974 -8.908 -14.207 1.00 96.00 200 ARG A N 1
ATOM 1523 C CA . ARG A 1 200 ? 12.480 -10.204 -14.709 1.00 96.00 200 ARG A CA 1
ATOM 1524 C C . ARG A 1 200 ? 11.043 -10.463 -14.275 1.00 96.00 200 ARG A C 1
ATOM 1526 O O . ARG A 1 200 ? 10.213 -10.763 -15.123 1.00 96.00 200 ARG A O 1
ATOM 1533 N N . ALA A 1 201 ? 10.740 -10.287 -12.988 1.00 97.44 201 ALA A N 1
ATOM 1534 C CA . ALA A 1 201 ? 9.392 -10.497 -12.466 1.00 97.44 201 ALA A CA 1
ATOM 1535 C C . ALA A 1 201 ? 8.362 -9.549 -13.106 1.00 97.44 201 ALA A C 1
ATOM 1537 O O . ALA A 1 201 ? 7.265 -9.979 -13.447 1.00 97.44 201 ALA A O 1
ATOM 1538 N N . LEU A 1 202 ? 8.722 -8.278 -13.313 1.00 97.25 202 LEU A N 1
ATOM 1539 C CA . LEU A 1 202 ? 7.868 -7.295 -13.986 1.00 97.25 202 LEU A CA 1
ATOM 1540 C C . LEU A 1 202 ? 7.690 -7.609 -15.480 1.00 97.25 202 LEU A C 1
ATOM 1542 O O . LEU A 1 202 ? 6.600 -7.440 -16.018 1.00 97.25 202 LEU A O 1
ATOM 1546 N N . TYR A 1 203 ? 8.736 -8.090 -16.152 1.00 96.06 203 TYR A N 1
ATOM 1547 C CA . TYR A 1 203 ? 8.672 -8.515 -17.552 1.00 96.06 203 TYR A CA 1
ATOM 1548 C C . TYR A 1 203 ? 7.804 -9.771 -17.737 1.00 96.06 203 TYR A C 1
ATOM 1550 O O . TYR A 1 203 ? 7.004 -9.836 -18.669 1.00 96.06 203 TYR A O 1
ATOM 1558 N N . GLU A 1 204 ? 7.900 -10.741 -16.821 1.00 94.50 204 GLU A N 1
ATOM 1559 C CA . GLU A 1 204 ? 7.071 -11.958 -16.799 1.00 94.50 204 GLU A CA 1
ATOM 1560 C C . GLU A 1 204 ? 5.570 -11.645 -16.751 1.00 94.50 204 GLU A C 1
ATOM 1562 O O . GLU A 1 204 ? 4.781 -12.338 -17.391 1.00 94.50 204 GLU A O 1
ATOM 1567 N N . ILE A 1 205 ? 5.175 -10.589 -16.031 1.00 93.62 205 ILE A N 1
ATOM 1568 C CA . ILE A 1 205 ? 3.775 -10.146 -15.931 1.00 93.62 205 ILE A CA 1
ATOM 1569 C C . ILE A 1 205 ? 3.399 -9.055 -16.947 1.00 93.62 205 ILE A C 1
ATOM 1571 O O . ILE A 1 205 ? 2.335 -8.452 -16.824 1.00 93.62 205 ILE A O 1
ATOM 1575 N N . ALA A 1 206 ? 4.262 -8.793 -17.936 1.00 93.69 206 ALA A N 1
ATOM 1576 C CA . ALA A 1 206 ? 4.085 -7.760 -18.961 1.00 93.69 206 ALA A CA 1
ATOM 1577 C C . ALA A 1 206 ? 3.900 -6.330 -18.407 1.00 93.69 206 ALA A C 1
ATOM 1579 O O . ALA A 1 206 ? 3.225 -5.503 -19.008 1.00 93.69 206 ALA A O 1
ATOM 1580 N N . PHE A 1 207 ? 4.499 -6.020 -17.255 1.00 94.56 207 PHE A N 1
ATOM 1581 C CA . PHE A 1 207 ? 4.600 -4.644 -16.742 1.00 94.56 207 PHE A CA 1
ATOM 1582 C C . PHE A 1 207 ? 5.833 -3.922 -17.291 1.00 94.56 207 PHE A C 1
ATOM 1584 O O . PHE A 1 207 ? 5.901 -2.692 -17.268 1.00 94.56 207 PHE A O 1
ATOM 1591 N N . LEU A 1 208 ? 6.787 -4.687 -17.822 1.00 95.44 208 LEU A N 1
ATOM 1592 C CA . LEU A 1 208 ? 7.787 -4.209 -18.764 1.00 95.44 208 LEU A CA 1
ATOM 1593 C C . LEU A 1 208 ? 7.508 -4.853 -20.125 1.00 95.44 208 LEU A C 1
ATOM 1595 O O . LEU A 1 208 ? 7.392 -6.077 -20.214 1.00 95.44 208 LEU A O 1
ATOM 1599 N N . ASP A 1 209 ? 7.434 -4.041 -21.174 1.00 92.56 209 ASP A N 1
ATOM 1600 C CA . ASP A 1 209 ? 7.266 -4.529 -22.547 1.00 92.56 209 ASP A CA 1
ATOM 1601 C C . ASP A 1 209 ? 8.591 -5.041 -23.115 1.00 92.56 209 ASP A C 1
ATOM 1603 O O . ASP A 1 209 ? 8.620 -6.006 -23.880 1.00 92.56 209 ASP A O 1
ATOM 1607 N N . GLU A 1 210 ? 9.689 -4.406 -22.703 1.00 93.44 210 GLU A N 1
ATOM 1608 C CA . GLU A 1 210 ? 11.059 -4.756 -23.060 1.00 93.44 210 GLU A CA 1
ATOM 1609 C C . GLU A 1 210 ? 11.924 -4.786 -21.809 1.00 93.44 210 GLU A C 1
ATOM 1611 O O . GLU A 1 210 ? 11.783 -3.951 -20.911 1.00 93.44 210 GLU A O 1
ATOM 1616 N N . TYR A 1 211 ? 12.848 -5.740 -21.769 1.00 94.75 211 TYR A N 1
ATOM 1617 C CA . TYR A 1 211 ? 13.832 -5.850 -20.710 1.00 94.75 211 TYR A CA 1
ATOM 1618 C C . TYR A 1 211 ? 15.087 -6.568 -21.210 1.00 94.75 211 TYR A C 1
ATOM 1620 O O . TYR A 1 211 ? 15.029 -7.662 -21.775 1.00 94.75 211 TYR A O 1
ATOM 1628 N N . ARG A 1 212 ? 16.244 -5.956 -20.964 1.00 93.31 212 ARG A N 1
ATOM 1629 C CA . ARG A 1 212 ? 17.562 -6.515 -21.245 1.00 93.31 212 ARG A CA 1
ATOM 1630 C C . ARG A 1 212 ? 18.529 -6.138 -20.129 1.00 93.31 212 ARG A C 1
ATOM 1632 O O . ARG A 1 212 ? 18.764 -4.960 -19.869 1.00 93.31 212 ARG A O 1
ATOM 1639 N N . TYR A 1 213 ? 19.130 -7.156 -19.521 1.00 90.81 213 TYR A N 1
ATOM 1640 C CA . TYR A 1 213 ? 20.261 -7.001 -18.615 1.00 90.81 213 TYR A CA 1
ATOM 1641 C C . TYR A 1 213 ? 21.572 -7.096 -19.397 1.00 90.81 213 TYR A C 1
ATOM 1643 O O . TYR A 1 213 ? 21.829 -8.091 -20.078 1.00 90.81 213 TYR A O 1
ATOM 1651 N N . LEU A 1 214 ? 22.395 -6.061 -19.293 1.00 88.75 214 LEU A N 1
ATOM 1652 C CA . LEU A 1 214 ? 23.739 -5.997 -19.844 1.00 88.75 214 LEU A CA 1
ATOM 1653 C C . LEU A 1 214 ? 24.731 -6.127 -18.686 1.00 88.75 214 LEU A C 1
ATOM 1655 O O . LEU A 1 214 ? 24.875 -5.216 -17.871 1.00 88.75 214 LEU A O 1
ATOM 1659 N N . GLY A 1 215 ? 25.379 -7.290 -18.597 1.00 80.19 215 GLY A N 1
ATOM 1660 C CA . GLY A 1 215 ? 26.410 -7.566 -17.597 1.00 80.19 215 GLY A CA 1
ATOM 1661 C C . GLY A 1 215 ? 27.720 -6.829 -17.886 1.00 80.19 215 GLY A C 1
ATOM 1662 O O . GLY A 1 215 ? 27.735 -5.795 -18.547 1.00 80.19 215 GLY A O 1
ATOM 1663 N N . TYR A 1 216 ? 28.841 -7.369 -17.403 1.00 74.88 216 TYR A N 1
ATOM 1664 C CA . TYR A 1 216 ? 30.160 -6.814 -17.716 1.00 74.88 216 TYR A CA 1
ATOM 1665 C C . TYR A 1 216 ? 30.382 -6.733 -19.243 1.00 74.88 216 TYR A C 1
ATOM 1667 O O . TYR A 1 216 ? 30.089 -7.714 -19.933 1.00 74.88 216 TYR A O 1
ATOM 1675 N N . PRO A 1 217 ? 30.945 -5.627 -19.767 1.00 78.81 217 PRO A N 1
ATOM 1676 C CA . PRO A 1 217 ? 31.448 -4.446 -19.049 1.00 78.81 217 PRO A CA 1
ATOM 1677 C C . PRO A 1 217 ? 30.418 -3.322 -18.850 1.00 78.81 217 PRO A C 1
ATOM 1679 O O . PRO A 1 217 ? 30.741 -2.318 -18.225 1.00 78.81 217 PRO A O 1
ATOM 1682 N N . ASP A 1 218 ? 29.208 -3.465 -19.386 1.00 82.06 218 ASP A N 1
ATOM 1683 C CA . ASP A 1 218 ? 28.243 -2.371 -19.515 1.00 82.06 218 ASP A CA 1
ATOM 1684 C C . ASP A 1 218 ? 27.455 -2.074 -18.236 1.00 82.06 218 ASP A C 1
ATOM 1686 O O . ASP A 1 218 ? 27.091 -0.923 -18.021 1.00 82.06 218 ASP A O 1
ATOM 1690 N N . PHE A 1 219 ? 27.184 -3.092 -17.409 1.00 84.00 219 PHE A N 1
ATOM 1691 C CA . PHE A 1 219 ? 26.464 -2.991 -16.128 1.00 84.00 219 PHE A CA 1
ATOM 1692 C C . PHE A 1 219 ? 25.176 -2.154 -16.198 1.00 84.00 219 PHE A C 1
ATOM 1694 O O . PHE A 1 219 ? 24.950 -1.257 -15.385 1.00 84.00 219 PHE A O 1
ATOM 1701 N N . LYS A 1 220 ? 24.310 -2.456 -17.169 1.00 90.75 220 LYS A N 1
ATOM 1702 C CA . LYS A 1 220 ? 23.089 -1.689 -17.456 1.00 90.75 220 LYS A CA 1
ATOM 1703 C C . LYS A 1 220 ? 21.846 -2.558 -17.489 1.00 90.75 220 LYS A C 1
ATOM 1705 O O . LYS A 1 220 ? 21.892 -3.732 -17.847 1.00 90.75 220 LYS A O 1
ATOM 1710 N N . VAL A 1 221 ? 20.707 -1.945 -17.201 1.00 91.38 221 VAL A N 1
ATOM 1711 C CA . VAL A 1 221 ? 19.395 -2.465 -17.592 1.00 91.38 221 VAL A CA 1
ATOM 1712 C C . VAL A 1 221 ? 18.807 -1.517 -18.608 1.00 91.38 221 VAL A C 1
ATOM 1714 O O . VAL A 1 221 ? 18.761 -0.310 -18.391 1.00 91.38 221 VAL A O 1
ATOM 1717 N N . GLN A 1 222 ? 18.349 -2.090 -19.710 1.00 94.38 222 GLN A N 1
ATOM 1718 C CA . GLN A 1 222 ? 17.536 -1.413 -20.703 1.00 94.38 222 GLN A CA 1
ATOM 1719 C C . GLN A 1 222 ? 16.132 -1.984 -20.600 1.00 94.38 222 GLN A C 1
ATOM 1721 O O . GLN A 1 222 ? 15.967 -3.206 -20.614 1.00 94.38 222 GLN A O 1
ATOM 1726 N N . ALA A 1 223 ? 15.133 -1.127 -20.452 1.00 95.31 223 ALA A N 1
ATOM 1727 C CA . ALA A 1 223 ? 13.759 -1.575 -20.319 1.00 95.31 223 ALA A CA 1
ATOM 1728 C C . ALA A 1 223 ? 12.766 -0.535 -20.835 1.00 95.31 223 ALA A C 1
ATOM 1730 O O . ALA A 1 223 ? 13.094 0.644 -20.981 1.00 95.31 223 ALA A O 1
ATOM 1731 N N . ARG A 1 224 ? 11.539 -0.995 -21.079 1.00 95.25 224 ARG A N 1
ATOM 1732 C CA . ARG A 1 224 ? 10.391 -0.164 -21.443 1.00 95.25 224 ARG A CA 1
ATOM 1733 C C . ARG A 1 224 ? 9.233 -0.498 -20.525 1.00 95.25 224 ARG A C 1
ATOM 1735 O O . ARG A 1 224 ? 8.828 -1.657 -20.464 1.00 95.25 224 ARG A O 1
ATOM 1742 N N . ALA A 1 225 ? 8.730 0.494 -19.796 1.00 93.56 225 ALA A N 1
ATOM 1743 C CA . ALA A 1 225 ? 7.535 0.311 -18.982 1.00 93.56 225 ALA A CA 1
ATOM 1744 C C . ALA A 1 225 ? 6.319 0.116 -19.892 1.00 93.56 225 ALA A C 1
ATOM 1746 O O . ALA A 1 225 ? 6.187 0.816 -20.898 1.00 93.56 225 ALA A O 1
ATOM 1747 N N . SER A 1 226 ? 5.452 -0.828 -19.535 1.00 91.12 226 SER A N 1
ATOM 1748 C CA . SER A 1 226 ? 4.190 -1.007 -20.242 1.00 91.12 226 SER A CA 1
ATOM 1749 C C . SER A 1 226 ? 3.250 0.159 -19.945 1.00 91.12 226 SER A C 1
ATOM 1751 O O . SER A 1 226 ? 3.159 0.616 -18.803 1.00 91.12 226 SER A O 1
ATOM 1753 N N . THR A 1 227 ? 2.530 0.626 -20.961 1.00 89.50 227 THR A N 1
ATOM 1754 C CA . THR A 1 227 ? 1.543 1.710 -20.835 1.00 89.50 227 THR A CA 1
ATOM 1755 C C . THR A 1 227 ? 0.136 1.194 -20.528 1.00 89.50 227 THR A C 1
ATOM 1757 O O . THR A 1 227 ? -0.796 1.988 -20.405 1.00 89.50 227 THR A O 1
ATOM 1760 N N . ILE A 1 228 ? -0.039 -0.126 -20.366 1.00 88.69 228 ILE A N 1
ATOM 1761 C CA . ILE A 1 228 ? -1.328 -0.704 -19.977 1.00 88.69 228 ILE A CA 1
ATOM 1762 C C . ILE A 1 228 ? -1.777 -0.145 -18.621 1.00 88.69 228 ILE A C 1
ATOM 1764 O O . ILE A 1 228 ? -0.989 -0.040 -17.677 1.00 88.69 228 ILE A O 1
ATOM 1768 N N . GLY A 1 229 ? -3.071 0.163 -18.492 1.00 88.94 229 GLY A N 1
ATOM 1769 C CA . GLY A 1 229 ? -3.603 0.866 -17.316 1.00 88.94 229 GLY A CA 1
ATOM 1770 C C . GLY A 1 229 ? -3.305 0.182 -15.975 1.00 88.94 229 GLY A C 1
ATOM 1771 O O . GLY A 1 229 ? -3.055 0.853 -14.980 1.00 88.94 229 GLY A O 1
ATOM 1772 N N . ILE A 1 230 ? -3.248 -1.154 -15.935 1.00 89.81 230 ILE A N 1
ATOM 1773 C CA . ILE A 1 230 ? -2.906 -1.877 -14.702 1.00 89.81 230 ILE A CA 1
ATOM 1774 C C . ILE A 1 230 ? -1.438 -1.700 -14.288 1.00 89.81 230 ILE A C 1
ATOM 1776 O O . ILE A 1 230 ? -1.169 -1.535 -13.100 1.00 89.81 230 ILE A O 1
ATOM 1780 N N . ALA A 1 231 ? -0.503 -1.699 -15.242 1.00 91.44 231 ALA A N 1
ATOM 1781 C CA . ALA A 1 231 ? 0.908 -1.447 -14.966 1.00 91.44 231 ALA A CA 1
ATOM 1782 C C . ALA A 1 231 ? 1.097 0.009 -14.533 1.00 91.44 231 ALA A C 1
ATOM 1784 O O . ALA A 1 231 ? 1.775 0.272 -13.539 1.00 91.44 231 ALA A O 1
ATOM 1785 N N . HIS A 1 232 ? 0.412 0.933 -15.217 1.00 92.31 232 HIS A N 1
ATOM 1786 C CA . HIS A 1 232 ? 0.375 2.342 -14.845 1.00 92.31 232 HIS A CA 1
ATOM 1787 C C . HIS A 1 232 ? -0.077 2.520 -13.387 1.00 92.31 232 HIS A C 1
ATOM 1789 O O . HIS A 1 232 ? 0.689 3.012 -12.564 1.00 92.31 232 HIS A O 1
ATOM 1795 N N . ASN A 1 233 ? -1.264 2.025 -13.025 1.00 91.38 233 ASN A N 1
ATOM 1796 C CA . ASN A 1 233 ? -1.796 2.143 -11.662 1.00 91.38 233 ASN A CA 1
ATOM 1797 C C . ASN A 1 233 ? -0.893 1.475 -10.620 1.00 91.38 233 ASN A C 1
ATOM 1799 O O . ASN A 1 233 ? -0.681 2.026 -9.537 1.00 91.38 233 ASN A O 1
ATOM 1803 N N . PHE A 1 234 ? -0.315 0.316 -10.961 1.00 94.75 234 PHE A N 1
ATOM 1804 C CA . PHE A 1 234 ? 0.643 -0.355 -10.094 1.00 94.75 234 PHE A CA 1
ATOM 1805 C C . PHE A 1 234 ? 1.817 0.557 -9.759 1.00 94.75 234 PHE A C 1
ATOM 1807 O O . PHE A 1 234 ? 2.035 0.809 -8.579 1.00 94.75 234 PHE A O 1
ATOM 1814 N N . PHE A 1 235 ? 2.519 1.100 -10.760 1.00 94.81 235 PHE A N 1
ATOM 1815 C CA . PHE A 1 235 ? 3.689 1.961 -10.552 1.00 94.81 235 PHE A CA 1
ATOM 1816 C C . PHE A 1 235 ? 3.353 3.355 -10.004 1.00 94.81 235 PHE A C 1
ATOM 1818 O O . PHE A 1 235 ? 4.199 3.953 -9.332 1.00 94.81 235 PHE A O 1
ATOM 1825 N N . SER A 1 236 ? 2.141 3.863 -10.239 1.00 90.69 236 SER A N 1
ATOM 1826 C CA . SER A 1 236 ? 1.676 5.152 -9.711 1.00 90.69 236 SER A CA 1
ATOM 1827 C C . SER A 1 236 ? 1.421 5.141 -8.202 1.00 90.69 236 SER A C 1
ATOM 1829 O O . SER A 1 236 ? 1.538 6.189 -7.570 1.00 90.69 236 SER A O 1
ATOM 1831 N N . GLY A 1 237 ? 1.138 3.986 -7.594 1.00 92.50 237 GLY A N 1
ATOM 1832 C CA . GLY A 1 237 ? 0.952 3.925 -6.141 1.00 92.50 237 GLY A CA 1
ATOM 1833 C C . GLY A 1 237 ? 0.444 2.601 -5.591 1.00 92.50 237 GLY A C 1
ATOM 1834 O O . GLY A 1 237 ? 0.827 2.243 -4.479 1.00 92.50 237 GLY A O 1
ATOM 1835 N N . PHE A 1 238 ? -0.305 1.820 -6.375 1.00 94.00 238 PHE A N 1
ATOM 1836 C CA . PHE A 1 238 ? -0.984 0.624 -5.857 1.00 94.00 238 PHE A CA 1
ATOM 1837 C C . PHE A 1 238 ? -0.018 -0.445 -5.332 1.00 94.00 238 PHE A C 1
ATOM 1839 O O . PHE A 1 238 ? -0.371 -1.214 -4.439 1.00 94.00 238 PHE A O 1
ATOM 1846 N N . TRP A 1 239 ? 1.215 -0.517 -5.848 1.00 96.88 239 TRP A N 1
ATOM 1847 C CA . TRP A 1 239 ? 2.223 -1.421 -5.284 1.00 96.88 239 TRP A CA 1
ATOM 1848 C C . TRP A 1 239 ? 2.527 -1.090 -3.814 1.00 96.88 239 TRP A C 1
ATOM 1850 O O . TRP A 1 239 ? 2.757 -1.990 -3.008 1.00 96.88 239 TRP A O 1
ATOM 1860 N N . PHE A 1 240 ? 2.513 0.195 -3.456 1.00 97.44 240 PHE A N 1
ATOM 1861 C CA . PHE A 1 240 ? 2.843 0.655 -2.116 1.00 97.44 240 PHE A CA 1
ATOM 1862 C C . PHE A 1 240 ? 1.687 0.411 -1.144 1.00 97.44 240 PHE A C 1
ATOM 1864 O O . PHE A 1 240 ? 1.921 -0.089 -0.049 1.00 97.44 240 PHE A O 1
ATOM 1871 N N . GLU A 1 241 ? 0.443 0.639 -1.572 1.00 96.69 241 GLU A N 1
ATOM 1872 C CA . GLU A 1 241 ? -0.759 0.265 -0.809 1.00 96.69 241 GLU A CA 1
ATOM 1873 C C . GLU A 1 241 ? -0.781 -1.242 -0.503 1.00 96.69 241 GLU A C 1
ATOM 1875 O O . GLU A 1 241 ? -1.008 -1.655 0.636 1.00 96.69 241 GLU A O 1
ATOM 1880 N N . ARG A 1 242 ? -0.458 -2.084 -1.499 1.00 96.56 242 ARG A N 1
ATOM 1881 C CA . ARG A 1 242 ? -0.313 -3.539 -1.308 1.00 96.56 242 ARG A CA 1
ATOM 1882 C C . ARG A 1 242 ? 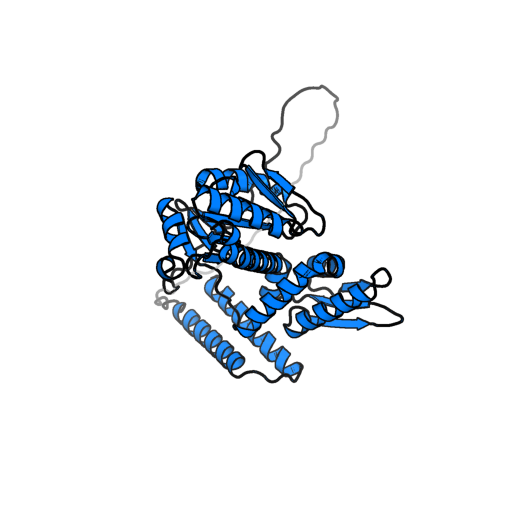0.759 -3.871 -0.276 1.00 96.56 242 ARG A C 1
ATOM 1884 O O . ARG A 1 242 ? 0.511 -4.672 0.624 1.00 96.56 242 ARG A O 1
ATOM 1891 N N . TYR A 1 243 ? 1.927 -3.240 -0.380 1.00 98.06 243 TYR A N 1
ATOM 1892 C CA . TYR A 1 243 ? 3.023 -3.440 0.562 1.00 98.06 243 TYR A CA 1
ATOM 1893 C C . TYR A 1 243 ? 2.637 -3.050 1.997 1.00 98.06 243 TYR A C 1
ATOM 1895 O O . TYR A 1 243 ? 2.816 -3.852 2.914 1.00 98.06 243 TYR A O 1
ATOM 1903 N N . VAL A 1 244 ? 2.059 -1.862 2.198 1.00 98.25 244 VAL A N 1
ATOM 1904 C CA . VAL A 1 244 ? 1.632 -1.391 3.525 1.00 98.25 244 VAL A CA 1
ATOM 1905 C C . VAL A 1 244 ? 0.545 -2.299 4.097 1.00 98.25 244 VAL A C 1
ATOM 1907 O O . VAL A 1 244 ? 0.631 -2.678 5.261 1.00 98.25 244 VAL A O 1
ATOM 1910 N N . ALA A 1 245 ? -0.423 -2.748 3.294 1.00 97.56 245 ALA A N 1
ATOM 1911 C CA . ALA A 1 245 ? -1.441 -3.693 3.754 1.00 97.56 245 ALA A CA 1
ATOM 1912 C C . ALA A 1 245 ? -0.840 -5.029 4.229 1.00 97.56 245 ALA A C 1
ATOM 1914 O O . ALA A 1 245 ? -1.273 -5.571 5.250 1.00 97.56 245 ALA A O 1
ATOM 1915 N N . GLN A 1 246 ? 0.182 -5.542 3.536 1.00 97.75 246 GLN A N 1
ATOM 1916 C CA . GLN A 1 246 ? 0.901 -6.746 3.960 1.00 97.75 246 GLN A CA 1
ATOM 1917 C C . GLN A 1 246 ? 1.693 -6.522 5.258 1.00 97.75 246 GLN A C 1
ATOM 1919 O O . GLN A 1 246 ? 1.657 -7.383 6.142 1.00 97.75 246 GLN A O 1
ATOM 1924 N N . LEU A 1 247 ? 2.356 -5.367 5.418 1.00 97.62 247 LEU A N 1
ATOM 1925 C CA . LEU A 1 247 ? 3.017 -4.995 6.677 1.00 97.62 247 LEU A CA 1
ATOM 1926 C C . LEU A 1 247 ? 2.018 -4.935 7.835 1.00 97.62 247 LEU A C 1
ATOM 1928 O O . LEU A 1 247 ? 2.244 -5.542 8.882 1.00 97.62 247 LEU A O 1
ATOM 1932 N N . THR A 1 248 ? 0.889 -4.263 7.628 1.00 98.12 248 THR A N 1
ATOM 1933 C CA . THR A 1 248 ? -0.197 -4.143 8.603 1.00 98.12 248 THR A CA 1
ATOM 1934 C C . THR A 1 248 ? -0.715 -5.513 9.020 1.00 98.12 248 THR A C 1
ATOM 1936 O O . THR A 1 248 ? -0.770 -5.812 10.210 1.00 98.12 248 THR A O 1
ATOM 1939 N N . ALA A 1 249 ? -1.026 -6.392 8.063 1.00 97.06 249 ALA A N 1
ATOM 1940 C CA . ALA A 1 249 ? -1.491 -7.744 8.360 1.00 97.06 249 ALA A CA 1
ATOM 1941 C C . ALA A 1 249 ? -0.456 -8.554 9.164 1.00 97.06 249 ALA A C 1
ATOM 1943 O O . ALA A 1 249 ? -0.821 -9.280 10.091 1.00 97.06 249 ALA A O 1
ATOM 1944 N N . ALA A 1 250 ? 0.838 -8.410 8.856 1.00 97.06 250 ALA A N 1
ATOM 1945 C CA . ALA A 1 250 ? 1.911 -9.061 9.605 1.00 97.06 250 ALA A CA 1
ATOM 1946 C C . ALA A 1 250 ? 2.018 -8.535 11.048 1.00 97.06 250 ALA A C 1
ATOM 1948 O O . ALA A 1 250 ? 2.130 -9.336 11.981 1.00 97.06 250 ALA A O 1
ATOM 1949 N N . VAL A 1 251 ? 1.930 -7.215 11.240 1.00 97.81 251 VAL A N 1
ATOM 1950 C CA . VAL A 1 251 ? 1.932 -6.581 12.566 1.00 97.81 251 VAL A CA 1
ATOM 1951 C C . VAL A 1 251 ? 0.732 -7.040 13.387 1.00 97.81 251 VAL A C 1
ATOM 1953 O O . VAL A 1 251 ? 0.914 -7.530 14.501 1.00 97.81 251 VAL A O 1
ATOM 1956 N N . VAL A 1 252 ? -0.480 -6.965 12.831 1.00 96.56 252 VAL A N 1
ATOM 1957 C CA . VAL A 1 252 ? -1.699 -7.379 13.538 1.00 96.56 252 VAL A CA 1
ATOM 1958 C C . VAL A 1 252 ? -1.636 -8.858 13.902 1.00 96.56 252 VAL A C 1
ATOM 1960 O O . VAL A 1 252 ? -1.932 -9.222 15.036 1.00 96.56 252 VAL A O 1
ATOM 1963 N N . LYS A 1 253 ? -1.168 -9.721 12.994 1.00 95.62 253 LYS A N 1
ATOM 1964 C CA . LYS A 1 253 ? -0.962 -11.146 13.285 1.00 95.62 253 LYS A CA 1
ATOM 1965 C C . LYS A 1 253 ? 0.011 -11.377 14.443 1.00 95.62 253 LYS A C 1
ATOM 1967 O O . LYS A 1 253 ? -0.205 -12.300 15.228 1.00 95.62 253 LYS A O 1
ATOM 1972 N N . SER A 1 254 ? 1.081 -10.586 14.541 1.00 96.00 254 SER A N 1
ATOM 1973 C CA . SER A 1 254 ? 2.024 -10.660 15.662 1.00 96.00 254 SER A CA 1
ATOM 1974 C C . SER A 1 254 ? 1.359 -10.225 16.964 1.00 96.00 254 SER A C 1
ATOM 1976 O O . SER A 1 254 ? 1.310 -11.006 17.908 1.00 96.00 254 SER A O 1
ATOM 1978 N N . VAL A 1 255 ? 0.782 -9.021 16.989 1.00 96.62 255 VAL A N 1
ATOM 1979 C CA . VAL A 1 255 ? 0.180 -8.444 18.198 1.00 96.62 255 VAL A CA 1
ATOM 1980 C C . VAL A 1 255 ? -0.994 -9.289 18.690 1.00 96.62 255 VAL A C 1
ATOM 1982 O O . VAL A 1 255 ? -1.095 -9.569 19.875 1.00 96.62 255 VAL A O 1
ATOM 1985 N N . ARG A 1 256 ? -1.839 -9.813 17.800 1.00 94.94 256 ARG A N 1
ATOM 1986 C CA . ARG A 1 256 ? -2.953 -10.689 18.191 1.00 94.94 256 ARG A CA 1
ATOM 1987 C C . ARG A 1 256 ? -2.511 -11.935 18.950 1.00 94.94 256 ARG A C 1
ATOM 1989 O O . ARG A 1 256 ? -3.223 -12.371 19.847 1.00 94.94 256 ARG A O 1
ATOM 1996 N N . ARG A 1 257 ? -1.340 -12.496 18.633 1.00 94.31 257 ARG A N 1
ATOM 1997 C CA . ARG A 1 257 ? -0.781 -13.626 19.393 1.00 94.31 257 ARG A CA 1
ATOM 1998 C C . ARG A 1 257 ? -0.353 -13.208 20.795 1.00 94.31 257 ARG A C 1
ATOM 2000 O O . ARG A 1 257 ? -0.550 -13.982 21.721 1.00 94.31 257 ARG A O 1
ATOM 2007 N N . GLU A 1 258 ? 0.177 -11.996 20.947 1.00 95.94 258 GLU A N 1
ATOM 2008 C CA . GLU A 1 258 ? 0.565 -11.441 22.250 1.00 95.94 258 GLU A CA 1
ATOM 2009 C C . GLU A 1 258 ? -0.642 -11.265 23.187 1.00 95.94 258 GLU A C 1
ATOM 2011 O O . GLU A 1 258 ? -0.465 -11.344 24.395 1.00 95.94 258 GLU A O 1
ATOM 2016 N N . PHE A 1 259 ? -1.855 -11.080 22.649 1.00 95.69 259 PHE A N 1
ATOM 2017 C CA . PHE A 1 259 ? -3.107 -10.888 23.407 1.00 95.69 259 PHE A CA 1
ATOM 2018 C C . PHE A 1 259 ? -4.105 -12.059 23.290 1.00 95.69 259 PHE A C 1
ATOM 2020 O O . PHE A 1 259 ? -5.241 -11.943 23.738 1.00 95.69 259 PHE A O 1
ATOM 2027 N N . ASN A 1 260 ? -3.705 -13.187 22.686 1.00 93.88 260 ASN A N 1
ATOM 2028 C CA . ASN A 1 260 ? -4.558 -14.365 22.459 1.00 93.88 260 ASN A CA 1
ATOM 2029 C C . ASN A 1 260 ? -5.892 -14.071 21.725 1.00 93.88 260 ASN A C 1
ATOM 2031 O O . ASN A 1 260 ? -6.933 -14.637 22.054 1.00 93.88 260 ASN A O 1
ATOM 2035 N N . LEU A 1 261 ? -5.852 -13.190 20.721 1.00 94.19 261 LEU A N 1
ATOM 2036 C CA . LEU A 1 261 ? -7.020 -12.765 19.939 1.00 94.19 261 LEU A CA 1
ATOM 2037 C C . LEU A 1 261 ? -7.309 -13.702 18.753 1.00 94.19 261 LEU A C 1
ATOM 2039 O O . LEU A 1 261 ? -6.407 -14.091 17.992 1.00 94.19 261 LEU A O 1
ATOM 2043 N N . ALA A 1 262 ? -8.587 -14.007 18.538 1.00 90.88 262 ALA A N 1
ATOM 2044 C CA . ALA A 1 262 ? -9.073 -14.912 17.500 1.00 90.88 262 ALA A CA 1
ATOM 2045 C C . ALA A 1 262 ? -8.958 -14.317 16.082 1.00 90.88 262 ALA A C 1
ATOM 2047 O O . ALA A 1 262 ? -8.813 -13.111 15.892 1.00 90.88 262 ALA A O 1
ATOM 2048 N N . GLU A 1 263 ? -8.969 -15.175 15.050 1.00 86.00 263 GLU A N 1
ATOM 2049 C CA . GLU A 1 263 ? -8.750 -14.758 13.649 1.00 86.00 263 GLU A CA 1
ATOM 2050 C C . GLU A 1 263 ? -9.811 -13.828 13.085 1.00 86.00 263 GLU A C 1
ATOM 2052 O O . GLU A 1 263 ? -9.474 -12.889 12.370 1.00 86.00 263 GLU A O 1
ATOM 2057 N N . ASN A 1 264 ? -11.054 -14.041 13.489 1.00 86.25 264 ASN A N 1
ATOM 2058 C CA . ASN A 1 264 ? -12.204 -13.229 13.127 1.00 86.25 264 ASN A CA 1
ATOM 2059 C C . ASN A 1 264 ? -12.271 -11.876 13.854 1.00 86.25 264 ASN A C 1
ATOM 2061 O O . ASN A 1 264 ? -13.179 -11.106 13.574 1.00 86.25 264 ASN A O 1
ATOM 2065 N N . GLU A 1 265 ? -11.345 -11.574 14.767 1.00 88.06 265 GLU A N 1
ATOM 2066 C CA . GLU A 1 265 ? -11.258 -10.259 15.417 1.00 88.06 265 GLU A CA 1
ATOM 2067 C C . GLU A 1 265 ? -10.402 -9.267 14.622 1.00 88.06 265 GLU A C 1
ATOM 2069 O O . GLU A 1 265 ? -10.061 -8.208 15.142 1.00 88.06 265 GLU A O 1
ATOM 2074 N N . PHE A 1 266 ? -10.015 -9.609 13.391 1.00 94.31 266 PHE A N 1
ATOM 2075 C CA . PHE A 1 266 ? -9.243 -8.750 12.502 1.00 94.31 266 PHE A CA 1
ATOM 2076 C C . PHE A 1 266 ? -9.871 -8.676 11.120 1.00 94.31 266 PHE A C 1
ATOM 2078 O O . PHE A 1 266 ? -10.105 -9.700 10.477 1.00 94.31 266 PHE A O 1
ATOM 2085 N N . GLU A 1 267 ? -10.031 -7.455 10.628 1.00 95.44 267 GLU A N 1
ATOM 2086 C CA . GLU A 1 267 ? -10.453 -7.191 9.262 1.00 95.44 267 GLU A CA 1
ATOM 2087 C C . GLU A 1 267 ? -9.531 -6.160 8.627 1.00 95.44 267 GLU A C 1
ATOM 2089 O O . GLU A 1 267 ? -9.067 -5.220 9.275 1.00 95.44 267 GLU A O 1
ATOM 2094 N N . ILE A 1 268 ? -9.298 -6.323 7.328 1.00 95.38 268 ILE A N 1
ATOM 2095 C CA . ILE A 1 268 ? -8.587 -5.350 6.510 1.00 95.38 268 ILE A CA 1
ATOM 2096 C C . ILE A 1 268 ? -9.323 -5.180 5.184 1.00 95.38 268 ILE A C 1
ATOM 2098 O O . ILE A 1 268 ? -9.615 -6.155 4.484 1.00 95.38 268 ILE A O 1
ATOM 2102 N N . ILE A 1 269 ? -9.629 -3.932 4.845 1.00 94.62 269 ILE A N 1
ATOM 2103 C CA . ILE A 1 269 ? -10.218 -3.547 3.563 1.00 94.62 269 ILE A CA 1
ATOM 2104 C C . ILE A 1 269 ? -9.210 -2.658 2.849 1.00 94.62 269 ILE A C 1
ATOM 2106 O O . ILE A 1 269 ? -8.675 -1.732 3.453 1.00 94.62 269 ILE A O 1
ATOM 2110 N N . ARG A 1 270 ? -8.966 -2.942 1.568 1.00 93.31 270 ARG A N 1
ATOM 2111 C CA . ARG A 1 270 ? -8.154 -2.098 0.688 1.00 93.31 270 ARG A CA 1
ATOM 2112 C C . ARG A 1 270 ? -9.033 -1.345 -0.300 1.00 93.31 270 ARG A C 1
ATOM 2114 O O . ARG A 1 270 ? -10.031 -1.908 -0.759 1.00 93.31 270 ARG A O 1
ATOM 2121 N N . ASN A 1 271 ? -8.631 -0.121 -0.619 1.00 91.25 271 ASN A N 1
ATOM 2122 C CA . ASN A 1 271 ? -9.214 0.786 -1.610 1.00 91.25 271 ASN A CA 1
ATOM 2123 C C . ASN A 1 271 ? -10.746 0.795 -1.494 1.00 91.25 271 ASN A C 1
ATOM 2125 O O . ASN A 1 271 ? -11.484 0.483 -2.431 1.00 91.25 271 ASN A O 1
ATOM 2129 N N . ALA A 1 272 ? -11.216 1.050 -0.271 1.00 91.81 272 ALA A N 1
ATOM 2130 C CA . ALA A 1 272 ? -12.628 1.088 0.060 1.00 91.81 272 ALA A CA 1
ATOM 2131 C C . ALA A 1 272 ? -13.250 2.348 -0.540 1.00 91.81 272 ALA A C 1
ATOM 2133 O O . ALA A 1 272 ? -12.825 3.460 -0.222 1.00 91.81 272 ALA A O 1
ATOM 2134 N N . LYS A 1 273 ? -14.292 2.190 -1.357 1.00 91.50 273 LYS A N 1
ATOM 2135 C CA . LYS A 1 273 ? -15.123 3.312 -1.796 1.00 91.50 273 LYS A CA 1
ATOM 2136 C C . LYS A 1 273 ? -16.269 3.469 -0.820 1.00 91.50 273 LYS A C 1
ATOM 2138 O O . LYS A 1 273 ? -17.098 2.575 -0.651 1.00 91.50 273 LYS A O 1
ATOM 2143 N N . LEU A 1 274 ? -16.303 4.619 -0.179 1.00 90.00 274 LEU A N 1
ATOM 2144 C CA . LEU A 1 274 ? -17.225 4.970 0.879 1.00 90.00 274 LEU A CA 1
ATOM 2145 C C . LEU A 1 274 ? -18.178 6.055 0.387 1.00 90.00 274 LEU A C 1
ATOM 2147 O O . LEU A 1 274 ? -17.790 6.949 -0.365 1.00 90.00 274 LEU A O 1
ATOM 2151 N N . MET A 1 275 ? -19.417 5.998 0.858 1.00 88.81 275 MET A N 1
ATOM 2152 C CA . MET A 1 275 ? -20.353 7.109 0.785 1.00 88.81 275 MET A CA 1
ATOM 2153 C C . MET A 1 275 ? -20.461 7.732 2.166 1.00 88.81 275 MET A C 1
ATOM 2155 O O . MET A 1 275 ? -20.882 7.079 3.120 1.00 88.81 275 MET A O 1
ATOM 2159 N N . CYS A 1 276 ? -20.090 9.001 2.256 1.00 84.12 276 CYS A N 1
ATOM 2160 C CA . CYS A 1 276 ? -20.036 9.746 3.499 1.00 84.12 276 CYS A CA 1
ATOM 2161 C C . CYS A 1 276 ? -20.970 10.947 3.397 1.00 84.12 276 CYS A C 1
ATOM 2163 O O . CYS A 1 276 ? -20.637 11.913 2.716 1.00 84.12 276 CYS A O 1
ATOM 2165 N N . GLN A 1 277 ? -22.141 10.894 4.038 1.00 82.88 277 GLN A N 1
ATOM 2166 C CA . GLN A 1 277 ? -23.132 11.984 3.965 1.00 82.88 277 GLN A CA 1
ATOM 2167 C C . GLN A 1 277 ? -23.477 12.403 2.515 1.00 82.88 277 GLN A C 1
ATOM 2169 O O . GLN A 1 277 ? -23.694 13.575 2.225 1.00 82.88 277 GLN A O 1
ATOM 2174 N N . GLY A 1 278 ? -23.504 11.441 1.585 1.00 81.69 278 GLY A N 1
ATOM 2175 C CA . GLY A 1 278 ? -23.766 11.693 0.162 1.00 81.69 278 GLY A CA 1
ATOM 2176 C C . GLY A 1 278 ? -22.540 12.085 -0.670 1.00 81.69 278 GLY A C 1
ATOM 2177 O O . GLY A 1 278 ? -22.678 12.281 -1.874 1.00 81.69 278 GLY A O 1
ATOM 2178 N N . ILE A 1 279 ? -21.350 12.158 -0.065 1.00 82.94 279 ILE A N 1
ATOM 2179 C CA . ILE A 1 279 ? -20.099 12.482 -0.754 1.00 82.94 279 ILE A CA 1
ATOM 2180 C C . ILE A 1 279 ? -19.255 11.207 -0.926 1.00 82.94 279 ILE A C 1
ATOM 2182 O O . ILE A 1 279 ? -18.940 10.554 0.078 1.00 82.94 279 ILE A O 1
ATOM 2186 N N . PRO A 1 280 ? -18.863 10.838 -2.162 1.00 85.12 280 PRO A N 1
ATOM 2187 C CA . PRO A 1 280 ? -17.998 9.692 -2.397 1.00 85.12 280 PRO A CA 1
ATOM 2188 C C . PRO A 1 280 ? -16.574 9.970 -1.905 1.00 85.12 280 PRO A C 1
ATOM 2190 O O . PRO A 1 280 ? -16.018 11.056 -2.091 1.00 85.12 280 PRO A O 1
ATOM 2193 N N . ARG A 1 281 ? -15.973 8.971 -1.259 1.00 85.38 281 ARG A N 1
ATOM 2194 C CA . ARG A 1 281 ? -14.614 9.020 -0.709 1.00 85.38 281 ARG A CA 1
ATOM 2195 C C . ARG A 1 281 ? -13.925 7.676 -0.938 1.00 85.38 281 ARG A C 1
ATOM 2197 O O . ARG A 1 281 ? -14.567 6.641 -0.823 1.00 85.38 281 ARG A O 1
ATOM 2204 N N . GLU A 1 282 ? -12.629 7.676 -1.228 1.00 87.94 282 GLU A N 1
ATOM 2205 C CA . GLU A 1 282 ? -11.829 6.449 -1.370 1.00 87.94 282 GLU A CA 1
ATOM 2206 C C . GLU A 1 282 ? -10.799 6.357 -0.253 1.00 87.94 282 GLU A C 1
ATOM 2208 O O . GLU A 1 282 ? -10.184 7.362 0.088 1.00 87.94 282 GLU A O 1
ATOM 2213 N N . ARG A 1 283 ? -10.630 5.182 0.351 1.00 88.81 283 ARG A N 1
ATOM 2214 C CA . ARG A 1 283 ? -9.680 4.965 1.445 1.00 88.81 283 ARG A CA 1
ATOM 2215 C C . ARG A 1 283 ? -8.766 3.796 1.147 1.00 88.81 283 ARG A C 1
ATOM 2217 O O . ARG A 1 283 ? -9.255 2.688 0.935 1.00 88.81 283 ARG A O 1
ATOM 2224 N N . ASP A 1 284 ? -7.463 4.049 1.208 1.00 93.75 284 ASP A N 1
ATOM 2225 C CA . ASP A 1 284 ? -6.443 3.070 0.838 1.00 93.75 284 ASP A CA 1
ATOM 2226 C C . ASP A 1 284 ? -6.527 1.819 1.709 1.00 93.75 284 ASP A C 1
ATOM 2228 O O . ASP A 1 284 ? -6.642 0.713 1.184 1.00 93.75 284 ASP A O 1
ATOM 2232 N N . ILE A 1 285 ? -6.496 1.964 3.040 1.00 96.00 285 ILE A N 1
ATOM 2233 C CA . ILE A 1 285 ? -6.569 0.822 3.956 1.00 96.00 285 ILE A CA 1
ATOM 2234 C C . ILE A 1 285 ? -7.409 1.165 5.189 1.00 96.00 285 ILE A C 1
ATOM 2236 O O . ILE A 1 285 ? -7.128 2.123 5.911 1.00 96.00 285 ILE A O 1
ATOM 2240 N N . LEU A 1 286 ? -8.406 0.328 5.471 1.00 95.56 286 LEU A N 1
ATOM 2241 C CA . LEU A 1 286 ? -9.157 0.319 6.725 1.00 95.56 286 LEU A CA 1
ATOM 2242 C C . LEU A 1 286 ? -8.870 -0.971 7.482 1.00 95.56 286 LEU A C 1
ATOM 2244 O O . LEU A 1 286 ? -8.796 -2.042 6.879 1.00 95.56 286 LEU A O 1
ATOM 2248 N N . VAL A 1 287 ? -8.727 -0.865 8.799 1.00 96.38 287 VAL A N 1
ATOM 2249 C CA . VAL A 1 287 ? -8.387 -1.992 9.668 1.00 96.38 287 VAL A CA 1
ATOM 2250 C C . VAL A 1 287 ? -9.301 -2.005 10.881 1.00 96.38 287 VAL A C 1
ATOM 2252 O O . VAL A 1 287 ? -9.493 -0.962 11.504 1.00 96.38 287 VAL A O 1
ATOM 2255 N N . SER A 1 288 ? -9.799 -3.180 11.257 1.00 95.44 288 SER A N 1
ATOM 2256 C CA . SER A 1 288 ? -10.327 -3.428 12.600 1.00 95.44 288 SER A CA 1
ATOM 2257 C C . SER A 1 288 ? -9.495 -4.498 13.302 1.00 95.44 288 SER A C 1
ATOM 2259 O O . SER A 1 288 ? -9.042 -5.454 12.675 1.00 95.44 288 SER A O 1
ATOM 2261 N N . CYS A 1 289 ? -9.247 -4.327 14.599 1.00 95.62 289 CYS A N 1
ATOM 2262 C CA . CYS A 1 289 ? -8.648 -5.340 15.461 1.00 95.62 289 CYS A CA 1
ATOM 2263 C C . CYS A 1 289 ? -9.282 -5.251 16.852 1.00 95.62 289 CYS A C 1
ATOM 2265 O O . CYS A 1 289 ? -9.050 -4.271 17.556 1.00 95.62 289 CYS A O 1
ATOM 2267 N N . ALA A 1 290 ? -10.096 -6.235 17.237 1.00 93.25 290 ALA A N 1
ATOM 2268 C CA . ALA A 1 290 ? -10.738 -6.312 18.554 1.00 93.25 290 ALA A CA 1
ATOM 2269 C C . ALA A 1 290 ? -11.437 -4.994 18.982 1.00 93.25 290 ALA A C 1
ATOM 2271 O O . ALA A 1 290 ? -11.193 -4.443 20.060 1.00 93.25 290 ALA A O 1
ATOM 2272 N N . ASN A 1 291 ? -12.298 -4.469 18.096 1.00 90.44 291 ASN A N 1
ATOM 2273 C CA . ASN A 1 291 ? -13.009 -3.183 18.212 1.00 90.44 291 ASN A CA 1
ATOM 2274 C C . ASN A 1 291 ? -12.125 -1.922 18.236 1.00 90.44 291 ASN A C 1
ATOM 2276 O O . ASN A 1 291 ? -12.603 -0.842 18.582 1.00 90.44 291 ASN A O 1
ATOM 2280 N N . GLN A 1 292 ? -10.856 -2.032 17.849 1.00 93.12 292 GLN A N 1
ATOM 2281 C CA . GLN A 1 292 ? -10.006 -0.889 17.520 1.00 93.12 292 GLN A CA 1
ATOM 2282 C C . GLN A 1 292 ? -10.007 -0.677 16.010 1.00 93.12 292 GLN A C 1
ATOM 2284 O O . GLN A 1 292 ? -9.868 -1.641 15.261 1.00 93.12 292 GLN A O 1
ATOM 2289 N N . TYR A 1 293 ? -10.157 0.569 15.566 1.00 93.62 293 TYR A N 1
ATOM 2290 C CA . TYR A 1 293 ? -10.371 0.906 14.158 1.00 93.62 293 TYR A CA 1
ATOM 2291 C C . TYR A 1 293 ? -9.325 1.895 13.677 1.00 93.62 293 TYR A C 1
ATOM 2293 O O . TYR A 1 293 ? -9.128 2.931 14.314 1.00 93.62 293 TYR A O 1
ATOM 2301 N N . TYR A 1 294 ? -8.697 1.586 12.546 1.00 94.38 294 TYR A N 1
ATOM 2302 C CA . TYR A 1 294 ? -7.607 2.368 11.980 1.00 94.38 294 TYR A CA 1
ATOM 2303 C C . TYR A 1 294 ? -7.859 2.677 10.512 1.00 94.38 294 TYR A C 1
ATOM 2305 O O . TYR A 1 294 ? -8.446 1.878 9.777 1.00 94.38 294 TYR A O 1
ATOM 2313 N N . TRP A 1 295 ? -7.345 3.822 10.085 1.00 92.94 295 TRP A N 1
ATOM 2314 C CA . TRP A 1 295 ? -7.257 4.205 8.682 1.00 92.94 295 TRP A CA 1
ATOM 2315 C C . TRP A 1 295 ? -5.800 4.498 8.349 1.00 92.94 295 TRP A C 1
ATOM 2317 O O . TRP A 1 295 ? -5.135 5.248 9.063 1.00 92.94 295 TRP A O 1
ATOM 2327 N N . LEU A 1 296 ? -5.309 3.891 7.272 1.00 94.69 296 LEU A N 1
ATOM 2328 C CA . LEU A 1 296 ? -3.980 4.138 6.734 1.00 94.69 296 LEU A CA 1
ATOM 2329 C C . LEU A 1 296 ? -4.122 4.691 5.316 1.00 94.69 296 LEU A C 1
ATOM 2331 O O . LEU A 1 296 ? -4.747 4.063 4.463 1.00 94.69 296 LEU A O 1
ATOM 2335 N N . GLU A 1 297 ? -3.518 5.844 5.086 1.00 93.50 297 GLU A N 1
ATOM 2336 C CA . GLU A 1 297 ? -3.356 6.481 3.787 1.00 93.50 297 GLU A CA 1
ATOM 2337 C C . GLU A 1 297 ? -1.916 6.283 3.303 1.00 93.50 297 GLU A C 1
ATOM 2339 O O . GLU A 1 297 ? -0.972 6.471 4.070 1.00 93.50 297 GLU A O 1
ATOM 2344 N N . CYS A 1 298 ? -1.716 5.925 2.041 1.00 94.75 298 CYS A N 1
ATOM 2345 C CA . CYS A 1 298 ? -0.420 5.580 1.474 1.00 94.75 298 CYS A CA 1
ATOM 2346 C C . CYS A 1 298 ? 0.036 6.634 0.457 1.00 94.75 298 CYS A C 1
ATOM 2348 O O . CYS A 1 298 ? -0.642 6.935 -0.521 1.00 94.75 298 CYS A O 1
ATOM 2350 N N . LYS A 1 299 ? 1.248 7.171 0.630 1.00 93.06 299 LYS A N 1
ATOM 2351 C CA . LYS A 1 299 ? 1.873 8.102 -0.324 1.00 93.06 299 LYS A CA 1
ATOM 2352 C C . LYS A 1 299 ? 3.212 7.572 -0.820 1.00 93.06 299 LYS A C 1
ATOM 2354 O O . LYS A 1 299 ? 4.191 7.529 -0.086 1.00 93.06 299 LYS A O 1
ATOM 2359 N N . SER A 1 300 ? 3.259 7.190 -2.099 1.00 90.69 300 SER A N 1
ATOM 2360 C CA . SER A 1 300 ? 4.472 6.658 -2.744 1.00 90.69 300 SER A CA 1
ATOM 2361 C C . SER A 1 300 ? 5.369 7.720 -3.408 1.00 90.69 300 SER A C 1
ATOM 2363 O O . SER A 1 300 ? 6.343 7.364 -4.074 1.00 90.69 300 SER A O 1
ATOM 2365 N N . GLY A 1 301 ? 5.008 9.004 -3.304 1.00 81.62 301 GLY A N 1
ATOM 2366 C CA . GLY A 1 301 ? 5.738 10.138 -3.877 1.00 81.62 301 GLY A CA 1
ATOM 2367 C C . GLY A 1 301 ? 6.212 11.126 -2.810 1.00 81.62 301 GLY A C 1
ATOM 2368 O O . GLY A 1 301 ? 5.731 11.099 -1.679 1.00 81.62 301 GLY A O 1
ATOM 2369 N N . ASP A 1 302 ? 7.135 12.006 -3.198 1.00 69.88 302 ASP A N 1
ATOM 2370 C CA . ASP A 1 302 ? 7.917 12.824 -2.259 1.00 69.88 302 ASP A CA 1
ATOM 2371 C C . ASP A 1 302 ? 7.125 13.996 -1.642 1.00 69.88 302 ASP A C 1
ATOM 2373 O O . ASP A 1 302 ? 7.405 14.416 -0.520 1.00 69.88 302 ASP A O 1
ATOM 2377 N N . ASN A 1 303 ? 6.075 14.480 -2.316 1.00 75.00 303 ASN A N 1
ATOM 2378 C CA . ASN A 1 303 ? 5.267 15.628 -1.873 1.00 75.00 303 ASN A CA 1
ATOM 2379 C C . ASN A 1 303 ? 4.049 15.212 -1.031 1.00 75.00 303 ASN A C 1
ATOM 2381 O O . ASN A 1 303 ? 2.917 15.619 -1.290 1.00 75.00 303 ASN A O 1
ATOM 2385 N N . TYR A 1 304 ? 4.253 14.380 -0.009 1.00 78.38 304 TYR A N 1
ATOM 2386 C CA . TYR A 1 304 ? 3.151 13.977 0.875 1.00 78.38 304 TYR A CA 1
ATOM 2387 C C . TYR A 1 304 ? 2.628 15.134 1.748 1.00 78.38 304 TYR A C 1
ATOM 2389 O O . TYR A 1 304 ? 1.483 15.086 2.198 1.00 78.38 304 TYR A O 1
ATOM 2397 N N . ILE A 1 305 ? 3.446 16.173 1.968 1.00 78.25 305 ILE A N 1
ATOM 2398 C CA . ILE A 1 305 ? 3.129 17.327 2.826 1.00 78.25 305 ILE A CA 1
ATOM 2399 C C . ILE A 1 305 ? 1.874 18.057 2.338 1.00 78.25 305 ILE A C 1
ATOM 2401 O O . ILE A 1 305 ? 0.994 18.369 3.140 1.00 78.25 305 ILE A O 1
ATOM 2405 N N . ASP A 1 306 ? 1.742 18.245 1.025 1.00 76.19 306 ASP A N 1
ATOM 2406 C CA . ASP A 1 306 ? 0.614 18.961 0.417 1.00 76.19 306 ASP A CA 1
ATOM 2407 C C . ASP A 1 306 ? -0.722 18.234 0.637 1.00 76.19 306 ASP A C 1
ATOM 2409 O O . ASP A 1 306 ? -1.790 18.842 0.617 1.00 76.19 306 ASP A O 1
ATOM 2413 N N . SER A 1 307 ? -0.676 16.924 0.903 1.00 72.81 307 SER A N 1
ATOM 2414 C CA . SER A 1 307 ? -1.874 16.122 1.159 1.00 72.81 307 SER A CA 1
ATOM 2415 C C . SER A 1 307 ? -2.364 16.215 2.613 1.00 72.81 307 SER A C 1
ATOM 2417 O O . SER A 1 307 ? -3.514 15.876 2.881 1.00 72.81 307 SER A O 1
ATOM 2419 N N . ILE A 1 308 ? -1.541 16.688 3.561 1.00 76.25 308 ILE A N 1
ATOM 2420 C CA . ILE A 1 308 ? -1.855 16.661 5.005 1.00 76.25 308 ILE A CA 1
ATOM 2421 C C . ILE A 1 308 ? -3.126 17.464 5.325 1.00 76.25 308 ILE A C 1
ATOM 2423 O O . ILE A 1 308 ? -3.997 16.977 6.046 1.00 76.25 308 ILE A O 1
ATOM 2427 N N . ALA A 1 309 ? -3.277 18.660 4.747 1.00 71.88 309 ALA A N 1
ATOM 2428 C CA . ALA A 1 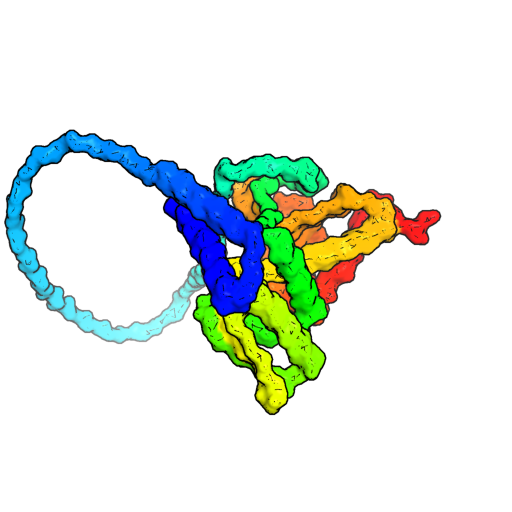309 ? -4.414 19.544 5.024 1.00 71.88 309 ALA A CA 1
ATOM 2429 C C . ALA A 1 309 ? -5.773 18.933 4.615 1.00 71.88 309 ALA A C 1
ATOM 2431 O O . ALA A 1 309 ? -6.792 19.160 5.274 1.00 71.88 309 ALA A O 1
ATOM 2432 N N . ALA A 1 310 ? -5.798 18.114 3.559 1.00 68.75 310 ALA A N 1
ATOM 2433 C CA . ALA A 1 310 ? -7.008 17.411 3.131 1.00 68.75 310 ALA A CA 1
ATOM 2434 C C . ALA A 1 310 ? -7.439 16.341 4.154 1.00 68.75 310 ALA A C 1
ATOM 2436 O O . ALA A 1 310 ? -8.634 16.132 4.383 1.00 68.75 310 ALA A O 1
ATOM 2437 N N . TYR A 1 311 ? -6.476 15.700 4.820 1.00 70.56 311 TYR A N 1
ATOM 2438 C CA . TYR A 1 311 ? -6.735 14.679 5.839 1.00 70.56 311 TYR A CA 1
ATOM 2439 C C . TYR A 1 311 ? -7.091 15.274 7.208 1.00 70.56 311 TYR A C 1
ATOM 2441 O O . TYR A 1 311 ? -7.881 14.675 7.949 1.00 70.56 311 TYR A O 1
ATOM 2449 N N . ASP A 1 312 ? -6.617 16.493 7.491 1.00 64.12 312 ASP A N 1
ATOM 2450 C CA . ASP A 1 312 ? -7.015 17.293 8.656 1.00 64.12 312 ASP A CA 1
ATOM 2451 C C . ASP A 1 312 ? -8.531 17.499 8.732 1.00 64.12 312 ASP A C 1
ATOM 2453 O O . ASP A 1 312 ? -9.146 17.264 9.773 1.00 64.12 312 ASP A O 1
ATOM 2457 N N . THR A 1 313 ? -9.155 17.825 7.602 1.00 62.31 313 THR A N 1
ATOM 2458 C CA . THR A 1 313 ? -10.612 18.015 7.520 1.00 62.31 313 THR A CA 1
ATOM 2459 C C . THR A 1 313 ? -11.376 16.698 7.688 1.00 62.31 313 THR A C 1
ATOM 2461 O O . THR A 1 313 ? -12.486 16.674 8.229 1.00 62.31 313 THR A O 1
ATOM 2464 N N . PHE A 1 314 ? -10.785 15.589 7.238 1.00 63.22 314 PHE A N 1
ATOM 2465 C CA . PHE A 1 314 ? -11.453 14.297 7.196 1.00 63.22 314 PHE A CA 1
ATOM 2466 C C . PHE A 1 314 ? -11.486 13.604 8.561 1.00 63.22 314 PHE A C 1
ATOM 2468 O O . PHE A 1 314 ? -12.564 13.253 9.026 1.00 63.22 314 PHE A O 1
ATOM 2475 N N . SER A 1 315 ? -10.348 13.425 9.239 1.00 63.75 315 SER A N 1
ATOM 2476 C CA . SER A 1 315 ? -10.303 12.704 10.531 1.00 63.75 315 SER A CA 1
ATOM 2477 C C . SER A 1 315 ? -11.300 13.258 11.566 1.00 63.75 315 SER A C 1
ATOM 2479 O O . SER A 1 315 ? -11.979 12.489 12.248 1.00 63.75 315 SER A O 1
ATOM 2481 N N . ALA A 1 316 ? -11.472 14.585 11.599 1.00 62.81 316 ALA A N 1
ATOM 2482 C CA . ALA A 1 316 ? -12.407 15.279 12.478 1.00 62.81 316 ALA A CA 1
ATOM 2483 C C . ALA A 1 316 ? -13.888 14.952 12.192 1.00 62.81 316 ALA A C 1
ATOM 2485 O O . ALA A 1 316 ? -14.697 14.940 13.117 1.00 62.81 316 ALA A O 1
ATOM 2486 N N . HIS A 1 317 ? -14.251 14.661 10.939 1.00 61.84 317 HIS A N 1
ATOM 2487 C CA . HIS A 1 317 ? -15.637 14.391 10.536 1.00 61.84 317 HIS A CA 1
ATOM 2488 C C . HIS A 1 317 ? -16.088 12.951 10.792 1.00 61.84 317 HIS A C 1
ATOM 2490 O O . HIS A 1 317 ? -17.283 12.708 10.946 1.00 61.84 317 HIS A O 1
ATOM 2496 N N . PHE A 1 318 ? -15.159 11.994 10.839 1.00 63.53 318 PHE A N 1
ATOM 2497 C CA . PHE A 1 318 ? -15.502 10.567 10.865 1.00 63.53 318 PHE A CA 1
ATOM 2498 C C . PHE A 1 318 ? -15.326 9.905 12.228 1.00 63.53 318 PHE A C 1
ATOM 2500 O O . PHE A 1 318 ? -15.609 8.721 12.369 1.00 63.53 318 PHE A O 1
ATOM 2507 N N . GLY A 1 319 ? -14.895 10.641 13.256 1.00 64.38 319 GLY A N 1
ATOM 2508 C CA . GLY A 1 319 ? -14.852 10.124 14.627 1.00 64.38 319 GLY A CA 1
ATOM 2509 C C . GLY A 1 319 ? -13.988 8.868 14.784 1.00 64.38 319 GLY A C 1
ATOM 2510 O O . GLY A 1 319 ? -14.299 8.012 15.620 1.00 64.38 319 GLY A O 1
ATOM 2511 N N . PHE A 1 320 ? -12.952 8.729 13.952 1.00 70.00 320 PHE A N 1
ATOM 2512 C CA . PHE A 1 320 ? -11.800 7.905 14.299 1.00 70.00 320 PHE A CA 1
ATOM 2513 C C . PHE A 1 320 ? -11.092 8.585 15.471 1.00 70.00 320 PHE A C 1
ATOM 2515 O O . PHE A 1 320 ? -11.040 9.817 15.534 1.00 70.00 320 PHE A O 1
ATOM 2522 N N . GLU A 1 321 ? -10.541 7.809 16.405 1.00 70.00 321 GLU A N 1
ATOM 2523 C CA . GLU A 1 321 ? -9.592 8.399 17.348 1.00 70.00 321 GLU A CA 1
ATOM 2524 C C . GLU A 1 321 ? -8.436 8.986 16.524 1.00 70.00 321 GLU A C 1
ATOM 2526 O O . GLU A 1 321 ? -7.924 8.320 15.622 1.00 70.00 321 GLU A O 1
ATOM 2531 N N . GLN A 1 322 ? -8.061 10.241 16.792 1.00 70.06 322 GLN A N 1
ATOM 2532 C CA . GLN A 1 322 ? -7.059 10.973 16.001 1.00 70.06 322 GLN A CA 1
ATOM 2533 C C . GLN A 1 322 ? -5.743 10.193 15.871 1.00 70.06 322 GLN A C 1
ATOM 2535 O O . GLN A 1 322 ? -5.115 10.182 14.814 1.00 70.06 322 GLN A O 1
ATOM 2540 N N . ASP A 1 323 ? -5.382 9.464 16.929 1.00 80.38 323 ASP A N 1
ATOM 2541 C CA . ASP A 1 323 ? -4.206 8.603 16.977 1.00 80.38 323 ASP A CA 1
ATOM 2542 C C . ASP A 1 323 ? -4.301 7.375 16.064 1.00 80.38 323 ASP A C 1
ATOM 2544 O O . ASP A 1 323 ? -3.277 6.825 15.685 1.00 80.38 323 ASP A O 1
ATOM 2548 N N . ASN A 1 324 ? -5.489 6.947 15.645 1.00 89.88 324 ASN A N 1
ATOM 2549 C CA . ASN A 1 324 ? -5.660 5.724 14.857 1.00 89.88 324 ASN A CA 1
ATOM 2550 C C . ASN A 1 324 ? -5.611 5.966 13.339 1.00 89.88 324 ASN A C 1
ATOM 2552 O O . ASN A 1 324 ? -5.838 5.042 12.554 1.00 89.88 324 ASN A O 1
ATOM 2556 N N . CYS A 1 325 ? -5.306 7.194 12.917 1.00 90.38 325 CYS A N 1
ATOM 2557 C CA . CYS A 1 325 ? -5.140 7.560 11.515 1.00 90.38 325 CYS A CA 1
ATOM 2558 C C . CYS A 1 325 ? -3.651 7.697 11.175 1.00 90.38 325 CYS A C 1
ATOM 2560 O O . CYS A 1 325 ? -2.927 8.426 11.859 1.00 90.38 325 CYS A O 1
ATOM 2562 N N . PHE A 1 326 ? -3.211 7.048 10.096 1.00 92.75 326 PHE A N 1
ATOM 2563 C CA . PHE A 1 326 ? -1.850 7.152 9.575 1.00 92.75 326 PHE A CA 1
ATOM 2564 C C . PHE A 1 326 ? -1.828 7.706 8.155 1.00 92.75 326 PHE A C 1
ATOM 2566 O O . PHE A 1 326 ? -2.595 7.262 7.309 1.00 92.75 326 PHE A O 1
ATOM 2573 N N . LEU A 1 327 ? -0.854 8.568 7.873 1.00 93.25 327 LEU A N 1
ATOM 2574 C CA . LEU A 1 327 ? -0.303 8.732 6.533 1.00 93.25 327 LEU A CA 1
ATOM 2575 C C . LEU A 1 327 ? 1.059 8.053 6.507 1.00 93.25 327 LEU A C 1
ATOM 2577 O O . LEU A 1 327 ? 2.005 8.494 7.162 1.00 93.25 327 LEU A O 1
ATOM 2581 N N . VAL A 1 328 ? 1.149 6.975 5.739 1.00 95.50 328 VAL A N 1
ATOM 2582 C CA . VAL A 1 328 ? 2.376 6.228 5.504 1.00 95.50 328 VAL A CA 1
ATOM 2583 C C . VAL A 1 328 ? 3.011 6.750 4.223 1.00 95.50 328 VAL A C 1
ATOM 2585 O O . VAL A 1 328 ? 2.439 6.596 3.145 1.00 95.50 328 VAL A O 1
ATOM 2588 N N . PHE A 1 329 ? 4.183 7.374 4.316 1.00 94.50 329 PHE A N 1
ATOM 2589 C CA . PHE A 1 329 ? 4.927 7.834 3.143 1.00 94.50 329 PHE A CA 1
ATOM 2590 C C . PHE A 1 329 ? 6.115 6.919 2.852 1.00 94.50 329 PHE A C 1
ATOM 2592 O O . PHE A 1 329 ? 6.776 6.400 3.755 1.00 94.50 329 PHE A O 1
ATOM 2599 N N . LEU A 1 330 ? 6.381 6.692 1.572 1.00 93.81 330 LEU A N 1
ATOM 2600 C CA . LEU A 1 330 ? 7.448 5.809 1.132 1.00 93.81 330 LEU A CA 1
ATOM 2601 C C . LEU A 1 330 ? 8.818 6.442 1.407 1.00 93.81 330 LEU A C 1
ATOM 2603 O O . LEU A 1 330 ? 9.190 7.442 0.802 1.00 93.81 330 LEU A O 1
ATOM 2607 N N . SER A 1 331 ? 9.585 5.837 2.309 1.00 91.75 331 SER A N 1
ATOM 2608 C CA . SER A 1 331 ? 10.939 6.268 2.659 1.00 91.75 331 SER A CA 1
ATOM 2609 C C . SER A 1 331 ? 11.739 5.106 3.250 1.00 91.75 331 SER A C 1
ATOM 2611 O O . SER A 1 331 ? 11.190 4.250 3.949 1.00 91.75 331 SER A O 1
ATOM 2613 N N . ASN A 1 332 ? 13.044 5.088 2.969 1.00 86.50 332 ASN A N 1
ATOM 2614 C CA . ASN A 1 332 ? 14.005 4.192 3.626 1.00 86.50 332 ASN A CA 1
ATOM 2615 C C . ASN A 1 332 ? 14.518 4.760 4.950 1.00 86.50 332 ASN A C 1
ATOM 2617 O O . ASN A 1 332 ? 15.062 4.022 5.769 1.00 86.50 332 ASN A O 1
ATOM 2621 N N . GLU A 1 333 ? 14.387 6.069 5.137 1.00 89.88 333 GLU A N 1
ATOM 2622 C CA . GLU A 1 333 ? 14.788 6.745 6.355 1.00 89.88 333 GLU A CA 1
ATOM 2623 C C . GLU A 1 333 ? 13.621 6.793 7.327 1.00 89.88 333 GLU A C 1
ATOM 2625 O O . GLU A 1 333 ? 12.474 7.043 6.937 1.00 89.88 333 GLU A O 1
ATOM 2630 N N . ALA A 1 334 ? 13.959 6.567 8.594 1.00 89.56 334 ALA A N 1
ATOM 2631 C CA . ALA A 1 334 ? 13.079 6.807 9.716 1.00 89.56 334 ALA A CA 1
ATOM 2632 C C . ALA A 1 334 ? 12.568 8.249 9.690 1.00 89.56 334 ALA A C 1
ATOM 2634 O O . ALA A 1 334 ? 13.294 9.189 9.369 1.00 89.56 334 ALA A O 1
ATOM 2635 N N . GLY A 1 335 ? 11.301 8.421 10.029 1.00 90.62 335 GLY A N 1
ATOM 2636 C CA . GLY A 1 335 ? 10.611 9.676 9.833 1.00 90.62 335 GLY A CA 1
ATOM 2637 C C . GLY A 1 335 ? 9.230 9.574 10.433 1.00 90.62 335 GLY A C 1
ATOM 2638 O O . GLY A 1 335 ? 8.421 8.744 10.013 1.00 90.62 335 GLY A O 1
ATOM 2639 N N . TYR A 1 336 ? 8.977 10.428 11.414 1.00 91.31 336 TYR A N 1
ATOM 2640 C CA . TYR A 1 336 ? 7.720 10.469 12.129 1.00 91.31 336 TYR A CA 1
ATOM 2641 C C . TYR A 1 336 ? 7.427 11.889 12.597 1.00 91.31 336 TYR A C 1
ATOM 2643 O O . TYR A 1 336 ? 8.287 12.558 13.171 1.00 91.31 336 TYR A O 1
ATOM 2651 N N . HIS A 1 337 ? 6.197 12.330 12.383 1.00 89.25 337 HIS A N 1
ATOM 2652 C CA . HIS A 1 337 ? 5.651 13.540 12.980 1.00 89.25 337 HIS A CA 1
ATOM 2653 C C . HIS A 1 337 ? 4.127 13.436 13.048 1.00 89.25 337 HIS A C 1
ATOM 2655 O O . HIS A 1 337 ? 3.523 12.498 12.532 1.0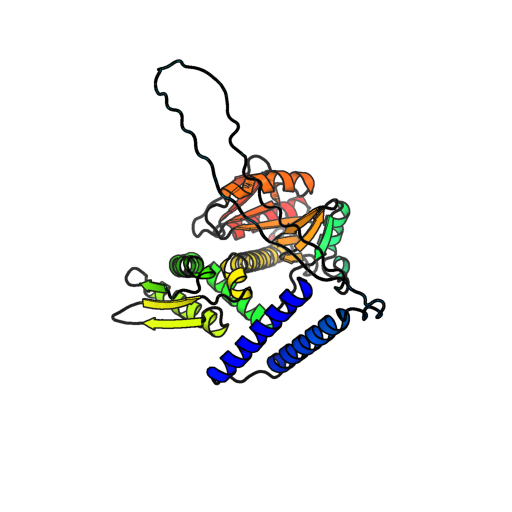0 89.25 337 HIS A O 1
ATOM 2661 N N . ARG A 1 338 ? 3.493 14.398 13.714 1.00 86.88 338 ARG A N 1
ATOM 2662 C CA . ARG A 1 338 ? 2.034 14.503 13.766 1.00 86.88 338 ARG A CA 1
ATOM 2663 C C . ARG A 1 338 ? 1.575 15.703 12.964 1.00 86.88 338 ARG A C 1
ATOM 2665 O O . ARG A 1 338 ? 2.200 16.762 13.029 1.00 86.88 338 ARG A O 1
ATOM 2672 N N . ALA A 1 339 ? 0.474 15.534 12.245 1.00 82.69 339 ALA A N 1
ATOM 2673 C CA . ALA A 1 339 ? -0.229 16.650 11.638 1.00 82.69 339 ALA A CA 1
ATOM 2674 C C . ALA A 1 339 ? -0.752 17.585 12.739 1.00 82.69 339 ALA A C 1
ATOM 2676 O O . ALA A 1 339 ? -1.348 17.129 13.716 1.00 82.69 339 ALA A O 1
ATOM 2677 N N . ALA A 1 340 ? -0.523 18.891 12.588 1.00 75.50 340 ALA A N 1
ATOM 2678 C CA . ALA A 1 340 ? -0.889 19.877 13.604 1.00 75.50 340 ALA A CA 1
ATOM 2679 C C . ALA A 1 340 ? -2.413 20.016 13.790 1.00 75.50 340 ALA A C 1
ATOM 2681 O O . ALA A 1 340 ? -2.849 20.363 14.885 1.00 75.50 340 ALA A O 1
ATOM 2682 N N . GLY A 1 341 ? -3.207 19.755 12.742 1.00 73.62 341 GLY A N 1
ATOM 2683 C CA . GLY A 1 341 ? -4.668 19.841 12.773 1.00 73.62 341 GLY A CA 1
ATOM 2684 C C . GLY A 1 341 ? -5.346 18.541 13.213 1.00 73.62 341 GLY A C 1
ATOM 2685 O O . GLY A 1 341 ? -5.940 18.491 14.287 1.00 73.62 341 GLY A O 1
ATOM 2686 N N . SER A 1 342 ? -5.268 17.484 12.395 1.00 70.56 342 SER A N 1
ATOM 2687 C CA . SER A 1 342 ? -5.938 16.193 12.664 1.00 70.56 342 SER A CA 1
ATOM 2688 C C . SER A 1 342 ? -5.378 15.431 13.852 1.00 70.56 342 SER A C 1
ATOM 2690 O O . SER A 1 342 ? -6.050 14.538 14.358 1.00 70.56 342 SER A O 1
ATOM 2692 N N . GLY A 1 343 ? -4.118 15.674 14.216 1.00 76.62 343 GLY A N 1
ATOM 2693 C CA . GLY A 1 343 ? -3.360 14.747 15.050 1.00 76.62 343 GLY A CA 1
ATOM 2694 C C . GLY A 1 343 ? -2.951 13.453 14.332 1.00 76.62 343 GLY A C 1
ATOM 2695 O O . GLY A 1 343 ? -2.332 12.604 14.977 1.00 76.62 343 GLY A O 1
ATOM 2696 N N . MET A 1 344 ? -3.232 13.313 13.024 1.00 85.88 344 MET A N 1
ATOM 2697 C CA . MET A 1 344 ? -2.876 12.141 12.217 1.00 85.88 344 MET A CA 1
ATOM 2698 C C . MET A 1 344 ? -1.380 11.843 12.324 1.00 85.88 344 MET A C 1
ATOM 2700 O O . MET A 1 344 ? -0.535 12.746 12.276 1.00 85.88 344 MET A O 1
ATOM 2704 N N . GLN A 1 345 ? -1.053 10.560 12.458 1.00 91.06 345 GLN A N 1
ATOM 2705 C CA . GLN A 1 345 ? 0.321 10.089 12.531 1.00 91.06 345 GLN A CA 1
ATOM 2706 C C . GLN A 1 345 ? 0.925 10.025 11.131 1.00 91.06 345 GLN A C 1
ATOM 2708 O O . GLN A 1 345 ? 0.472 9.265 10.282 1.00 91.06 345 GLN A O 1
ATOM 2713 N N . ILE A 1 346 ? 1.969 10.804 10.878 1.00 91.75 346 ILE A N 1
ATOM 2714 C CA . ILE A 1 346 ? 2.669 10.805 9.596 1.00 91.75 346 ILE A CA 1
ATOM 2715 C C . ILE A 1 346 ? 3.965 10.034 9.784 1.00 91.75 346 ILE A C 1
ATOM 2717 O O . ILE A 1 346 ? 4.825 10.440 10.566 1.00 91.75 346 ILE A O 1
ATOM 2721 N N . CYS A 1 347 ? 4.094 8.900 9.102 1.00 93.69 347 CYS A N 1
ATOM 2722 C CA . CYS A 1 347 ? 5.164 7.946 9.346 1.00 93.69 347 CYS A CA 1
ATOM 2723 C C . CYS A 1 347 ? 5.766 7.417 8.043 1.00 93.69 347 CYS A C 1
ATOM 2725 O O . CYS A 1 347 ? 5.063 7.110 7.086 1.00 93.69 347 CYS A O 1
ATOM 2727 N N . SER A 1 348 ? 7.085 7.287 8.018 1.00 95.00 348 SER A N 1
ATOM 2728 C CA . SER A 1 348 ? 7.801 6.611 6.943 1.00 95.00 348 SER A CA 1
ATOM 2729 C C . SER A 1 348 ? 7.457 5.121 6.905 1.00 95.00 348 SER A C 1
ATOM 2731 O O . SER A 1 348 ? 7.246 4.484 7.939 1.00 95.00 348 SER A O 1
ATOM 2733 N N . SER A 1 349 ? 7.515 4.512 5.723 1.00 94.81 349 SER A N 1
ATOM 2734 C CA . SER A 1 349 ? 7.419 3.054 5.584 1.00 94.81 349 SER A CA 1
ATOM 2735 C C . SER A 1 349 ? 8.492 2.288 6.369 1.00 94.81 349 SER A C 1
ATOM 2737 O O . SER A 1 349 ? 8.271 1.129 6.710 1.00 94.81 349 SER A O 1
ATOM 2739 N N . ALA A 1 350 ? 9.636 2.916 6.665 1.00 93.88 350 ALA A N 1
ATOM 2740 C CA . ALA A 1 350 ? 10.715 2.327 7.458 1.00 93.88 350 ALA A CA 1
ATOM 2741 C C . ALA A 1 350 ? 10.365 2.186 8.954 1.00 93.88 350 ALA A C 1
ATOM 2743 O O . ALA A 1 350 ? 10.789 1.222 9.589 1.00 93.88 350 ALA A O 1
ATOM 2744 N N . GLU A 1 351 ? 9.581 3.111 9.517 1.00 94.81 351 GLU A N 1
ATOM 2745 C CA . GLU A 1 351 ? 9.164 3.087 10.931 1.00 94.81 351 GLU A CA 1
ATOM 2746 C C . GLU A 1 351 ? 7.723 2.612 11.152 1.00 94.81 351 GLU A C 1
ATOM 2748 O O . GLU A 1 351 ? 7.341 2.325 12.287 1.00 94.81 351 GLU A O 1
ATOM 2753 N N . PHE A 1 352 ? 6.918 2.510 10.093 1.00 97.00 352 PHE A N 1
ATOM 2754 C CA . PHE A 1 352 ? 5.488 2.224 10.199 1.00 97.00 352 PHE A CA 1
ATOM 2755 C C . PHE A 1 352 ? 5.179 0.975 11.036 1.00 97.00 352 PHE A C 1
ATOM 2757 O O . PHE A 1 352 ? 4.366 1.038 11.956 1.00 97.00 352 PHE A O 1
ATOM 2764 N N . SER A 1 353 ? 5.852 -0.148 10.765 1.00 96.69 353 SER A N 1
ATOM 2765 C CA . SER A 1 353 ? 5.542 -1.427 11.415 1.00 96.69 353 SER A CA 1
ATOM 2766 C C . SER A 1 353 ? 5.701 -1.389 12.937 1.00 96.69 353 SER A C 1
ATOM 2768 O O . SER A 1 353 ? 4.861 -1.937 13.648 1.00 96.69 353 SER A O 1
ATOM 2770 N N . SER A 1 354 ? 6.757 -0.751 13.454 1.00 96.50 354 SER A N 1
ATOM 2771 C CA . SER A 1 354 ? 6.972 -0.643 14.904 1.00 96.50 354 SER A CA 1
ATOM 2772 C C . SER A 1 354 ? 5.973 0.318 15.539 1.00 96.50 354 SER A C 1
ATOM 2774 O O . SER A 1 354 ? 5.344 -0.030 16.535 1.00 96.50 354 SER A O 1
ATOM 2776 N N . ARG A 1 355 ? 5.748 1.482 14.918 1.00 96.44 355 ARG A N 1
ATOM 2777 C CA . ARG A 1 355 ? 4.783 2.485 15.393 1.00 96.44 355 ARG A CA 1
ATOM 2778 C C . ARG A 1 355 ? 3.363 1.936 15.454 1.00 96.44 355 ARG A C 1
ATOM 2780 O O . ARG A 1 355 ? 2.683 2.108 16.463 1.00 96.44 355 ARG A O 1
ATOM 2787 N N . PHE A 1 356 ? 2.929 1.258 14.395 1.00 97.62 356 PHE A N 1
ATOM 2788 C CA . PHE A 1 356 ? 1.602 0.659 14.337 1.00 97.62 356 PHE A CA 1
ATOM 2789 C C . PHE A 1 356 ? 1.450 -0.467 15.365 1.00 97.62 356 PHE A C 1
ATOM 2791 O O . PHE A 1 356 ? 0.416 -0.555 16.022 1.00 97.62 356 PHE A O 1
ATOM 2798 N N . ALA A 1 357 ? 2.490 -1.286 15.565 1.00 97.69 357 ALA A N 1
ATOM 2799 C CA . ALA A 1 357 ? 2.480 -2.320 16.594 1.00 97.69 357 ALA A CA 1
ATOM 2800 C C . ALA A 1 357 ? 2.328 -1.718 17.997 1.00 97.69 357 ALA A C 1
ATOM 2802 O O . ALA A 1 357 ? 1.476 -2.162 18.760 1.00 97.69 357 ALA A O 1
ATOM 2803 N N . ASP A 1 358 ? 3.118 -0.697 18.329 1.00 97.00 358 ASP A N 1
ATOM 2804 C CA . ASP A 1 358 ? 3.087 -0.059 19.647 1.00 97.00 358 ASP A CA 1
ATOM 2805 C C . ASP A 1 358 ? 1.743 0.618 19.925 1.00 97.00 358 ASP A C 1
ATOM 2807 O O . ASP A 1 358 ? 1.184 0.440 21.009 1.00 97.00 358 ASP A O 1
ATOM 2811 N N . LEU A 1 359 ? 1.180 1.316 18.933 1.00 96.31 359 LEU A N 1
ATOM 2812 C CA . LEU A 1 359 ? -0.160 1.890 19.040 1.00 96.31 359 LEU A CA 1
ATOM 2813 C C . LEU A 1 359 ? -1.222 0.805 19.242 1.00 96.31 359 LEU A C 1
ATOM 2815 O O . LEU A 1 359 ? -2.074 0.934 20.118 1.00 96.31 359 LEU A O 1
ATOM 2819 N N . LEU A 1 360 ? -1.186 -0.266 18.445 1.00 96.69 360 LEU A N 1
ATOM 2820 C CA . LEU A 1 360 ? -2.168 -1.340 18.549 1.00 96.69 360 LEU A CA 1
ATOM 2821 C C . LEU A 1 360 ? -2.120 -1.999 19.930 1.00 96.69 360 LEU A C 1
ATOM 2823 O O . LEU A 1 360 ? -3.162 -2.163 20.557 1.00 96.69 360 LEU A O 1
ATOM 2827 N N . ARG A 1 361 ? -0.923 -2.317 20.440 1.00 97.12 361 ARG A N 1
ATOM 2828 C CA . ARG A 1 361 ? -0.755 -2.848 21.803 1.00 97.12 361 ARG A CA 1
ATOM 2829 C C . ARG A 1 361 ? -1.327 -1.894 22.847 1.00 97.12 361 ARG A C 1
ATOM 2831 O O . ARG A 1 361 ? -2.084 -2.330 23.706 1.00 97.12 361 ARG A O 1
ATOM 2838 N N . HIS A 1 362 ? -0.996 -0.608 22.745 1.00 96.25 362 HIS A N 1
ATOM 2839 C CA . HIS A 1 362 ? -1.482 0.408 23.672 1.00 96.25 362 HIS A CA 1
ATOM 2840 C C . HIS A 1 362 ? -3.014 0.496 23.680 1.00 96.25 362 HIS A C 1
ATOM 2842 O O . HIS A 1 362 ? -3.628 0.519 24.746 1.00 96.25 362 HIS A O 1
ATOM 2848 N N . ASN A 1 363 ? -3.643 0.496 22.504 1.00 95.75 363 ASN A N 1
ATOM 2849 C CA . ASN A 1 363 ? -5.098 0.563 22.387 1.00 95.75 363 ASN A CA 1
ATOM 2850 C C . ASN A 1 363 ? -5.777 -0.696 22.938 1.00 95.75 363 ASN A C 1
ATOM 2852 O O . ASN A 1 363 ? -6.805 -0.590 23.603 1.00 95.75 363 ASN A O 1
ATOM 2856 N N . LEU A 1 364 ? -5.195 -1.877 22.708 1.00 95.75 364 LEU A N 1
ATOM 2857 C CA . LEU A 1 364 ? -5.692 -3.129 23.280 1.00 95.75 364 LEU A CA 1
ATOM 2858 C C . LEU A 1 364 ? -5.592 -3.123 24.814 1.00 95.75 364 LEU A C 1
ATOM 2860 O O . LEU A 1 364 ? -6.566 -3.438 25.493 1.00 95.75 364 LEU A O 1
ATOM 2864 N N . GLU A 1 365 ? -4.466 -2.686 25.376 1.00 95.94 365 GLU A N 1
ATOM 2865 C CA . GLU A 1 365 ? -4.295 -2.547 26.830 1.00 95.94 365 GLU A CA 1
ATOM 2866 C C . GLU A 1 365 ? -5.295 -1.548 27.427 1.00 95.94 365 GLU A C 1
ATOM 2868 O O . GLU A 1 365 ? -5.952 -1.839 28.427 1.00 95.94 365 GLU A O 1
ATOM 2873 N N . LYS A 1 366 ? -5.475 -0.391 26.780 1.00 94.94 366 LYS A N 1
ATOM 2874 C CA . LYS A 1 366 ? -6.473 0.620 27.163 1.00 94.94 366 LYS A CA 1
ATOM 2875 C C . LYS A 1 366 ? -7.902 0.066 27.108 1.00 94.94 366 LYS A C 1
ATOM 2877 O O . LYS A 1 366 ? -8.731 0.447 27.931 1.00 94.94 366 LYS A O 1
ATOM 2882 N N . ALA A 1 367 ? -8.183 -0.836 26.168 1.00 93.44 367 ALA A N 1
ATOM 2883 C CA . ALA A 1 367 ? -9.461 -1.532 26.041 1.00 93.44 367 ALA A CA 1
ATOM 2884 C C . ALA A 1 367 ? -9.625 -2.713 27.022 1.00 93.44 367 ALA A C 1
ATOM 2886 O O . ALA A 1 367 ? -10.685 -3.336 27.048 1.00 93.44 367 ALA A O 1
ATOM 2887 N N . GLY A 1 368 ? -8.618 -3.001 27.855 1.00 94.81 368 GLY A N 1
ATOM 2888 C CA . GLY A 1 368 ? -8.672 -4.027 28.897 1.00 94.81 368 GLY A CA 1
ATOM 2889 C C . GLY A 1 368 ? -8.195 -5.414 28.463 1.00 94.81 368 GLY A C 1
ATOM 2890 O O . GLY A 1 368 ? -8.338 -6.363 29.235 1.00 94.81 368 GLY A O 1
ATOM 2891 N N . TYR A 1 369 ? -7.619 -5.555 27.266 1.00 94.44 369 TYR A N 1
ATOM 2892 C CA . TYR A 1 369 ? -6.959 -6.796 26.868 1.00 94.44 369 TYR A CA 1
ATOM 2893 C C . TYR A 1 369 ? -5.619 -6.941 27.599 1.00 94.44 369 TYR A C 1
ATOM 2895 O O . TYR A 1 369 ? -4.882 -5.972 27.780 1.00 94.44 369 TYR A O 1
ATOM 2903 N N . VAL A 1 370 ? -5.290 -8.168 28.001 1.00 92.81 370 VAL A N 1
ATOM 2904 C CA . VAL A 1 370 ? -4.065 -8.487 28.747 1.00 92.81 370 VAL A CA 1
ATOM 2905 C C . VAL A 1 370 ? -3.156 -9.347 27.881 1.00 92.81 370 VAL A C 1
ATOM 2907 O O . VAL A 1 370 ? -3.625 -10.224 27.153 1.00 92.81 370 VAL A O 1
ATOM 2910 N N . ARG A 1 371 ? -1.847 -9.096 27.953 1.00 92.00 371 ARG A N 1
ATOM 2911 C CA . ARG A 1 371 ? -0.861 -9.904 27.232 1.00 92.00 371 ARG A CA 1
ATOM 2912 C C . ARG A 1 371 ? -0.731 -11.289 27.860 1.00 92.00 371 ARG A C 1
ATOM 2914 O O . ARG A 1 371 ? -0.760 -11.413 29.079 1.00 92.00 371 ARG A O 1
ATOM 2921 N N . VAL A 1 372 ? -0.492 -12.306 27.037 1.00 88.50 372 VAL A N 1
ATOM 2922 C CA . VAL A 1 372 ? -0.308 -13.701 27.475 1.00 88.50 372 VAL A CA 1
ATOM 2923 C C . VAL A 1 372 ? 0.826 -13.834 28.496 1.00 88.50 372 VAL A C 1
ATOM 2925 O O . VAL A 1 372 ? 0.695 -14.596 29.440 1.00 88.50 372 VAL A O 1
ATOM 2928 N N . ASP A 1 373 ? 1.896 -13.047 28.363 1.00 78.62 373 ASP A N 1
ATOM 2929 C CA . ASP A 1 373 ? 3.050 -13.093 29.276 1.00 78.62 373 ASP A CA 1
ATOM 2930 C C . ASP A 1 373 ? 2.811 -12.369 30.621 1.00 78.62 373 ASP A C 1
ATOM 2932 O O . ASP A 1 373 ? 3.693 -12.344 31.480 1.00 78.62 373 ASP A O 1
ATOM 2936 N N . GLN A 1 374 ? 1.652 -11.723 30.794 1.00 59.47 374 GLN A N 1
ATOM 2937 C CA . GLN A 1 374 ? 1.259 -10.998 32.012 1.00 59.47 374 GLN A CA 1
ATOM 2938 C C . GLN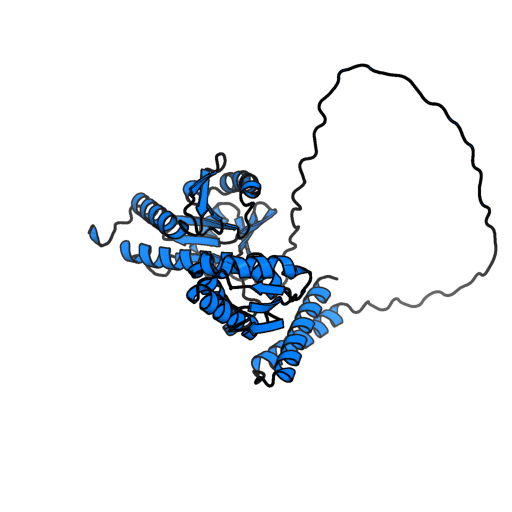 A 1 374 ? 0.150 -11.709 32.808 1.00 59.47 374 GLN A C 1
ATOM 2940 O O . GLN A 1 374 ? -0.273 -11.191 33.844 1.00 59.47 374 GLN A O 1
ATOM 2945 N N . VAL A 1 375 ? -0.310 -12.871 32.331 1.00 52.56 375 VAL A N 1
ATOM 2946 C CA . VAL A 1 375 ? -1.277 -13.771 32.987 1.00 52.56 375 VAL A CA 1
ATOM 2947 C C . VAL A 1 375 ? -0.532 -14.990 33.510 1.00 52.56 375 VAL A C 1
ATOM 2949 O O . VAL A 1 375 ? -0.833 -15.406 34.652 1.00 52.56 375 VAL A O 1
#

Secondary structure (DSSP, 8-state):
-HHHHHHHHHHHHHHHHHHHHHHTTPPPPHHHHHHHHHHHHHHHHHHHTTPPPPPP------------------------------------------------PPPTTS----HHHHSHHHHHHHHTTTEEEEE----SS-HHHHHHHHHHHHHHHTTHHHHHHHHHHHHHHTTTT-EEEEE-TTS-HHHHHHHHHHHHHHHHTTSEEEEEEE-TTT-EEEEEE--SHHHHHIIIIIHHHHHHHHHHHHHHHHHHHHTT--GGGEEEEEEEEEEETTEEEEEEEEEEETTEEEEEEEE-SS--GGGHHHHHHHHHHHT--GGGEEEEE--SS--EEE-TTT--EEEETTTHHHHHHHHHHHHHHHTT---GGG-

=== Feature glossary ===
The features interleaved in this record are:

— What the protein is —

Sequence gives the chain of amino acids in standard one-letter code (A=alanine, C=cysteine, …, Y=tyrosine), read N→C. It is the only feature that is directly encoded by the gene; all structural features are derived from the folded form of this sequence.

Database cross-references. InterPro integrates a dozen domain/family signature databases into unified entries with residue-range hits. GO terms attach function/process/location labels with evidence codes. CATH codes position the fol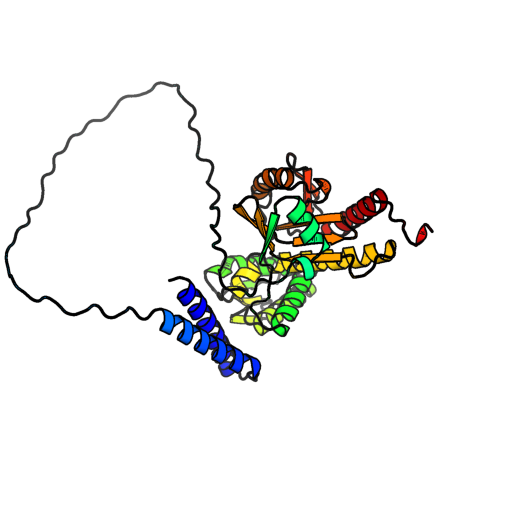d in a four-level structural taxonomy. Organism is the NCBI-taxonomy species name.

— Where its atoms are —

Atomic coordinates in PDBx/mmCIF format — the same representation the Protein Data Bank distributes. Each line of the _atom_site loop places one backbone atom in Cartesian space (units: ångströms, origin: arbitrary).

The six renders are orthographic views along the three Cartesian axes in both directions. Representation (cartoon, sticks, or surface) and color scheme (sequence-rainbow or by-chain) vary across proteins so the training set covers all the common visualization conventions.

— Local backbone conformation —

Eight-state secondary structure (DSSP): H is the canonical α-helix, G the tighter 3₁₀-helix, I the wider π-helix; E/B are β-structure, T and S are turns and bends, and '-' is everything else. DSSP derives these from the pattern of main-chain N–H···O=C hydrogen bonds, not from the sequence.

P-SEA three-state annotation labels each residue as helix, strand, or coil based purely on the geometry of the Cα trace. It serves as a fallback when the full backbone (and thus DSSP) is unavailable.

The φ/ψ torsion pair specifies the backbone conformation at each residue. φ rotates about the N–Cα bond, ψ about the Cα–C bond. Steric clashes forbid most of the (φ, ψ) plane — the allowed regions (α-helix basin, β-sheet basin, left-handed helix) are the Ramachandran-allowed regions.

— Global shape and packing —

The geometric summary reports three shape descriptors. Rg (radius of gyration) measures how spread out the Cα atoms are about their centre of mass; compact globular proteins have small Rg, elongated or unfolded ones large. Cα contacts (<8 Å, |i−j|>4) count long-range residue pairs in spatial proximity — high for tightly packed folds, near zero for rods or random coil. The bounding-box extents give the protein's footprint along x, y, z in Å.

Solvent-accessible surface area (SASA) is the area in Å² traced out by the centre of a 1.4 Å probe sphere (a water molecule) rolled over the protein's van der Waals surface (Shrake–Rupley / Lee–Richards construction). Buried residues have near-zero SASA; fully exposed residues can exceed 200 Å². The total SASA scales roughly with the number of surface residues.

The contact map is a binary N×N matrix image: pixel (i, j) is dark where Cα_i and Cα_j are within 8 Å and |i−j|>4. Because the |i−j|>4 filter removes local helical contacts, off-diagonal stripes parallel to the main diagonal indicate parallel β-sheets; stripes perpendicular to it indicate antiparallel β-sheets. The Ramachandran plot scatters every residue's (φ, ψ) pair against the sterically allowed regions. The PAE heatmap renders the predicted-aligned-error matrix.

— Structural neighborhood —

3Di is Foldseek's structural alphabet. Each residue is assigned one of twenty discrete states based on how its Cα sits relative to its spatial (not sequential) neighbors. Aligning 3Di strings finds structural homologs roughly as well as full 3D superposition, but orders of magnitude faster.

Nearest PDB neighbors are the top structural matches found by Foldseek when searching this structure against the entire Protein Data Bank. Each hit reports a TM-score (0 to 1; >0.5 almost always implies the same fold) and an E-value. These are *structural* homologs — they may share no detectable sequence similarity.

— Confidence and disorder —

For AlphaFold models, the B-factor field carries pLDDT — the model's own estimate of local accuracy on a 0–100 scale. Regions with pLDDT<50 should be treated as essentially unmodeled; they often correspond to intrinsically disordered segments.

Crystallographic B-factors measure how much each atom's electron density is smeared out, in Å². They rise in mobile loops and surface residues and fall in the buried interior. In AlphaFold models this column is repurposed to hold pLDDT instead.

Predicted aligned error is AlphaFold's pairwise confidence. Unlike pLDDT (per-residue), PAE is per-residue-pair and captures whether two parts of the structure are correctly placed relative to each other. Units are ångströms of expected positional error.